Protein AF-A0A5N6PWN4-F1 (afdb_monomer)

Structure (mmCIF, N/CA/C/O backbone):
data_AF-A0A5N6PWN4-F1
#
_entry.id   AF-A0A5N6PWN4-F1
#
loop_
_atom_site.group_PDB
_atom_site.id
_atom_site.type_symbol
_atom_site.label_atom_id
_atom_site.label_alt_id
_atom_site.label_comp_id
_atom_site.label_asym_id
_atom_site.label_entity_id
_atom_site.label_seq_id
_atom_site.pdbx_PDB_ins_code
_atom_site.Cartn_x
_atom_site.Cartn_y
_atom_site.Cartn_z
_atom_site.occupancy
_atom_site.B_iso_or_equiv
_atom_site.auth_seq_id
_atom_site.auth_comp_id
_atom_site.auth_asym_id
_atom_site.auth_atom_id
_atom_site.pdbx_PDB_model_num
ATOM 1 N N . MET A 1 1 ? 25.161 -23.709 7.037 1.00 22.39 1 MET A N 1
ATOM 2 C CA . MET A 1 1 ? 25.451 -22.763 8.136 1.00 22.39 1 MET A CA 1
ATOM 3 C C . MET A 1 1 ? 24.500 -21.589 7.993 1.00 22.39 1 MET A C 1
ATOM 5 O O . MET A 1 1 ? 24.492 -20.993 6.926 1.00 22.39 1 MET A O 1
ATOM 9 N N . ASN A 1 2 ? 23.706 -21.287 9.025 1.00 25.98 2 ASN A N 1
ATOM 10 C CA . ASN A 1 2 ? 23.000 -20.001 9.133 1.00 25.98 2 ASN A CA 1
ATOM 11 C C . ASN A 1 2 ? 24.029 -18.891 9.442 1.00 25.98 2 ASN A C 1
ATOM 13 O O . ASN A 1 2 ? 25.096 -19.206 9.976 1.00 25.98 2 ASN A O 1
ATOM 17 N N . PRO A 1 3 ? 23.743 -17.624 9.095 1.00 28.95 3 PRO A N 1
ATOM 18 C CA . PRO A 1 3 ? 22.901 -16.797 9.971 1.00 28.95 3 PRO A CA 1
ATOM 19 C C . PRO A 1 3 ? 21.606 -16.316 9.299 1.00 28.95 3 PRO A C 1
ATOM 21 O O . PRO A 1 3 ? 21.613 -15.882 8.152 1.00 28.95 3 PRO A O 1
ATOM 24 N N . PHE A 1 4 ? 20.503 -16.361 10.049 1.00 24.80 4 PHE A N 1
ATOM 25 C CA . PHE A 1 4 ? 19.204 -15.788 9.674 1.00 24.80 4 PHE A CA 1
ATOM 26 C C . PHE A 1 4 ? 19.062 -14.370 10.255 1.00 24.80 4 PHE A C 1
ATOM 28 O O . PHE A 1 4 ? 19.566 -14.097 11.344 1.00 24.80 4 PHE A O 1
ATOM 35 N N . PHE A 1 5 ? 18.326 -13.505 9.556 1.00 23.03 5 PHE A N 1
ATOM 36 C CA . PHE A 1 5 ? 17.863 -12.193 10.020 1.00 23.03 5 PHE A CA 1
ATOM 37 C C . PHE A 1 5 ? 16.464 -11.975 9.428 1.00 23.03 5 PHE A C 1
ATOM 39 O O . PHE A 1 5 ? 16.348 -11.786 8.219 1.00 23.03 5 PHE A O 1
ATOM 46 N N . ASP A 1 6 ? 15.420 -12.021 10.260 1.00 34.47 6 ASP A N 1
ATOM 47 C CA . ASP A 1 6 ? 14.028 -12.139 9.802 1.00 34.47 6 ASP A CA 1
ATOM 48 C C . ASP A 1 6 ? 13.142 -11.013 10.361 1.00 34.47 6 ASP A C 1
ATOM 50 O O . ASP A 1 6 ? 12.823 -10.969 11.545 1.00 34.47 6 ASP A O 1
ATOM 54 N N . SER A 1 7 ? 12.715 -10.100 9.485 1.00 32.62 7 SER A N 1
ATOM 55 C CA . SER A 1 7 ? 11.729 -9.036 9.752 1.00 32.62 7 SER A CA 1
ATOM 56 C C . SER A 1 7 ? 10.427 -9.315 8.978 1.00 32.62 7 SER A C 1
ATOM 58 O O . SER A 1 7 ? 9.876 -8.481 8.251 1.00 32.62 7 SER A O 1
ATOM 60 N N . ASN A 1 8 ? 9.969 -10.565 9.079 1.00 46.38 8 ASN A N 1
ATOM 61 C CA . ASN A 1 8 ? 9.338 -11.289 7.970 1.00 46.38 8 ASN A CA 1
ATOM 62 C C . ASN A 1 8 ? 7.818 -11.148 7.790 1.00 46.38 8 ASN A C 1
ATOM 64 O O . ASN A 1 8 ? 7.140 -12.086 7.385 1.00 46.38 8 ASN A O 1
ATOM 68 N N . CYS A 1 9 ? 7.299 -9.932 7.961 1.00 51.47 9 CYS A N 1
ATOM 69 C CA . CYS A 1 9 ? 6.006 -9.543 7.369 1.00 51.47 9 CYS A CA 1
ATOM 70 C C . CYS A 1 9 ? 6.127 -8.360 6.388 1.00 51.47 9 CYS A C 1
ATOM 72 O O . CYS A 1 9 ? 5.141 -7.919 5.804 1.00 51.47 9 CYS A O 1
ATOM 74 N N . TYR A 1 10 ? 7.360 -7.890 6.155 1.00 41.16 10 TYR A N 1
ATOM 75 C CA . TYR A 1 10 ? 7.711 -6.897 5.132 1.00 41.16 10 TYR A CA 1
ATOM 76 C C . TYR A 1 10 ? 8.779 -7.385 4.131 1.00 41.16 10 TYR A C 1
ATOM 78 O O . TYR A 1 10 ? 9.265 -6.611 3.305 1.00 41.16 10 TYR A O 1
ATOM 86 N N . ARG A 1 11 ? 9.127 -8.680 4.155 1.00 33.53 11 ARG A N 1
ATOM 87 C CA . ARG A 1 11 ? 9.928 -9.337 3.112 1.00 33.53 11 ARG A CA 1
ATOM 88 C C . ARG A 1 11 ? 9.336 -10.703 2.757 1.00 33.53 11 ARG A C 1
ATOM 90 O O . ARG A 1 11 ? 9.316 -11.576 3.618 1.00 33.53 11 ARG A O 1
ATOM 97 N N . PRO A 1 12 ? 8.894 -10.927 1.505 1.00 33.69 12 PRO A N 1
ATOM 98 C CA . PRO A 1 12 ? 8.562 -12.267 1.053 1.00 33.69 12 PRO A CA 1
ATOM 99 C C . PRO A 1 12 ? 9.847 -13.078 0.836 1.00 33.69 12 PRO A C 1
ATOM 101 O O . PRO A 1 12 ? 10.748 -12.655 0.102 1.00 33.69 12 PRO A O 1
ATOM 104 N N . ASN A 1 13 ? 9.905 -14.267 1.438 1.00 27.23 13 ASN A N 1
ATOM 105 C CA . ASN A 1 13 ? 10.812 -15.319 0.994 1.00 27.23 13 ASN A CA 1
ATOM 106 C C . ASN A 1 13 ? 10.336 -15.807 -0.378 1.00 27.23 13 ASN A C 1
ATOM 108 O O . ASN A 1 13 ? 9.305 -16.468 -0.485 1.00 27.23 13 ASN A O 1
ATOM 112 N N . PHE A 1 14 ? 11.096 -15.478 -1.418 1.00 36.69 14 PHE A N 1
ATOM 113 C CA . PHE A 1 14 ? 11.010 -16.151 -2.706 1.00 36.69 14 PHE A CA 1
ATOM 114 C C . PHE A 1 14 ? 12.285 -16.955 -2.899 1.00 36.69 14 PHE A C 1
ATOM 116 O O . PHE A 1 14 ? 13.324 -16.408 -3.270 1.00 36.69 14 PHE A O 1
ATOM 123 N N . ASP A 1 15 ? 12.174 -18.257 -2.643 1.00 28.41 15 ASP A N 1
ATOM 124 C CA . ASP A 1 15 ? 13.013 -19.210 -3.352 1.00 28.41 15 ASP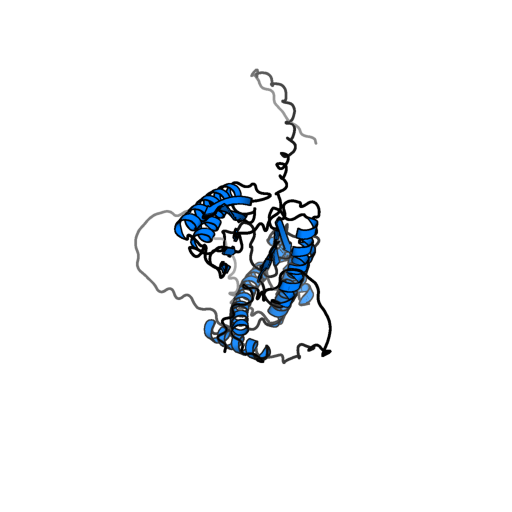 A CA 1
ATOM 125 C C . ASP A 1 15 ? 12.646 -19.151 -4.843 1.00 28.41 15 ASP A C 1
ATOM 127 O O . ASP A 1 15 ? 11.493 -18.913 -5.226 1.00 28.41 15 ASP A O 1
ATOM 131 N N . SER A 1 16 ? 13.653 -19.272 -5.692 1.00 33.31 16 SER A N 1
ATOM 132 C CA . SER A 1 16 ? 13.545 -19.018 -7.119 1.00 33.31 16 SER A CA 1
ATOM 133 C C . SER A 1 16 ? 12.943 -20.210 -7.858 1.00 33.31 16 SER A C 1
ATOM 135 O O . SER A 1 16 ? 13.612 -21.227 -8.019 1.00 33.31 16 SER A O 1
ATOM 137 N N . SER A 1 17 ? 11.750 -20.046 -8.436 1.00 26.47 17 SER A N 1
ATOM 138 C CA . SER A 1 17 ? 11.395 -20.789 -9.652 1.00 26.47 17 SER A CA 1
ATOM 139 C C . SER A 1 17 ? 10.391 -20.030 -10.535 1.00 26.47 17 SER A C 1
ATOM 141 O O . SER A 1 17 ? 9.308 -19.674 -10.058 1.00 26.47 17 SER A O 1
ATOM 143 N N . PRO A 1 18 ? 10.722 -19.759 -11.812 1.00 41.62 18 PRO A N 1
ATOM 144 C CA . PRO A 1 18 ? 9.803 -19.185 -12.784 1.00 41.62 18 PRO A CA 1
ATOM 145 C C . PRO A 1 18 ? 9.049 -20.282 -13.559 1.00 41.62 18 PRO A C 1
ATOM 147 O O . PRO A 1 18 ? 9.673 -21.133 -14.182 1.00 41.62 18 PRO A O 1
ATOM 150 N N . GLN A 1 19 ? 7.718 -20.159 -13.628 1.00 31.05 19 GLN A N 1
ATOM 151 C CA . GLN A 1 19 ? 6.793 -20.994 -14.423 1.00 31.05 19 GLN A CA 1
ATOM 152 C C . GLN A 1 19 ? 6.666 -22.483 -14.009 1.00 31.05 19 GLN A C 1
ATOM 154 O O . GLN A 1 19 ? 7.640 -23.174 -13.741 1.00 31.05 19 GLN A O 1
ATOM 159 N N . GLY A 1 20 ? 5.434 -23.010 -14.071 1.00 23.61 20 GLY A N 1
ATOM 160 C CA . GLY A 1 20 ? 5.159 -24.458 -14.078 1.00 23.61 20 GLY A CA 1
ATOM 161 C C . GLY A 1 20 ? 4.645 -25.072 -12.765 1.00 23.61 20 GLY A C 1
ATOM 162 O O . GLY A 1 20 ? 5.146 -24.800 -11.679 1.00 23.61 20 GLY A O 1
ATOM 163 N N . PHE A 1 21 ? 3.626 -25.928 -12.891 1.00 24.33 21 PHE A N 1
ATOM 164 C CA . PHE A 1 21 ? 3.061 -26.771 -11.826 1.00 24.33 21 PHE A CA 1
ATOM 165 C C . PHE A 1 21 ? 3.999 -27.922 -11.436 1.00 24.33 21 PHE A C 1
ATOM 167 O O . PHE A 1 21 ? 4.532 -28.549 -12.344 1.00 24.33 21 PHE A O 1
ATOM 174 N N . TYR A 1 22 ? 4.022 -28.318 -10.152 1.00 23.33 22 TYR A N 1
ATOM 175 C CA . TYR A 1 22 ? 4.234 -29.718 -9.729 1.00 23.33 22 TYR A CA 1
ATOM 176 C C . TYR A 1 22 ? 3.555 -30.058 -8.390 1.00 23.33 22 TYR A C 1
ATOM 178 O O . TYR A 1 22 ? 3.384 -29.209 -7.518 1.00 23.33 22 TYR A O 1
ATOM 186 N N . THR A 1 23 ? 3.213 -31.340 -8.249 1.00 26.34 23 THR A N 1
ATOM 187 C CA . THR A 1 23 ? 2.726 -32.057 -7.053 1.00 26.34 23 THR A CA 1
ATOM 188 C C . THR A 1 23 ? 3.389 -33.460 -7.060 1.00 26.34 23 THR A C 1
ATOM 190 O O . THR A 1 23 ? 4.131 -33.756 -7.995 1.00 26.34 23 THR A O 1
ATOM 193 N N . PHE A 1 24 ? 3.251 -34.375 -6.094 1.00 24.31 24 PHE A N 1
ATOM 194 C CA . PHE A 1 24 ? 2.328 -34.553 -4.962 1.00 24.31 24 PHE A CA 1
ATOM 195 C C . PHE A 1 24 ? 3.022 -35.403 -3.865 1.00 24.31 24 PHE A C 1
ATOM 197 O O . PHE A 1 24 ? 4.031 -36.032 -4.173 1.00 24.31 24 PHE A O 1
ATOM 204 N N . ALA A 1 25 ? 2.425 -35.501 -2.662 1.00 23.02 25 ALA A N 1
ATOM 205 C CA . ALA A 1 25 ? 2.815 -36.406 -1.555 1.00 23.02 25 ALA A CA 1
ATOM 206 C C . ALA A 1 25 ? 4.187 -36.113 -0.875 1.00 23.02 25 ALA A C 1
ATOM 208 O O . ALA A 1 25 ? 5.089 -35.562 -1.491 1.00 23.02 25 ALA A O 1
ATOM 209 N N . ASP A 1 26 ? 4.412 -36.392 0.419 1.00 21.62 26 ASP A N 1
ATOM 210 C CA . ASP A 1 26 ? 3.658 -37.216 1.386 1.00 21.62 26 ASP A CA 1
ATOM 211 C C . ASP A 1 26 ? 3.817 -36.722 2.854 1.00 21.62 26 ASP A C 1
ATOM 213 O O . ASP A 1 26 ? 4.787 -36.038 3.170 1.00 21.62 26 ASP A O 1
ATOM 217 N N . TYR A 1 27 ? 2.906 -37.156 3.747 1.00 22.72 27 TYR A N 1
ATOM 218 C CA . TYR A 1 27 ? 2.827 -36.914 5.215 1.00 22.72 27 TYR A CA 1
ATOM 219 C C . TYR A 1 27 ? 2.627 -35.453 5.702 1.00 22.72 27 TYR A C 1
ATOM 221 O O . TYR A 1 27 ? 3.387 -34.554 5.373 1.00 22.72 27 TYR A O 1
ATOM 229 N N . GLY A 1 28 ? 1.658 -35.136 6.574 1.00 22.92 28 GLY A N 1
ATOM 230 C CA . GLY A 1 28 ? 0.627 -35.962 7.222 1.00 22.92 28 GLY A CA 1
ATOM 231 C C . GLY A 1 28 ? -0.452 -35.099 7.911 1.00 22.92 28 GLY A C 1
ATOM 232 O O . GLY A 1 28 ? -0.294 -33.889 8.051 1.00 22.92 28 GLY A O 1
ATOM 233 N N . SER A 1 29 ? -1.585 -35.699 8.287 1.00 21.69 29 SER A N 1
ATOM 234 C CA . SER A 1 29 ? -2.833 -34.978 8.602 1.00 21.69 29 SER A CA 1
ATOM 235 C C . SER A 1 29 ? -3.032 -34.563 10.074 1.00 21.69 29 SER A C 1
ATOM 237 O O . SER A 1 29 ? -2.979 -35.422 10.945 1.00 21.69 29 SER A O 1
ATOM 239 N N . SER A 1 30 ? -3.509 -33.319 10.279 1.00 21.95 30 SER A N 1
ATOM 240 C CA . SER A 1 30 ? -4.372 -32.844 11.399 1.00 21.95 30 SER A CA 1
ATOM 241 C C . SER A 1 30 ? -3.831 -32.872 12.852 1.00 21.95 30 SER A C 1
ATOM 243 O O . SER A 1 30 ? -2.858 -33.568 13.126 1.00 21.95 30 SER A O 1
ATOM 245 N N . PRO A 1 31 ? -4.493 -32.201 13.833 1.00 29.47 31 PRO A N 1
ATOM 246 C CA . PRO A 1 31 ? -5.588 -31.216 13.753 1.00 29.47 31 PRO A CA 1
ATOM 247 C C . PRO A 1 31 ? -5.286 -29.876 14.488 1.00 29.47 31 PRO A C 1
ATOM 249 O O . PRO A 1 31 ? -4.169 -29.616 14.925 1.00 29.47 31 PRO A O 1
ATOM 252 N N . GLN A 1 32 ? -6.303 -29.009 14.608 1.00 33.16 32 GLN A N 1
ATOM 253 C CA . GLN A 1 32 ? -6.268 -27.699 15.289 1.00 33.16 32 GLN A CA 1
ATOM 254 C C . GLN A 1 32 ? -5.923 -27.749 16.795 1.00 33.16 32 GLN A C 1
ATOM 256 O O . GLN A 1 32 ? -6.221 -28.747 17.454 1.00 33.16 32 GLN A O 1
ATOM 261 N N . PRO A 1 33 ? -5.497 -26.617 17.394 1.00 26.67 33 PRO A N 1
ATOM 262 C CA . PRO A 1 33 ? -5.752 -26.306 18.795 1.00 26.67 33 PRO A CA 1
ATOM 263 C C . PRO A 1 33 ? -7.088 -25.558 18.972 1.00 26.67 33 PRO A C 1
ATOM 265 O O . PRO A 1 33 ? -7.302 -24.476 18.427 1.00 26.67 33 PRO A O 1
ATOM 268 N N . HIS A 1 34 ? -7.976 -26.129 19.784 1.00 2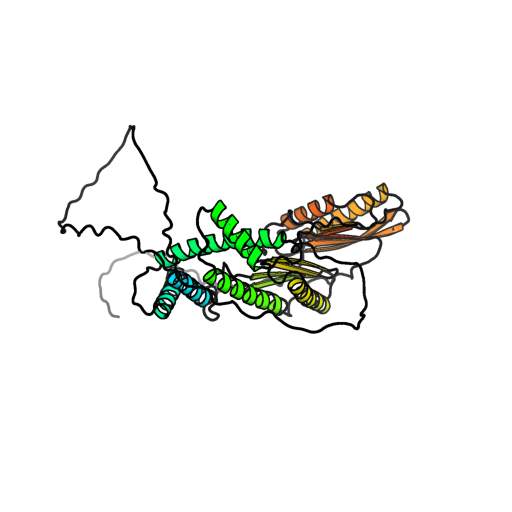6.27 34 HIS A N 1
ATOM 269 C CA . HIS A 1 34 ? -9.159 -25.449 20.314 1.00 26.27 34 HIS A CA 1
ATOM 270 C C . HIS A 1 34 ? -8.800 -24.485 21.457 1.00 26.27 34 HIS A C 1
ATOM 272 O O . HIS A 1 34 ? -7.910 -24.773 22.249 1.00 26.27 34 HIS A O 1
ATOM 278 N N . GLY A 1 35 ? -9.656 -23.476 21.651 1.00 25.38 35 GLY A N 1
ATOM 279 C CA . GLY A 1 35 ? -10.160 -23.131 22.986 1.00 25.38 35 GLY A CA 1
ATOM 280 C C . GLY A 1 35 ? -9.341 -22.147 23.822 1.00 25.38 35 GLY A C 1
ATOM 281 O O . GLY A 1 35 ? -8.312 -22.487 24.395 1.00 25.38 35 GLY A O 1
ATOM 282 N N . PHE A 1 36 ? -9.908 -20.956 24.033 1.00 33.53 36 PHE A N 1
ATOM 283 C CA . PHE A 1 36 ? -9.553 -20.120 25.179 1.00 33.53 36 PHE A CA 1
ATOM 284 C C . PHE A 1 36 ? -9.990 -20.816 26.472 1.00 33.53 36 PHE A C 1
ATOM 286 O O . PHE A 1 36 ? -11.187 -20.931 26.745 1.00 33.53 36 PHE A O 1
ATOM 293 N N . THR A 1 37 ? -9.029 -21.264 27.280 1.00 26.81 37 THR A N 1
ATOM 294 C CA . THR A 1 37 ? -9.314 -21.795 28.616 1.00 26.81 37 THR A CA 1
ATOM 295 C C . THR A 1 37 ? -9.767 -20.662 29.532 1.00 26.81 37 THR A C 1
ATOM 297 O O . THR A 1 37 ? -9.072 -19.665 29.714 1.00 26.81 37 THR A O 1
ATOM 300 N N . GLN A 1 38 ? -10.947 -20.829 30.120 1.00 36.62 38 GLN A N 1
ATOM 301 C CA . GLN A 1 38 ? -11.550 -19.893 31.061 1.00 36.62 38 GLN A CA 1
ATOM 302 C C . GLN A 1 38 ? -10.687 -19.778 32.330 1.00 36.62 38 GLN A C 1
ATOM 304 O O . GLN A 1 38 ? -10.565 -20.747 33.079 1.00 36.62 38 GLN A O 1
ATOM 309 N N . LEU A 1 39 ? -10.106 -18.601 32.581 1.00 29.72 39 LEU A N 1
ATOM 310 C CA . LEU A 1 39 ? -9.349 -18.307 33.801 1.00 29.72 39 LEU A CA 1
ATOM 311 C C . LEU A 1 39 ? -9.995 -17.177 34.613 1.00 29.72 39 LEU A C 1
ATOM 313 O O . LEU A 1 39 ? -10.547 -16.222 34.072 1.00 29.72 39 LEU A O 1
ATOM 317 N N . SER A 1 40 ? -9.952 -17.402 35.924 1.00 28.61 40 SER A N 1
ATOM 318 C CA . SER A 1 40 ? -10.501 -16.673 37.075 1.00 28.61 40 SER A CA 1
ATOM 319 C C . SER A 1 40 ? -10.846 -15.185 36.924 1.00 28.61 40 SER A C 1
ATOM 321 O O . SER A 1 40 ? -10.048 -14.371 36.466 1.00 28.61 40 SER A O 1
ATOM 323 N N . GLN A 1 41 ? -12.012 -14.830 37.475 1.00 35.88 41 GLN A N 1
ATOM 324 C CA . GLN A 1 41 ? -12.304 -13.478 37.958 1.00 35.88 41 GLN A CA 1
ATOM 325 C C . GLN A 1 41 ? -11.446 -13.139 39.197 1.00 35.88 41 GLN A C 1
ATOM 327 O O . GLN A 1 41 ? -10.870 -14.032 39.813 1.00 35.88 41 GLN A O 1
ATOM 332 N N . ASP A 1 42 ? -11.449 -11.853 39.555 1.00 33.22 42 ASP A N 1
ATOM 333 C CA . ASP A 1 42 ? -10.915 -11.243 40.785 1.00 33.22 42 ASP A CA 1
ATOM 334 C C . ASP A 1 42 ? -9.408 -10.928 40.857 1.00 33.22 42 ASP A C 1
ATOM 336 O O . ASP A 1 42 ? -8.636 -11.624 41.506 1.00 33.22 42 ASP A O 1
ATOM 340 N N . GLU A 1 43 ? -9.039 -9.735 40.367 1.00 28.97 43 GLU A N 1
ATOM 341 C CA . GLU A 1 43 ? -8.318 -8.766 41.213 1.00 28.97 43 GLU A CA 1
ATOM 342 C C . GLU A 1 43 ? -8.653 -7.314 40.800 1.00 28.97 43 GLU A C 1
ATOM 344 O O . GLU A 1 43 ? -8.566 -6.946 39.629 1.00 28.97 43 GLU A O 1
ATOM 349 N N . VAL A 1 44 ? -9.072 -6.466 41.752 1.00 39.69 44 VAL A N 1
ATOM 350 C CA . VAL A 1 44 ? -9.423 -5.050 41.500 1.00 39.69 44 VAL A CA 1
ATOM 351 C C . VAL A 1 44 ? -8.318 -4.137 42.028 1.00 39.69 44 VAL A C 1
ATOM 353 O O . VAL A 1 44 ? -8.341 -3.711 43.184 1.00 39.69 44 VAL A O 1
ATOM 356 N N . VAL A 1 45 ? -7.368 -3.787 41.161 1.00 34.12 45 VAL A N 1
ATOM 357 C CA . VAL A 1 45 ? -6.246 -2.895 41.498 1.00 34.12 45 VAL A CA 1
ATOM 358 C C . VAL A 1 45 ? -6.588 -1.428 41.164 1.00 34.12 45 VAL A C 1
ATOM 360 O O . VAL A 1 45 ? -7.082 -1.149 40.070 1.00 34.12 45 VAL A O 1
ATOM 363 N N . PRO A 1 46 ? -6.363 -0.448 42.066 1.00 29.44 46 PRO A N 1
ATOM 364 C CA . PRO A 1 46 ? -6.546 0.973 41.756 1.00 29.44 46 PRO A CA 1
ATOM 365 C C . PRO A 1 46 ? -5.378 1.550 40.938 1.00 29.44 46 PRO A C 1
ATOM 367 O O . PRO A 1 46 ? -4.252 1.589 41.423 1.00 29.44 46 PRO A O 1
ATOM 370 N N . GLU A 1 47 ? -5.656 2.096 39.754 1.00 34.59 47 GLU A N 1
ATOM 371 C CA . GLU A 1 47 ? -4.695 2.905 38.989 1.00 34.59 47 GLU A CA 1
ATOM 372 C C . GLU A 1 47 ? -4.802 4.387 39.410 1.00 34.59 47 GLU A C 1
ATOM 374 O O . GLU A 1 47 ? -5.896 4.961 39.448 1.00 34.59 47 GLU A O 1
ATOM 379 N N . THR A 1 48 ? -3.678 5.012 39.769 1.00 33.44 48 THR A N 1
ATOM 380 C CA . THR A 1 48 ? -3.588 6.419 40.197 1.00 33.44 48 THR A CA 1
ATOM 381 C C . THR A 1 48 ? -3.231 7.344 39.033 1.00 33.44 48 THR A C 1
ATOM 383 O O . THR A 1 48 ? -2.271 7.104 38.307 1.00 33.44 48 THR A O 1
ATOM 386 N N . GLN A 1 49 ? -3.957 8.458 38.885 1.00 32.22 49 GLN A N 1
ATOM 387 C CA . GLN A 1 49 ? -3.555 9.551 37.989 1.00 32.22 49 GLN A CA 1
ATOM 388 C C . GLN A 1 49 ? -2.596 10.536 38.691 1.00 32.22 49 GLN A C 1
ATOM 390 O O . GLN A 1 49 ? -2.705 10.728 39.905 1.00 32.22 49 GLN A O 1
ATOM 395 N N . PRO A 1 50 ? -1.673 11.183 37.951 1.00 30.47 50 PRO A N 1
ATOM 396 C CA . PRO A 1 50 ? -0.705 12.119 38.518 1.00 30.47 50 PRO A CA 1
ATOM 397 C C . PRO A 1 50 ? -1.333 13.473 38.879 1.00 30.47 50 PRO A C 1
ATOM 399 O O . PRO A 1 50 ? -2.130 14.036 38.129 1.00 30.47 50 PRO A O 1
ATOM 402 N N . THR A 1 51 ? -0.919 14.034 40.014 1.00 27.25 51 THR A N 1
ATOM 403 C CA . THR A 1 51 ? -1.336 15.357 40.494 1.00 27.25 51 THR A CA 1
ATOM 404 C C . THR A 1 51 ? -0.488 16.484 39.902 1.00 27.25 51 THR A C 1
ATOM 406 O O . THR A 1 51 ? 0.737 16.501 40.008 1.00 27.25 51 THR A O 1
ATOM 409 N N . THR A 1 52 ? -1.146 17.494 39.329 1.00 27.95 52 THR A N 1
ATOM 410 C CA . THR A 1 52 ? -0.504 18.752 38.928 1.00 27.95 52 THR A CA 1
ATOM 411 C C . THR A 1 52 ? -0.274 19.649 40.146 1.00 27.95 52 THR A C 1
ATOM 413 O O . THR A 1 52 ? -1.215 20.273 40.637 1.00 27.95 52 THR A O 1
ATOM 416 N N . ASN A 1 53 ? 0.971 19.761 40.610 1.00 29.77 53 ASN A N 1
ATOM 417 C CA . ASN A 1 53 ? 1.348 20.729 41.643 1.00 29.77 53 ASN A CA 1
ATOM 418 C C . ASN A 1 53 ? 1.816 22.048 41.012 1.00 29.77 53 ASN A C 1
ATOM 420 O O . ASN A 1 53 ? 2.858 22.094 40.362 1.00 29.77 53 ASN A O 1
ATOM 424 N N . ALA A 1 54 ? 1.075 23.130 41.262 1.00 29.02 54 ALA A N 1
ATOM 425 C CA . ALA A 1 54 ? 1.506 24.499 40.991 1.00 29.02 54 ALA A CA 1
ATOM 426 C C . ALA A 1 54 ? 1.693 25.253 42.320 1.00 29.02 54 ALA A C 1
ATOM 428 O O . ALA A 1 54 ? 0.759 25.361 43.112 1.00 29.02 54 ALA A O 1
ATOM 429 N N . GLY A 1 55 ? 2.903 25.772 42.552 1.00 25.77 55 GLY A N 1
ATOM 430 C CA . GLY A 1 55 ? 3.283 26.609 43.700 1.00 25.77 55 GLY A CA 1
ATOM 431 C C . GLY A 1 55 ? 3.883 27.953 43.241 1.00 25.77 55 GLY A C 1
ATOM 432 O O . GLY A 1 55 ? 4.247 28.066 42.071 1.00 25.77 55 GLY A O 1
ATOM 433 N N . PRO A 1 56 ? 3.910 29.008 44.083 1.00 33.19 56 PRO A N 1
ATOM 434 C CA . PRO A 1 56 ? 3.436 30.309 43.594 1.00 33.19 56 PRO A CA 1
ATOM 435 C C . PRO A 1 56 ? 4.419 31.502 43.615 1.00 33.19 56 PRO A C 1
ATOM 437 O O . PRO A 1 56 ? 5.360 31.553 44.398 1.00 33.19 56 PRO A O 1
ATOM 440 N N . SER A 1 57 ? 4.003 32.552 42.883 1.00 24.19 57 SER A N 1
ATOM 441 C CA . SER A 1 57 ? 4.329 33.991 43.050 1.00 24.19 57 SER A CA 1
ATOM 442 C C . SER A 1 57 ? 5.668 34.496 42.474 1.00 24.19 57 SER A C 1
ATOM 444 O O . SER A 1 57 ? 6.745 34.119 42.913 1.00 24.19 57 SER A O 1
ATOM 446 N N . THR A 1 58 ? 5.669 35.441 41.524 1.00 26.80 58 THR A N 1
ATOM 447 C CA . THR A 1 58 ? 5.447 36.874 41.833 1.00 26.80 58 THR A CA 1
ATOM 448 C C . THR A 1 58 ? 5.021 37.722 40.608 1.00 26.80 58 THR A C 1
ATOM 450 O O . THR A 1 58 ? 5.351 37.425 39.466 1.00 26.80 58 THR A O 1
ATOM 453 N N . GLN A 1 59 ? 4.255 38.791 40.864 1.00 28.11 59 GLN A N 1
ATOM 454 C CA . GLN A 1 59 ? 3.744 39.816 39.916 1.00 28.11 59 GLN A CA 1
ATOM 455 C C . GLN A 1 59 ? 4.689 41.061 39.855 1.00 28.11 59 GLN A C 1
ATOM 457 O O . GLN A 1 59 ? 5.676 41.009 40.591 1.00 28.11 59 GLN A O 1
ATOM 462 N N . PRO A 1 60 ? 4.456 42.196 39.110 1.00 34.78 60 PRO A N 1
ATOM 463 C CA . PRO A 1 60 ? 3.206 42.700 38.466 1.00 34.78 60 PRO A CA 1
ATOM 464 C C . PRO A 1 60 ? 3.299 43.493 37.118 1.00 34.78 60 PRO A C 1
ATOM 466 O O . PRO A 1 60 ? 4.334 44.071 36.799 1.00 34.78 60 PRO A O 1
ATOM 469 N N . LYS A 1 61 ? 2.149 43.708 36.427 1.00 24.66 61 LYS A N 1
ATOM 470 C CA . LYS A 1 61 ? 1.512 45.048 36.166 1.00 24.66 61 LYS A CA 1
ATOM 471 C C . LYS A 1 61 ? 0.477 45.098 35.009 1.00 24.66 61 LYS A C 1
ATOM 473 O O . LYS A 1 61 ? 0.847 44.928 33.860 1.00 24.66 61 LYS A O 1
ATOM 478 N N . GLN A 1 62 ? -0.724 45.617 35.336 1.00 25.25 62 GLN A N 1
ATOM 479 C CA . GLN A 1 62 ? -1.641 46.441 34.494 1.00 25.25 62 GLN A CA 1
ATOM 480 C C . GLN A 1 62 ? -2.308 45.769 33.251 1.00 25.25 62 GLN A C 1
ATOM 482 O O . GLN A 1 62 ? -1.711 44.930 32.606 1.00 25.25 62 GLN A O 1
ATOM 487 N N . LYS A 1 63 ? -3.548 46.092 32.818 1.00 24.25 63 LYS A N 1
ATOM 488 C CA . LYS A 1 63 ? -4.465 47.225 33.118 1.00 24.25 63 LYS A CA 1
ATOM 489 C C . LYS A 1 63 ? -5.924 46.907 32.683 1.00 24.25 63 LYS A C 1
ATOM 491 O O . LYS A 1 63 ? -6.098 46.496 31.547 1.00 24.25 63 LYS A O 1
ATOM 496 N N . ARG A 1 64 ? -6.935 47.320 33.484 1.00 25.14 64 ARG A N 1
ATOM 497 C CA . ARG A 1 64 ? -8.348 47.660 33.094 1.00 25.14 64 ARG A CA 1
ATOM 498 C C . ARG A 1 64 ? -9.240 46.514 32.517 1.00 25.14 64 ARG A C 1
ATOM 500 O O . ARG A 1 64 ? -8.750 45.645 31.828 1.00 25.14 64 ARG A O 1
ATOM 507 N N . ARG A 1 65 ? -10.574 46.454 32.717 1.00 26.52 65 ARG A N 1
ATOM 508 C CA . ARG A 1 65 ? -11.579 47.347 33.358 1.00 26.52 65 ARG A CA 1
ATOM 509 C C . ARG A 1 65 ? -12.807 46.523 33.822 1.00 26.52 65 ARG A C 1
ATOM 511 O O . ARG A 1 65 ? -13.199 45.595 33.129 1.00 26.52 65 ARG A O 1
ATOM 518 N N . HIS A 1 66 ? -13.465 46.895 34.926 1.00 28.02 66 HIS A N 1
ATOM 519 C CA . HIS A 1 66 ? -14.709 46.244 35.389 1.00 28.02 66 HIS A CA 1
ATOM 520 C C . HIS A 1 66 ? -15.966 46.663 34.598 1.00 28.02 66 HIS A C 1
ATOM 522 O O . HIS A 1 66 ? -16.107 47.833 34.235 1.00 28.02 66 HIS A O 1
ATOM 528 N N . ARG A 1 67 ? -16.956 45.759 34.514 1.00 28.33 67 ARG A N 1
ATOM 529 C CA . ARG A 1 67 ? -18.396 46.089 34.500 1.00 28.33 67 ARG A CA 1
ATOM 530 C C . ARG A 1 67 ? -19.118 45.163 35.492 1.00 28.33 67 ARG A C 1
ATOM 532 O O . ARG A 1 67 ? -18.831 43.975 35.537 1.00 28.33 67 ARG A O 1
ATOM 539 N N . ARG A 1 68 ? -20.002 45.724 36.323 1.00 28.11 68 ARG A N 1
ATOM 540 C CA . ARG A 1 68 ? -20.643 45.074 37.485 1.00 28.11 68 ARG A CA 1
ATOM 541 C C . ARG A 1 68 ? -22.152 44.943 37.252 1.00 28.11 68 ARG A C 1
ATOM 543 O O . ARG A 1 68 ? -22.771 45.947 36.910 1.00 28.11 68 ARG A O 1
ATOM 550 N N . LYS A 1 69 ? -22.737 43.769 37.509 1.00 26.86 69 LYS A N 1
ATOM 551 C CA . LYS A 1 69 ? -24.166 43.587 37.847 1.00 26.86 69 LYS A CA 1
ATOM 552 C C . LYS A 1 69 ? -24.311 42.245 38.589 1.00 26.86 69 LYS A C 1
ATOM 554 O O . LYS A 1 69 ? -24.006 41.219 38.007 1.00 26.86 69 LYS A O 1
ATOM 559 N N . GLN A 1 70 ? -24.291 42.303 39.923 1.00 30.02 70 GLN A N 1
ATOM 560 C CA . GLN A 1 70 ? -25.423 42.090 40.852 1.00 30.02 70 GLN A CA 1
ATOM 561 C C . GLN A 1 70 ? -25.670 40.610 41.167 1.00 30.02 70 GLN A C 1
ATOM 563 O O . GLN A 1 70 ? -25.744 39.783 40.269 1.00 30.02 70 GLN A O 1
ATOM 568 N N . ALA A 1 71 ? -25.765 40.319 42.464 1.00 31.53 71 ALA A N 1
ATOM 569 C CA . ALA A 1 71 ? -26.116 39.010 42.987 1.00 31.53 71 ALA A CA 1
ATOM 570 C C . ALA A 1 71 ? -27.635 38.796 42.923 1.00 31.53 71 ALA A C 1
ATOM 572 O O . ALA A 1 71 ? -28.401 39.756 43.025 1.00 31.53 71 ALA A O 1
ATOM 573 N N . ALA A 1 72 ? -28.028 37.535 42.801 1.00 28.95 72 ALA A N 1
ATOM 574 C CA . ALA A 1 72 ? -29.331 37.026 43.192 1.00 28.95 72 ALA A CA 1
ATOM 575 C C . ALA A 1 72 ? -29.068 35.772 44.033 1.00 28.95 72 ALA A C 1
ATOM 577 O O . ALA A 1 72 ? -28.169 34.995 43.703 1.00 28.95 72 ALA A O 1
ATOM 578 N N . ASP A 1 73 ? -29.787 35.629 45.139 1.00 32.38 73 ASP A N 1
ATOM 579 C CA . ASP A 1 73 ? -29.544 34.574 46.116 1.00 32.38 73 ASP A CA 1
ATOM 580 C C . ASP A 1 73 ? -29.949 33.197 45.578 1.00 32.38 73 ASP A C 1
ATOM 582 O O . ASP A 1 73 ? -30.977 33.032 44.920 1.00 32.38 73 ASP A O 1
ATOM 586 N N . THR A 1 74 ? -29.147 32.177 45.872 1.00 31.73 74 THR A N 1
ATOM 587 C CA . THR A 1 74 ? -29.534 30.766 45.754 1.00 31.73 74 THR A CA 1
ATOM 588 C C . THR A 1 74 ? -28.769 29.983 46.818 1.00 31.73 74 THR A C 1
ATOM 590 O O . THR A 1 74 ? -27.618 30.302 47.117 1.00 31.73 74 THR A O 1
ATOM 593 N N . GLU A 1 75 ? -29.441 29.011 47.432 1.00 31.03 75 GLU A N 1
ATOM 594 C CA . GLU A 1 75 ? -28.966 28.248 48.590 1.00 31.03 75 GLU A CA 1
ATOM 595 C C . GLU A 1 75 ? -27.594 27.577 48.380 1.00 31.03 75 GLU A C 1
ATOM 597 O O . GLU A 1 75 ? -27.219 27.262 47.245 1.00 31.03 75 GLU A O 1
ATOM 602 N N . PRO A 1 76 ? -26.839 27.304 49.465 1.00 30.06 76 PRO A N 1
ATOM 603 C CA . PRO A 1 76 ? -25.585 26.569 49.373 1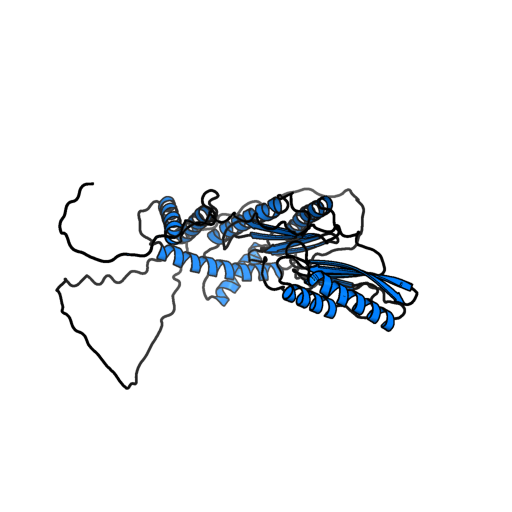.00 30.06 76 PRO A CA 1
ATOM 604 C C . PRO A 1 76 ? -25.843 25.134 48.900 1.00 30.06 76 PRO A C 1
ATOM 606 O O . PRO A 1 76 ? -26.205 24.255 49.683 1.00 30.06 76 PRO A O 1
ATOM 609 N N . ALA A 1 77 ? -25.611 24.893 47.609 1.00 31.97 77 ALA A N 1
ATOM 610 C CA . ALA A 1 77 ? -25.593 23.553 47.045 1.00 31.97 77 ALA A CA 1
ATOM 611 C C . ALA A 1 77 ? -24.617 22.676 47.843 1.00 31.97 77 ALA A C 1
ATOM 613 O O . ALA A 1 77 ? -23.436 23.006 47.986 1.00 31.97 77 ALA A O 1
ATOM 614 N N . VAL A 1 78 ? -25.127 21.558 48.367 1.00 36.81 78 VAL A N 1
ATOM 615 C CA . VAL A 1 78 ? -24.339 20.577 49.117 1.00 36.81 78 VAL A CA 1
ATOM 616 C C . VAL A 1 78 ? -23.137 20.169 48.271 1.00 36.81 78 VAL A C 1
ATOM 618 O O . VAL A 1 78 ? -23.297 19.651 47.165 1.00 36.81 78 VAL A O 1
ATOM 621 N N . GLY A 1 79 ? -21.936 20.409 48.802 1.00 36.41 79 GLY A N 1
ATOM 622 C CA . GLY A 1 79 ? -20.667 20.083 48.161 1.00 36.41 79 GLY A CA 1
ATOM 623 C C . GLY A 1 79 ? -20.470 18.576 48.038 1.00 36.41 79 GLY A C 1
ATOM 624 O O . GLY A 1 79 ? -19.728 17.972 48.812 1.00 36.41 79 GLY A O 1
ATOM 625 N N . GLY A 1 80 ? -21.136 17.967 47.059 1.00 33.69 80 GLY A N 1
ATOM 626 C CA . GLY A 1 80 ? -20.919 16.590 46.658 1.00 33.69 80 GLY A CA 1
ATOM 627 C C . GLY A 1 80 ? -19.513 16.445 46.099 1.00 33.69 80 GLY A C 1
ATOM 628 O O . GLY A 1 80 ? -19.286 16.706 44.920 1.00 33.69 80 GLY A O 1
ATOM 629 N N . SER A 1 81 ? -18.572 16.022 46.946 1.00 42.34 81 SER A N 1
ATOM 630 C CA . SER A 1 81 ? -17.271 15.526 46.501 1.00 42.34 81 SER A CA 1
ATOM 631 C C . SER A 1 81 ? -17.528 14.428 45.473 1.00 42.34 81 SER A C 1
ATOM 633 O O . SER A 1 81 ? -18.040 13.361 45.822 1.00 42.34 81 SER A O 1
ATOM 635 N N . SER A 1 82 ? -17.260 14.714 44.198 1.00 51.53 82 SER A N 1
ATOM 636 C CA . SER A 1 82 ? -17.538 13.788 43.107 1.00 51.53 82 SER A CA 1
ATOM 637 C C . SER A 1 82 ? -16.681 12.542 43.297 1.00 51.53 82 SER A C 1
ATOM 639 O O . SER A 1 82 ? -15.475 12.546 43.032 1.00 51.53 82 SER A O 1
ATOM 641 N N . ARG A 1 83 ? -17.310 11.478 43.799 1.00 58.50 83 ARG A N 1
ATOM 642 C CA . ARG A 1 83 ? -16.691 10.167 43.982 1.00 58.50 83 ARG A CA 1
ATOM 643 C C . ARG A 1 83 ? -16.212 9.718 42.605 1.00 58.50 83 ARG A C 1
ATOM 645 O O . ARG A 1 83 ? -17.026 9.615 41.695 1.00 58.50 83 ARG A O 1
ATOM 652 N N . ILE A 1 84 ? -14.909 9.488 42.445 1.00 71.25 84 ILE A N 1
ATOM 653 C CA . ILE A 1 84 ? -14.349 9.026 41.170 1.00 71.25 84 ILE A CA 1
ATOM 654 C C . ILE A 1 84 ? -14.954 7.652 40.869 1.00 71.25 84 ILE A C 1
ATOM 656 O O . ILE A 1 84 ? -14.574 6.645 41.471 1.00 71.25 84 ILE A O 1
ATOM 660 N N . GLU A 1 85 ? -15.932 7.622 39.967 1.00 78.50 85 GLU A N 1
ATOM 661 C CA . GLU A 1 85 ? -16.594 6.397 39.541 1.00 78.50 85 GLU A CA 1
ATOM 662 C C . GLU A 1 85 ? -15.642 5.565 38.684 1.00 78.50 85 GLU A C 1
ATOM 664 O O . GLU A 1 85 ? -15.538 5.755 37.467 1.00 78.50 85 GLU A O 1
ATOM 669 N N . LYS A 1 86 ? -14.951 4.623 39.329 1.00 88.25 86 LYS A N 1
ATOM 670 C CA . LYS A 1 86 ? -14.101 3.641 38.652 1.00 88.25 86 LYS A CA 1
ATOM 671 C C . LYS A 1 86 ? -14.884 2.907 37.558 1.00 88.25 86 LYS A C 1
ATOM 673 O O . LYS A 1 86 ? -16.088 2.692 37.682 1.00 88.25 86 LYS A O 1
ATOM 678 N N . TRP A 1 87 ? -14.183 2.534 36.495 1.00 92.50 87 TRP A N 1
ATOM 679 C CA . TRP A 1 87 ? -14.703 1.639 35.464 1.00 92.50 87 TRP A CA 1
ATOM 680 C C . TRP A 1 87 ? -14.438 0.196 35.879 1.00 92.50 87 TRP A C 1
ATOM 682 O O . TRP A 1 87 ? -13.367 -0.114 36.400 1.00 92.50 87 TRP A O 1
ATOM 692 N N . THR A 1 88 ? -15.417 -0.672 35.663 1.00 92.75 88 THR A N 1
ATOM 693 C CA . THR A 1 88 ? -15.274 -2.124 35.805 1.00 92.75 88 THR A CA 1
ATOM 694 C C . THR A 1 88 ? -14.831 -2.753 34.484 1.00 92.75 88 THR A C 1
ATOM 696 O O . THR A 1 88 ? -15.119 -2.227 33.410 1.00 92.75 88 THR A O 1
ATOM 699 N N . THR A 1 89 ? -14.181 -3.916 34.547 1.00 91.06 89 THR A N 1
ATOM 700 C CA . THR A 1 89 ? -13.745 -4.665 33.353 1.00 91.06 89 THR A CA 1
ATOM 701 C C . THR A 1 89 ? -14.912 -5.075 32.449 1.00 91.06 89 THR A C 1
ATOM 703 O O . THR A 1 89 ? -14.751 -5.171 31.233 1.00 91.06 89 THR A O 1
ATOM 706 N N . GLU A 1 90 ? -16.110 -5.272 33.011 1.00 93.50 90 GLU A N 1
ATOM 707 C CA . GLU A 1 90 ? -17.316 -5.541 32.224 1.00 93.50 90 GLU A CA 1
ATOM 708 C C . GLU A 1 90 ? -17.839 -4.278 31.523 1.00 93.50 90 GLU A C 1
ATOM 710 O O . GLU A 1 90 ? -18.204 -4.356 30.354 1.00 93.50 90 GLU A O 1
ATOM 715 N N . GLU A 1 91 ? -17.792 -3.097 32.154 1.00 94.56 91 GLU A N 1
ATOM 716 C CA . GLU A 1 91 ? -18.096 -1.842 31.446 1.00 94.56 91 GLU A CA 1
ATOM 717 C C . GLU A 1 91 ? -17.108 -1.577 30.303 1.00 94.56 91 GLU A C 1
ATOM 719 O O . GLU A 1 91 ? -17.521 -1.161 29.224 1.00 94.56 91 GLU A O 1
ATOM 724 N N . GLU A 1 92 ? -15.812 -1.831 30.505 1.00 95.12 92 GLU A N 1
ATOM 725 C CA . GLU A 1 92 ? -14.803 -1.715 29.443 1.00 95.12 92 GLU A CA 1
ATOM 726 C C . GLU A 1 92 ? -15.114 -2.679 28.283 1.00 95.12 92 GLU A C 1
ATOM 728 O O . GLU A 1 92 ? -15.132 -2.287 27.110 1.00 95.12 92 GLU A O 1
ATOM 733 N N . PHE A 1 93 ? -15.454 -3.932 28.590 1.00 93.88 93 PHE A N 1
ATOM 734 C CA . PHE A 1 93 ? -15.836 -4.915 27.581 1.00 93.88 93 PHE A CA 1
ATOM 735 C C . PHE A 1 93 ? -17.109 -4.521 26.812 1.00 93.88 93 PHE A C 1
ATOM 737 O O . PHE A 1 93 ? -17.110 -4.544 25.579 1.00 93.88 93 PHE A O 1
ATOM 744 N N . GLN A 1 94 ? -18.172 -4.101 27.503 1.00 95.38 94 GLN A N 1
ATOM 745 C CA . GLN A 1 94 ? -19.431 -3.713 26.857 1.00 95.38 94 GLN A CA 1
ATOM 746 C C . GLN A 1 94 ? -19.315 -2.393 26.085 1.00 95.38 94 GLN A C 1
ATOM 748 O O . GLN A 1 94 ? -19.898 -2.270 25.010 1.00 95.38 94 GLN A O 1
ATOM 753 N N . LEU A 1 95 ? -18.502 -1.435 26.550 1.00 95.06 95 LEU A N 1
ATOM 754 C CA . LEU A 1 95 ? -18.156 -0.237 25.775 1.00 95.06 95 LEU A CA 1
ATOM 755 C C . LEU A 1 95 ? -17.418 -0.607 24.481 1.00 95.06 95 LEU A C 1
ATOM 757 O O . LEU A 1 95 ? -17.668 -0.006 23.440 1.00 95.06 95 LEU A O 1
ATOM 761 N N . THR A 1 96 ? -16.549 -1.622 24.524 1.00 92.69 96 THR A N 1
ATOM 762 C CA . THR A 1 96 ? -15.854 -2.122 23.328 1.00 92.69 96 THR A CA 1
ATOM 763 C C . THR A 1 96 ? -16.835 -2.712 22.321 1.00 92.69 96 THR A C 1
ATOM 765 O O . THR A 1 96 ? -16.774 -2.362 21.146 1.00 92.69 96 THR A O 1
ATOM 768 N N . LYS A 1 97 ? -17.767 -3.560 22.777 1.00 92.44 97 LYS A N 1
ATOM 769 C CA . LYS A 1 97 ? -18.808 -4.144 21.920 1.00 92.44 97 LYS A CA 1
ATOM 770 C C . LYS A 1 97 ? -19.719 -3.085 21.303 1.00 92.44 97 LYS A C 1
ATOM 772 O O . LYS A 1 97 ? -19.786 -2.992 20.085 1.00 92.44 97 LYS A O 1
ATOM 777 N N . ALA A 1 98 ? -20.321 -2.231 22.131 1.00 92.94 98 ALA A N 1
ATOM 778 C CA . ALA A 1 98 ? -21.212 -1.168 21.669 1.00 92.94 98 ALA A CA 1
ATOM 779 C C . ALA A 1 98 ? -20.514 -0.187 20.708 1.00 92.94 98 ALA A C 1
ATOM 781 O O . ALA A 1 98 ? -21.138 0.337 19.788 1.00 92.94 98 ALA A O 1
ATOM 782 N N . TRP A 1 99 ? -19.211 0.066 20.888 1.00 90.81 99 TRP A N 1
ATOM 783 C CA . TRP A 1 99 ? -18.447 0.857 19.925 1.00 90.81 99 TRP A CA 1
ATOM 784 C C . TRP A 1 99 ? -18.313 0.142 18.574 1.00 90.81 99 TRP A C 1
ATOM 786 O O . TRP A 1 99 ? -18.560 0.767 17.543 1.00 90.81 99 TRP A O 1
ATOM 796 N N . ILE A 1 100 ? -17.962 -1.151 18.568 1.00 85.56 100 ILE A N 1
ATOM 797 C CA . ILE A 1 100 ? -17.839 -1.959 17.342 1.00 85.56 100 ILE A CA 1
ATOM 798 C C . ILE A 1 100 ? -19.173 -1.968 16.593 1.00 85.56 100 ILE A C 1
ATOM 800 O O . ILE A 1 100 ? -19.227 -1.473 15.467 1.00 85.56 100 ILE A O 1
ATOM 804 N N . ASP A 1 101 ? -20.245 -2.400 17.259 1.00 86.56 101 ASP A N 1
ATOM 805 C CA . ASP A 1 101 ? -21.579 -2.588 16.680 1.00 86.56 101 ASP A CA 1
ATOM 806 C C . ASP A 1 101 ? -22.140 -1.298 16.038 1.00 86.56 101 ASP A C 1
ATOM 808 O O . ASP A 1 101 ? -22.784 -1.353 14.992 1.00 86.56 101 ASP A O 1
ATOM 812 N N . VAL A 1 102 ? -21.873 -0.115 16.615 1.00 85.44 102 VAL A N 1
ATOM 813 C CA . VAL A 1 102 ? -22.299 1.187 16.050 1.00 85.44 102 VAL A CA 1
ATOM 814 C C . VAL A 1 102 ? -21.344 1.719 14.975 1.00 85.44 102 VAL A C 1
ATOM 816 O O . VAL A 1 102 ? -21.770 2.449 14.073 1.00 85.44 102 VAL A O 1
ATOM 819 N N . SER A 1 103 ? -20.047 1.414 15.071 1.00 78.88 103 SER A N 1
ATOM 820 C CA . SER A 1 103 ? -19.034 1.890 14.117 1.00 78.88 103 SER A CA 1
ATOM 821 C C . SER A 1 103 ? -19.025 1.104 12.804 1.00 78.88 103 SER A C 1
ATOM 823 O O . SER A 1 103 ? -18.703 1.668 11.757 1.00 78.88 103 SER A O 1
ATOM 825 N N . GLU A 1 104 ? -19.424 -0.165 12.852 1.00 73.12 104 GLU A N 1
ATOM 826 C CA . GLU A 1 104 ? -19.458 -1.090 11.715 1.00 73.12 104 GLU A CA 1
ATOM 827 C C . GLU A 1 104 ? -20.892 -1.344 11.206 1.00 73.12 104 GLU A C 1
ATOM 829 O O . GLU A 1 104 ? -21.103 -2.183 10.335 1.00 73.12 104 GLU A O 1
ATOM 834 N N . ASP A 1 105 ? -21.866 -0.559 11.691 1.00 72.25 105 ASP A N 1
ATOM 835 C CA . ASP A 1 105 ? -23.266 -0.549 11.245 1.00 72.25 105 ASP A CA 1
ATOM 836 C C . ASP A 1 105 ? -23.361 -0.396 9.704 1.00 72.25 105 ASP A C 1
ATOM 838 O O . ASP A 1 105 ? -23.034 0.674 9.161 1.00 72.25 105 ASP A O 1
ATOM 842 N N . PRO A 1 106 ? -23.836 -1.433 8.979 1.00 59.84 106 PRO A N 1
ATOM 843 C CA . PRO A 1 106 ? -23.844 -1.453 7.518 1.00 59.84 106 PRO A CA 1
ATOM 844 C C . PRO A 1 106 ? -24.909 -0.537 6.898 1.00 59.84 106 PRO A C 1
ATOM 846 O O . PRO A 1 106 ? -24.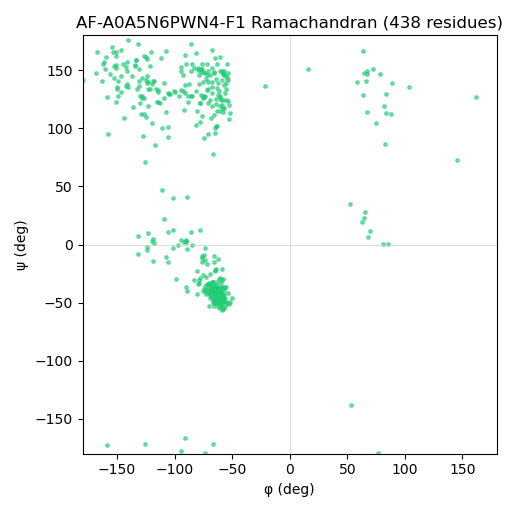858 -0.277 5.697 1.00 59.84 106 PRO A O 1
ATOM 849 N N . ILE A 1 107 ? -25.874 -0.049 7.685 1.00 58.34 107 ILE A N 1
ATOM 850 C CA . ILE A 1 107 ? -26.970 0.813 7.225 1.00 58.34 107 ILE A CA 1
ATOM 851 C C . ILE A 1 107 ? -26.558 2.285 7.316 1.00 58.34 107 ILE A C 1
ATOM 853 O O . ILE A 1 107 ? -26.881 3.076 6.430 1.00 58.34 107 ILE A O 1
ATOM 857 N N . VAL A 1 108 ? -25.849 2.670 8.382 1.00 59.12 108 VAL A N 1
ATOM 858 C CA . VAL A 1 108 ? -25.542 4.087 8.655 1.00 59.12 108 VAL A CA 1
ATOM 859 C C . VAL A 1 108 ? -24.134 4.490 8.195 1.00 59.12 108 VAL A 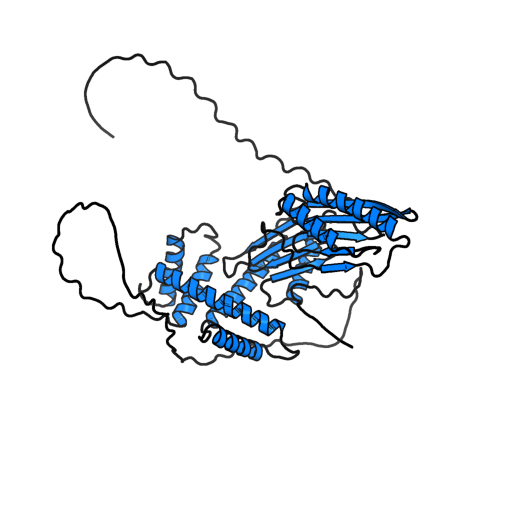C 1
ATOM 861 O O . VAL A 1 108 ? -23.916 5.641 7.796 1.00 59.12 108 VAL A O 1
ATOM 864 N N . GLY A 1 109 ? -23.179 3.556 8.189 1.00 57.53 109 GLY A N 1
ATOM 865 C CA . GLY A 1 109 ? -21.851 3.751 7.607 1.00 57.53 109 GLY A CA 1
ATOM 866 C C . GLY A 1 109 ? -21.106 5.000 8.111 1.00 57.53 109 GLY A C 1
ATOM 867 O O . GLY A 1 109 ? -21.093 5.318 9.301 1.00 57.53 109 GLY A O 1
ATOM 868 N N . ARG A 1 110 ? -20.449 5.719 7.187 1.00 49.00 110 ARG A N 1
ATOM 869 C CA . ARG A 1 110 ? -19.505 6.819 7.493 1.00 49.00 110 ARG A CA 1
ATOM 870 C C . ARG A 1 110 ? -20.159 8.151 7.911 1.00 49.00 110 ARG A C 1
ATOM 872 O O . ARG A 1 110 ? -19.443 9.045 8.350 1.00 49.00 110 ARG A O 1
ATOM 879 N N . ASN A 1 111 ? -21.479 8.313 7.783 1.00 54.62 111 ASN A N 1
ATOM 880 C CA . ASN A 1 111 ? -22.152 9.623 7.850 1.00 54.62 111 ASN A CA 1
ATOM 881 C C . ASN A 1 111 ? -22.832 9.917 9.205 1.00 54.62 111 ASN A C 1
ATOM 883 O O . ASN A 1 111 ? -23.928 10.474 9.255 1.00 54.62 111 ASN A O 1
ATOM 887 N N . GLN A 1 112 ? -22.192 9.556 10.321 1.00 60.78 112 GLN A N 1
ATOM 888 C CA . GLN A 1 112 ? -22.726 9.791 11.670 1.00 60.78 112 GLN A CA 1
ATOM 889 C C . GLN A 1 112 ? -22.156 11.077 12.284 1.00 60.78 112 GLN A C 1
ATOM 891 O O . GLN A 1 112 ? -20.940 11.251 12.363 1.00 60.78 112 GLN A O 1
ATOM 896 N N . LYS A 1 113 ? -23.019 11.985 12.765 1.00 67.56 113 LYS A N 1
ATOM 897 C CA . LYS A 1 113 ? -22.570 13.147 13.550 1.00 67.56 113 LYS A CA 1
ATOM 898 C C . LYS A 1 113 ? -22.127 12.677 14.938 1.00 67.56 113 LYS A C 1
ATOM 900 O O . LYS A 1 113 ? -22.760 11.810 15.534 1.00 67.56 113 LYS A O 1
ATOM 905 N N . GLY A 1 114 ? -21.064 13.279 15.475 1.00 63.75 114 GLY A N 1
ATOM 906 C CA . GLY A 1 114 ? -20.452 12.867 16.749 1.00 63.75 114 GLY A CA 1
ATOM 907 C C . GLY A 1 114 ? -21.421 12.703 17.938 1.00 63.75 114 GLY A C 1
ATOM 908 O O . GLY A 1 114 ? -21.331 11.681 18.620 1.00 63.75 114 GLY A O 1
ATOM 909 N N . PRO A 1 115 ? -22.359 13.641 18.188 1.00 69.81 115 PRO A N 1
ATOM 910 C CA . PRO A 1 115 ? -23.350 13.499 19.259 1.00 69.81 115 PRO A CA 1
ATOM 911 C C . PRO A 1 115 ? -24.296 12.307 19.061 1.00 69.81 115 PRO A C 1
ATOM 913 O O . PRO A 1 115 ? -24.573 11.582 20.018 1.00 69.81 115 PRO A O 1
ATOM 916 N N . ASP A 1 116 ? -24.741 12.065 17.826 1.00 80.19 116 ASP A N 1
ATOM 917 C CA . ASP A 1 116 ? -25.662 10.975 17.482 1.00 80.19 116 ASP A CA 1
ATOM 918 C C . ASP A 1 116 ? -24.962 9.611 17.614 1.00 80.19 116 ASP A C 1
ATOM 920 O O . ASP A 1 116 ? -25.514 8.673 18.189 1.00 80.19 116 ASP A O 1
ATOM 924 N N . PHE A 1 117 ? -23.707 9.527 17.157 1.00 83.31 117 PHE A N 1
ATOM 925 C CA . PHE A 1 117 ? -22.850 8.343 17.265 1.00 83.31 117 PHE A CA 1
ATOM 926 C C . PHE A 1 117 ? -22.666 7.893 18.723 1.00 83.31 117 PHE A C 1
ATOM 928 O O . PHE A 1 117 ? -22.989 6.757 19.072 1.00 83.31 117 PHE A O 1
ATOM 935 N N . TRP A 1 118 ? -22.215 8.791 19.607 1.00 87.69 118 TRP A N 1
ATOM 936 C CA . TRP A 1 118 ? -22.012 8.441 21.018 1.00 87.69 118 TRP A CA 1
ATOM 937 C C . TRP A 1 118 ? -23.319 8.183 21.771 1.00 87.69 118 TRP A C 1
ATOM 939 O O . TRP A 1 118 ? -23.314 7.402 22.719 1.00 87.69 118 TRP A O 1
ATOM 949 N N . SER A 1 119 ? -24.440 8.761 21.330 1.00 89.81 119 SER A N 1
ATOM 950 C CA . SER A 1 119 ? -25.758 8.457 21.902 1.00 89.81 119 SER A CA 1
ATOM 951 C C . SER A 1 119 ? -26.213 7.033 21.560 1.00 89.81 119 SER A C 1
ATOM 953 O O . SER A 1 119 ? -26.722 6.334 22.432 1.00 89.81 119 SER A O 1
ATOM 955 N N . LYS A 1 120 ? -25.960 6.544 20.337 1.00 90.31 120 LYS A N 1
ATOM 956 C CA . LYS A 1 120 ? -26.209 5.134 19.983 1.00 90.31 120 LYS A CA 1
ATOM 957 C C . LYS A 1 120 ? -25.347 4.169 20.797 1.00 90.31 120 LYS A C 1
ATOM 959 O O . LYS A 1 120 ? -25.881 3.203 21.336 1.00 90.31 120 LYS A O 1
ATOM 964 N N . ILE A 1 121 ? -24.047 4.460 20.931 1.00 91.31 121 ILE A N 1
ATOM 965 C CA . ILE A 1 121 ? -23.129 3.656 21.758 1.00 91.31 121 ILE A CA 1
ATOM 966 C C . ILE A 1 121 ? -23.620 3.623 23.203 1.00 91.31 121 ILE A C 1
ATOM 968 O O . ILE A 1 121 ? -23.687 2.551 23.796 1.00 91.31 121 ILE A O 1
ATOM 972 N N . ARG A 1 122 ? -24.015 4.775 23.764 1.00 93.88 122 ARG A N 1
ATOM 973 C CA . ARG A 1 122 ? -24.573 4.859 25.118 1.00 93.88 122 ARG A CA 1
ATOM 974 C C . ARG A 1 122 ? -25.812 3.975 25.280 1.00 93.88 122 ARG A C 1
ATOM 976 O O . ARG A 1 122 ? -25.896 3.236 26.257 1.00 93.88 122 ARG A O 1
ATOM 983 N N . ASN A 1 123 ? -26.737 4.016 24.322 1.00 92.94 123 ASN A N 1
ATOM 984 C CA . ASN A 1 123 ? -27.964 3.223 24.372 1.00 92.94 123 ASN A CA 1
ATOM 985 C C . ASN A 1 123 ? -27.670 1.713 24.359 1.00 92.94 123 ASN A C 1
ATOM 987 O O . ASN A 1 123 ? -28.191 0.990 25.207 1.00 92.94 123 ASN A O 1
ATOM 991 N N . GLN A 1 124 ? -26.799 1.242 23.460 1.00 92.94 124 GLN A N 1
ATOM 992 C CA . GLN A 1 124 ? -26.387 -0.168 23.424 1.00 92.94 124 GLN A CA 1
ATOM 993 C C . GLN A 1 124 ? -25.613 -0.579 24.686 1.00 92.94 124 GLN A C 1
ATOM 995 O O . GLN A 1 124 ? -25.870 -1.641 25.249 1.00 92.94 124 GLN A O 1
ATOM 1000 N N . PHE A 1 125 ? -24.716 0.280 25.178 1.00 95.56 125 PHE A N 1
ATOM 1001 C CA . PHE A 1 125 ? -23.977 0.063 26.422 1.00 95.56 125 PHE A CA 1
ATOM 1002 C C . PHE A 1 125 ? -24.921 -0.114 27.622 1.00 95.56 125 PHE A C 1
ATOM 1004 O O . PHE A 1 125 ? -24.774 -1.072 28.378 1.00 95.56 125 PHE A O 1
ATOM 1011 N N . PHE A 1 126 ? -25.930 0.747 27.791 1.00 95.00 126 PHE A N 1
ATOM 1012 C CA . PHE A 1 126 ? -26.911 0.593 28.872 1.00 95.00 126 PHE A CA 1
ATOM 1013 C C . PHE A 1 126 ? -27.821 -0.625 28.688 1.00 95.00 126 PHE A C 1
ATOM 1015 O O . PHE A 1 126 ? -28.106 -1.312 29.671 1.00 95.00 126 PHE A O 1
ATOM 1022 N N . GLN A 1 127 ? -28.215 -0.945 27.450 1.00 93.31 127 GLN A N 1
ATOM 1023 C CA . GLN A 1 127 ? -28.972 -2.160 27.142 1.00 93.31 127 GLN A CA 1
ATOM 1024 C C . GLN A 1 127 ? -28.196 -3.424 27.545 1.00 93.31 127 GLN A C 1
ATOM 1026 O O . GLN A 1 127 ? -28.771 -4.313 28.169 1.00 93.31 127 GLN A O 1
ATOM 1031 N N . ALA A 1 128 ? -26.894 -3.486 27.250 1.00 93.50 128 ALA A N 1
ATOM 1032 C CA . ALA A 1 128 ? -26.029 -4.601 27.630 1.00 93.50 128 ALA A CA 1
ATOM 1033 C C . ALA A 1 128 ? -25.748 -4.656 29.144 1.00 93.50 128 ALA A C 1
ATOM 1035 O O . ALA A 1 128 ? -25.712 -5.736 29.728 1.00 93.50 128 ALA A O 1
ATOM 1036 N N . MET A 1 129 ? -25.579 -3.500 29.796 1.00 94.56 129 MET A N 1
ATOM 1037 C CA . MET A 1 129 ? -25.319 -3.415 31.239 1.00 94.56 129 MET A CA 1
ATOM 1038 C C . MET A 1 129 ? -26.568 -3.652 32.112 1.00 94.56 129 MET A C 1
ATOM 1040 O O . MET A 1 129 ? -26.428 -3.841 33.323 1.00 94.56 129 MET A O 1
ATOM 1044 N N . GLY A 1 130 ? -27.781 -3.606 31.544 1.00 91.12 130 GLY A N 1
ATOM 1045 C CA . GLY A 1 130 ? -29.039 -3.867 32.259 1.00 91.12 130 GLY A CA 1
ATOM 1046 C C . GLY A 1 130 ? -29.374 -2.848 33.359 1.00 91.12 130 GLY A C 1
ATOM 1047 O O . GLY A 1 130 ? -30.013 -3.193 34.352 1.00 91.12 130 GLY A O 1
ATOM 1048 N N . ARG A 1 131 ? -28.909 -1.600 33.224 1.00 87.81 131 ARG A N 1
ATOM 1049 C CA . ARG A 1 131 ? -29.060 -0.519 34.218 1.00 87.81 131 ARG A CA 1
ATOM 1050 C C . ARG A 1 131 ? -29.331 0.825 33.531 1.00 87.81 131 ARG A C 1
ATOM 1052 O O . ARG A 1 131 ? -29.019 0.983 32.356 1.00 87.81 131 ARG A O 1
ATOM 1059 N N . GLY A 1 132 ? -29.941 1.761 34.266 1.00 83.06 132 GLY A N 1
ATOM 1060 C CA . GLY A 1 132 ? -30.349 3.084 33.762 1.00 83.06 132 GLY A CA 1
ATOM 1061 C C . GLY A 1 132 ? -29.180 4.004 33.389 1.00 83.06 132 GLY A C 1
ATOM 1062 O O . GLY A 1 132 ? -28.030 3.581 33.391 1.00 83.06 132 GLY A O 1
ATOM 1063 N N . GLU A 1 133 ? -29.449 5.274 33.080 1.00 87.38 133 GLU A N 1
ATOM 1064 C CA . GLU A 1 133 ? -28.400 6.184 32.600 1.00 87.38 133 GLU A CA 1
ATOM 1065 C C . GLU A 1 133 ? -27.468 6.676 33.725 1.00 87.38 133 GLU A C 1
ATOM 1067 O O . GLU A 1 133 ? -27.879 7.464 34.571 1.00 87.38 133 GLU A O 1
ATOM 1072 N N . TYR A 1 134 ? -26.202 6.234 33.720 1.00 90.56 134 TYR A N 1
ATOM 1073 C CA . TYR A 1 134 ? -25.187 6.623 34.725 1.00 90.56 134 TYR A CA 1
ATOM 1074 C C . TYR A 1 134 ? -23.829 7.067 34.144 1.00 90.56 134 TYR A C 1
ATOM 1076 O O . TYR A 1 134 ? -22.986 7.577 34.872 1.00 90.56 134 TYR A O 1
ATOM 1084 N N . ARG A 1 135 ? -23.602 6.920 32.831 1.00 92.69 135 ARG A N 1
ATOM 1085 C CA . ARG A 1 135 ? -22.403 7.413 32.124 1.00 92.69 135 ARG A CA 1
ATOM 1086 C C . ARG A 1 135 ? -22.807 8.387 31.016 1.00 92.69 135 ARG A C 1
ATOM 1088 O O . ARG A 1 135 ? -23.702 8.085 30.232 1.00 92.69 135 ARG A O 1
ATOM 1095 N N . THR A 1 136 ? -22.146 9.536 30.899 1.00 92.50 136 THR A N 1
ATOM 1096 C CA . THR A 1 136 ? -22.411 10.476 29.793 1.00 92.50 136 THR A CA 1
ATOM 1097 C C . THR A 1 136 ? -21.681 10.069 28.507 1.00 92.50 136 THR A C 1
ATOM 1099 O O . THR A 1 136 ? -20.724 9.289 28.533 1.00 92.50 136 THR A O 1
ATOM 1102 N N . ASN A 1 137 ? -22.086 10.643 27.368 1.00 91.38 137 ASN A N 1
ATOM 1103 C CA . ASN A 1 137 ? -21.385 10.475 26.086 1.00 91.38 137 ASN A CA 1
ATOM 1104 C C . ASN A 1 137 ? -19.899 10.882 26.194 1.00 91.38 137 ASN A C 1
ATOM 1106 O O . ASN A 1 137 ? -19.027 10.231 25.617 1.00 91.38 137 ASN A O 1
ATOM 1110 N N . ASP A 1 138 ? -19.596 11.927 26.970 1.00 89.44 138 ASP A N 1
ATOM 1111 C CA . ASP A 1 138 ? -18.226 12.391 27.204 1.00 89.44 138 ASP A CA 1
ATOM 1112 C C . ASP A 1 138 ? -17.414 11.391 28.035 1.00 89.44 138 ASP A C 1
ATOM 1114 O O . ASP A 1 138 ? -16.265 11.111 27.695 1.00 89.44 138 ASP A O 1
ATOM 1118 N N . MET A 1 139 ? -18.017 10.784 29.065 1.00 93.06 139 MET A N 1
ATOM 1119 C CA . MET A 1 139 ? -17.375 9.732 29.865 1.00 93.06 139 MET A CA 1
ATOM 1120 C C . MET A 1 139 ? -17.037 8.506 29.006 1.00 93.06 139 MET A C 1
ATOM 1122 O O . MET A 1 139 ? -15.899 8.039 29.040 1.00 93.06 139 MET A O 1
ATOM 1126 N N . LEU A 1 140 ? -17.990 8.029 28.195 1.00 93.12 140 LEU A N 1
ATOM 1127 C CA . LEU A 1 140 ? -17.798 6.893 27.282 1.00 93.12 140 LEU A CA 1
ATOM 1128 C C . LEU A 1 140 ? -16.729 7.201 26.221 1.00 93.12 140 LEU A C 1
ATOM 1130 O O . LEU A 1 140 ? -15.815 6.404 26.015 1.00 93.12 140 LEU A O 1
ATOM 1134 N N . SER A 1 141 ? -16.786 8.378 25.588 1.00 90.12 141 SER A N 1
ATOM 1135 C CA . SER A 1 141 ? -15.820 8.759 24.548 1.00 90.12 141 SER A CA 1
ATOM 1136 C C . SER A 1 141 ? -14.407 8.987 25.092 1.00 90.12 141 SER A C 1
ATOM 1138 O O . SER A 1 141 ? -13.429 8.626 24.436 1.00 90.12 141 SER A O 1
ATOM 1140 N N . SER A 1 142 ? -14.282 9.542 26.301 1.00 91.75 142 SER A N 1
ATOM 1141 C CA . SER A 1 142 ? -13.002 9.701 26.993 1.00 91.75 142 SER A CA 1
ATOM 1142 C C . SER A 1 142 ? -12.407 8.341 27.362 1.00 91.75 142 SER A C 1
ATOM 1144 O O . SER A 1 142 ? -11.259 8.056 27.013 1.00 91.75 142 SER A O 1
ATOM 1146 N N . LYS A 1 143 ? -13.212 7.453 27.965 1.00 94.06 143 LYS A N 1
ATOM 1147 C CA . LYS A 1 143 ? -12.767 6.107 28.339 1.00 94.06 143 LYS A CA 1
ATOM 1148 C C . LYS A 1 143 ? -12.364 5.269 27.124 1.00 94.06 143 LYS A C 1
ATOM 1150 O O . LYS A 1 143 ? -11.342 4.589 27.166 1.00 94.06 143 LYS A O 1
ATOM 1155 N N . TRP A 1 144 ? -13.095 5.378 26.016 1.00 92.00 144 TRP A N 1
ATOM 1156 C CA . TRP A 1 144 ? -12.736 4.701 24.771 1.00 92.00 144 TRP A CA 1
ATOM 1157 C C . TRP A 1 144 ? -11.364 5.129 24.228 1.00 92.00 144 TRP A C 1
ATOM 1159 O O . TRP A 1 144 ? -10.587 4.285 23.780 1.00 92.00 144 TRP A O 1
ATOM 1169 N N . ARG A 1 145 ? -11.029 6.428 24.289 1.00 87.19 145 ARG A N 1
ATOM 1170 C CA . ARG A 1 145 ? -9.709 6.932 23.862 1.00 87.19 145 ARG A CA 1
ATOM 1171 C C . ARG A 1 145 ? -8.576 6.358 24.718 1.00 87.19 145 ARG A C 1
ATOM 1173 O O . ARG A 1 145 ? -7.569 5.937 24.151 1.00 87.19 145 ARG A O 1
ATOM 1180 N N . ASP A 1 146 ? -8.756 6.312 26.040 1.00 90.69 146 ASP A N 1
ATOM 1181 C CA . ASP A 1 146 ? -7.823 5.678 26.987 1.00 90.69 146 ASP A CA 1
ATOM 1182 C C . ASP A 1 146 ? -7.602 4.195 26.646 1.00 90.69 146 ASP A C 1
ATOM 1184 O O . ASP A 1 146 ? -6.479 3.772 26.363 1.00 90.69 146 ASP A O 1
ATOM 1188 N N . MET A 1 147 ? -8.685 3.420 26.561 1.00 90.69 147 MET A N 1
ATOM 1189 C CA . MET A 1 147 ? -8.621 1.988 26.263 1.00 90.69 147 MET A CA 1
ATOM 1190 C C . MET A 1 147 ? -7.946 1.695 24.919 1.00 90.69 147 MET A C 1
ATOM 1192 O O . MET A 1 147 ? -7.062 0.844 24.841 1.00 90.69 147 MET A O 1
ATOM 1196 N N . ASN A 1 148 ? -8.314 2.421 23.861 1.00 82.19 148 ASN A N 1
ATOM 1197 C CA . ASN A 1 148 ? -7.730 2.262 22.528 1.00 82.19 148 ASN A CA 1
ATOM 1198 C C . ASN A 1 148 ? -6.222 2.581 22.536 1.00 82.19 148 ASN A C 1
ATOM 1200 O O . ASN A 1 148 ? -5.440 1.882 21.893 1.00 82.19 148 ASN A O 1
ATOM 1204 N N . LEU A 1 149 ? -5.778 3.578 23.312 1.00 82.44 149 LEU A N 1
ATOM 1205 C CA . LEU A 1 149 ? -4.354 3.878 23.485 1.00 82.44 149 LEU A CA 1
ATOM 1206 C C . LEU A 1 149 ? -3.608 2.750 24.219 1.00 82.44 149 LEU A C 1
ATOM 1208 O O . LEU A 1 149 ? -2.543 2.337 23.755 1.00 82.44 149 LEU A O 1
ATOM 1212 N N . LYS A 1 150 ? -4.168 2.223 25.317 1.00 86.56 150 LYS A N 1
ATOM 1213 C CA . LYS A 1 150 ? -3.601 1.082 26.061 1.00 86.56 150 LYS A CA 1
ATOM 1214 C C . LYS A 1 150 ? -3.487 -0.165 25.175 1.00 86.56 150 LYS A C 1
ATOM 1216 O O . LYS A 1 150 ? -2.408 -0.744 25.063 1.00 86.56 150 LYS A O 1
ATOM 1221 N N . VAL A 1 151 ? -4.558 -0.513 24.455 1.00 81.00 151 VAL A N 1
ATOM 1222 C CA . VAL A 1 151 ? -4.591 -1.635 23.498 1.00 81.00 151 VAL A CA 1
ATOM 1223 C C . VAL A 1 151 ? -3.550 -1.456 22.387 1.00 81.00 151 VAL A C 1
ATOM 1225 O O . VAL A 1 151 ? -2.841 -2.409 22.072 1.00 81.00 151 VAL A O 1
ATOM 1228 N N . ARG A 1 152 ? -3.389 -0.256 21.808 1.00 76.62 152 ARG A N 1
ATOM 1229 C CA . ARG A 1 152 ? -2.363 0.007 20.775 1.00 76.62 152 ARG A CA 1
ATOM 1230 C C . ARG A 1 152 ? -0.940 -0.209 21.284 1.00 76.62 152 ARG A C 1
ATOM 1232 O O . ARG A 1 152 ? -0.156 -0.854 20.594 1.00 76.62 152 ARG A O 1
ATOM 1239 N N . LYS A 1 153 ? -0.623 0.305 22.477 1.00 81.31 153 LYS A N 1
ATOM 1240 C CA . LYS A 1 153 ? 0.692 0.139 23.116 1.00 81.31 153 LYS A CA 1
ATOM 1241 C C . LYS A 1 153 ? 1.012 -1.337 23.353 1.00 81.31 153 LYS A C 1
ATOM 1243 O O . LYS A 1 153 ? 2.040 -1.815 22.883 1.00 81.31 153 LYS A O 1
ATOM 1248 N N . PHE A 1 154 ? 0.091 -2.068 23.983 1.00 82.25 154 PHE A N 1
ATOM 1249 C CA . PHE A 1 154 ? 0.253 -3.502 24.224 1.00 82.25 154 PHE A CA 1
ATOM 1250 C C . PHE A 1 154 ? 0.403 -4.298 22.919 1.00 82.25 154 PHE A C 1
ATOM 1252 O O . PHE A 1 154 ? 1.290 -5.136 22.813 1.00 82.25 154 PHE A O 1
ATOM 1259 N N . ASN A 1 155 ? -0.389 -3.991 21.882 1.00 75.38 155 ASN A N 1
ATOM 1260 C CA . ASN A 1 155 ? -0.235 -4.617 20.561 1.00 75.38 155 ASN A CA 1
ATOM 1261 C C . ASN A 1 155 ? 1.159 -4.389 19.955 1.00 75.38 155 ASN A C 1
ATOM 1263 O O . ASN A 1 155 ? 1.679 -5.294 19.306 1.00 75.38 155 ASN A O 1
ATOM 1267 N N . GLY A 1 156 ? 1.755 -3.207 20.144 1.00 70.12 156 GLY A N 1
ATOM 1268 C CA . GLY A 1 156 ? 3.119 -2.915 19.697 1.00 70.12 156 GLY A CA 1
ATOM 1269 C C . GLY A 1 156 ? 4.147 -3.815 20.384 1.00 70.12 156 GLY A C 1
ATOM 1270 O O . GLY A 1 156 ? 4.921 -4.486 19.703 1.00 70.12 156 GLY A O 1
ATOM 1271 N N . ILE A 1 157 ? 4.080 -3.900 21.716 1.00 78.31 157 ILE A N 1
ATOM 1272 C CA . ILE A 1 157 ? 4.943 -4.766 22.533 1.00 78.31 157 ILE A CA 1
ATOM 1273 C C . ILE A 1 157 ? 4.754 -6.242 22.156 1.00 78.31 157 ILE A C 1
ATOM 1275 O O . ILE A 1 157 ? 5.726 -6.926 21.849 1.00 78.31 157 ILE A O 1
ATOM 1279 N N . TYR A 1 158 ? 3.512 -6.733 22.109 1.00 75.50 158 TYR A N 1
ATOM 1280 C CA . TYR A 1 158 ? 3.207 -8.117 21.737 1.00 75.50 158 TYR A CA 1
ATOM 1281 C C . TYR A 1 158 ? 3.738 -8.461 20.339 1.00 75.50 158 TYR A C 1
ATOM 1283 O O . TYR A 1 158 ? 4.380 -9.494 20.160 1.00 75.50 158 TYR A O 1
ATOM 1291 N N . SER A 1 159 ? 3.546 -7.570 19.358 1.00 66.56 159 SER A N 1
ATOM 1292 C CA . SER A 1 159 ? 4.071 -7.762 17.998 1.00 66.56 159 SER A CA 1
ATOM 1293 C C . SER A 1 159 ? 5.600 -7.843 17.986 1.00 66.56 159 SER A C 1
ATOM 1295 O O . SER A 1 159 ? 6.156 -8.673 17.271 1.00 66.56 159 SER A O 1
ATOM 1297 N N . GLN A 1 160 ? 6.281 -7.026 18.797 1.00 70.75 160 GLN A N 1
ATOM 1298 C CA . GLN A 1 160 ? 7.734 -7.075 18.954 1.00 70.75 160 GLN A CA 1
ATOM 1299 C C . GLN A 1 160 ? 8.184 -8.406 19.576 1.00 70.75 160 GLN A C 1
ATOM 1301 O O . GLN A 1 160 ? 9.035 -9.080 18.998 1.00 70.75 160 GLN A O 1
ATOM 1306 N N . LYS A 1 161 ? 7.581 -8.828 20.701 1.00 76.06 161 LYS A N 1
ATOM 1307 C CA . LYS A 1 161 ? 7.885 -10.118 21.350 1.00 76.06 161 LYS A CA 1
ATOM 1308 C C . LYS A 1 161 ? 7.689 -11.286 20.383 1.00 76.06 161 LYS A C 1
ATOM 1310 O O . LYS A 1 161 ? 8.589 -12.111 20.238 1.00 76.06 161 LYS A O 1
ATOM 1315 N N . TRP A 1 162 ? 6.560 -11.305 19.669 1.00 65.75 162 TRP A N 1
ATOM 1316 C CA . TRP A 1 162 ? 6.221 -12.324 18.674 1.00 65.75 162 TRP A CA 1
ATOM 1317 C C . TRP A 1 162 ? 7.247 -12.382 17.537 1.00 65.75 162 TRP A C 1
ATOM 1319 O O . TRP A 1 162 ? 7.654 -13.471 17.145 1.00 65.75 162 TRP A O 1
ATOM 1329 N N . GLN A 1 163 ? 7.725 -11.235 17.042 1.00 59.88 163 GLN A N 1
ATOM 1330 C CA . GLN A 1 163 ? 8.786 -11.177 16.026 1.00 59.88 163 GLN A CA 1
ATOM 1331 C C . GLN A 1 163 ? 10.136 -11.692 16.547 1.00 59.88 163 GLN A C 1
ATOM 1333 O O . GLN A 1 163 ? 10.897 -12.284 15.787 1.00 59.88 163 GLN A O 1
ATOM 1338 N N . THR A 1 164 ? 10.435 -11.503 17.835 1.00 72.75 164 THR A N 1
ATOM 1339 C CA . THR A 1 164 ? 11.689 -11.958 18.467 1.00 72.75 164 THR A CA 1
ATOM 1340 C C . THR A 1 164 ? 11.633 -13.371 19.065 1.00 72.75 164 THR A C 1
ATOM 1342 O O . THR A 1 164 ? 12.602 -13.805 19.693 1.00 72.75 164 THR A O 1
ATOM 1345 N N . ARG A 1 165 ? 10.514 -14.094 18.906 1.00 73.88 165 ARG A N 1
ATOM 1346 C CA . ARG A 1 165 ? 10.295 -15.397 19.550 1.00 73.88 165 ARG A CA 1
ATOM 1347 C C . ARG A 1 165 ? 11.250 -16.475 19.043 1.00 73.88 165 ARG A C 1
ATOM 1349 O O . ARG A 1 165 ? 11.626 -16.507 17.872 1.00 73.88 165 ARG A O 1
ATOM 1356 N N . ARG A 1 166 ? 11.597 -17.420 19.915 1.00 80.12 166 ARG A N 1
ATOM 1357 C CA . ARG A 1 166 ? 12.387 -18.602 19.536 1.00 80.12 166 ARG A CA 1
ATOM 1358 C C . ARG A 1 166 ? 11.495 -19.652 18.871 1.00 80.12 166 ARG A C 1
ATOM 1360 O O . ARG A 1 166 ? 10.320 -19.778 19.209 1.00 80.12 166 ARG A O 1
ATOM 1367 N N . SER A 1 167 ? 12.053 -20.455 17.966 1.00 72.69 167 SER A N 1
ATOM 1368 C CA . SER A 1 167 ? 11.338 -21.594 17.374 1.00 72.69 167 SER A CA 1
ATOM 1369 C C . SER A 1 167 ? 10.807 -22.528 18.469 1.00 72.69 167 SER A C 1
ATOM 1371 O O . SER A 1 167 ? 11.576 -22.992 19.309 1.00 72.69 167 SER A O 1
ATOM 1373 N N . GLY A 1 168 ? 9.497 -22.793 18.465 1.00 75.81 168 GLY A N 1
ATOM 1374 C CA . GLY A 1 168 ? 8.820 -23.604 19.486 1.00 75.81 168 GLY A CA 1
ATOM 1375 C C . GLY A 1 168 ? 8.372 -22.850 20.749 1.00 75.81 168 GLY A C 1
ATOM 1376 O O . GLY A 1 168 ? 7.785 -23.469 21.633 1.00 75.81 168 GLY A O 1
ATOM 1377 N N . GLN A 1 169 ? 8.603 -21.537 20.853 1.00 74.94 169 GLN A N 1
ATOM 1378 C CA . GLN A 1 169 ? 8.046 -20.709 21.929 1.00 74.94 169 GLN A CA 1
ATOM 1379 C C . GLN A 1 169 ? 6.532 -20.538 21.729 1.00 74.94 169 GLN A C 1
ATOM 1381 O O . GLN A 1 169 ? 6.093 -20.057 20.685 1.00 74.94 169 GLN A O 1
ATOM 1386 N N . SER A 1 170 ? 5.736 -20.942 22.723 1.00 82.12 170 SER A N 1
ATOM 1387 C CA . SER A 1 170 ? 4.273 -20.863 22.670 1.00 82.12 170 SER A CA 1
ATOM 1388 C C . SER A 1 170 ? 3.757 -19.442 22.892 1.00 82.12 170 SER A C 1
ATOM 1390 O O . SER A 1 170 ? 4.356 -18.657 23.631 1.00 82.12 170 SER A O 1
ATOM 1392 N N . ASP A 1 171 ? 2.600 -19.124 22.310 1.00 74.00 171 ASP A N 1
ATOM 1393 C CA . ASP A 1 171 ? 2.025 -17.774 22.373 1.00 74.00 171 ASP A CA 1
ATOM 1394 C C . ASP A 1 171 ? 1.710 -17.321 23.810 1.00 74.00 171 ASP A C 1
ATOM 1396 O O . ASP A 1 171 ? 1.880 -16.149 24.131 1.00 74.00 171 ASP A O 1
ATOM 1400 N N . ALA A 1 172 ? 1.394 -18.253 24.717 1.00 81.81 172 ALA A N 1
ATOM 1401 C CA . ALA A 1 172 ? 1.205 -17.979 26.146 1.00 81.81 172 ALA A CA 1
ATOM 1402 C C . ALA A 1 172 ? 2.483 -17.501 26.875 1.00 81.81 172 ALA A C 1
ATOM 1404 O O . ALA A 1 172 ? 2.398 -16.886 27.939 1.00 81.81 172 ALA A O 1
ATOM 1405 N N . ILE A 1 173 ? 3.677 -17.787 26.339 1.00 87.25 173 ILE A N 1
ATOM 1406 C CA . ILE A 1 173 ? 4.939 -17.217 26.842 1.00 87.25 173 ILE A CA 1
ATOM 1407 C C . ILE A 1 173 ? 5.117 -15.801 26.284 1.00 87.25 173 ILE A C 1
ATOM 1409 O O . ILE A 1 173 ? 5.460 -14.894 27.035 1.00 87.25 173 ILE A O 1
ATOM 1413 N N . ILE A 1 174 ? 4.829 -15.601 24.995 1.00 81.81 174 ILE A N 1
ATOM 1414 C CA . ILE A 1 174 ? 4.914 -14.298 24.310 1.00 81.81 174 ILE A CA 1
ATOM 1415 C C . ILE A 1 174 ? 3.977 -13.276 24.968 1.00 81.81 174 ILE A C 1
ATOM 1417 O O . ILE A 1 174 ? 4.371 -12.137 25.202 1.00 81.81 174 ILE A O 1
ATOM 1421 N N . GLU A 1 175 ? 2.752 -13.689 25.297 1.00 81.62 175 GLU A N 1
ATOM 1422 C CA . GLU A 1 175 ? 1.763 -12.854 25.982 1.00 81.62 175 GLU A CA 1
ATOM 1423 C C . GLU A 1 175 ? 2.252 -12.434 27.373 1.00 81.62 175 GLU A C 1
ATOM 1425 O O . GLU A 1 175 ? 2.258 -11.244 27.678 1.00 81.62 175 GLU A O 1
ATOM 1430 N N . ARG A 1 176 ? 2.788 -13.371 28.169 1.00 91.06 176 ARG A N 1
ATOM 1431 C CA . ARG A 1 176 ? 3.375 -13.073 29.487 1.00 91.06 176 ARG A CA 1
ATOM 1432 C C . ARG A 1 176 ? 4.566 -12.116 29.396 1.00 91.06 176 ARG A C 1
ATOM 1434 O O . ARG A 1 176 ? 4.657 -11.176 30.179 1.00 91.06 176 ARG A O 1
ATOM 1441 N N . GLU A 1 177 ? 5.466 -12.333 28.438 1.00 92.88 177 GLU A N 1
ATOM 1442 C CA . GLU A 1 177 ? 6.605 -11.441 28.182 1.00 92.88 177 GLU A CA 1
ATOM 1443 C C . GLU A 1 177 ? 6.143 -10.037 27.740 1.00 92.88 177 GLU A C 1
ATOM 1445 O O . GLU A 1 177 ? 6.801 -9.040 28.050 1.00 92.88 177 GLU A O 1
ATOM 1450 N N . ALA A 1 178 ? 5.017 -9.937 27.026 1.00 88.25 178 ALA A N 1
ATOM 1451 C CA . ALA A 1 178 ? 4.426 -8.665 26.617 1.00 88.25 178 ALA A CA 1
ATOM 1452 C C . ALA A 1 178 ? 3.718 -7.940 27.774 1.00 88.25 178 ALA A C 1
ATOM 1454 O O . ALA A 1 178 ? 3.863 -6.725 27.905 1.00 88.25 178 ALA A O 1
ATOM 1455 N N . GLU A 1 179 ? 3.005 -8.662 28.642 1.00 92.69 179 GLU A N 1
ATOM 1456 C CA . GLU A 1 179 ? 2.427 -8.125 29.883 1.00 92.69 179 GLU A CA 1
ATOM 1457 C C . GLU A 1 179 ? 3.501 -7.622 30.848 1.00 92.69 179 GLU A C 1
ATOM 1459 O O . GLU A 1 179 ? 3.333 -6.567 31.458 1.00 92.69 179 GLU A O 1
ATOM 1464 N N . GLU A 1 180 ? 4.622 -8.335 30.950 1.00 95.62 180 GLU A N 1
ATOM 1465 C CA . GLU A 1 180 ? 5.786 -7.930 31.735 1.00 95.62 180 GLU A CA 1
ATOM 1466 C C . GLU A 1 180 ? 6.396 -6.621 31.225 1.00 95.62 180 GLU A C 1
ATOM 1468 O O . GLU A 1 180 ? 6.483 -5.656 31.984 1.00 95.62 180 GLU A O 1
ATOM 1473 N N . GLN A 1 181 ? 6.715 -6.536 29.930 1.00 94.19 181 GLN A N 1
ATOM 1474 C CA . GLN A 1 181 ? 7.260 -5.306 29.347 1.00 94.19 181 GLN A CA 1
ATOM 1475 C C . GLN A 1 181 ? 6.251 -4.140 29.407 1.00 94.19 181 GLN A C 1
ATOM 1477 O O . GLN A 1 181 ? 6.637 -3.011 29.695 1.00 94.19 181 GLN A O 1
ATOM 1482 N N . TYR A 1 182 ? 4.949 -4.389 29.212 1.00 93.12 182 TYR A N 1
ATOM 1483 C CA . TYR A 1 182 ? 3.917 -3.355 29.372 1.00 93.12 182 TYR A CA 1
ATOM 1484 C C . TYR A 1 182 ? 3.858 -2.828 30.817 1.00 93.12 182 TYR A C 1
ATOM 1486 O O . TYR A 1 182 ? 3.742 -1.619 31.037 1.00 93.12 182 TYR A O 1
ATOM 1494 N N . ARG A 1 183 ? 3.966 -3.726 31.806 1.00 95.88 183 ARG A N 1
ATOM 1495 C CA . ARG A 1 183 ? 3.994 -3.382 33.233 1.00 95.88 183 ARG A CA 1
ATOM 1496 C C . ARG A 1 183 ? 5.216 -2.539 33.589 1.00 95.88 183 ARG A C 1
ATOM 1498 O O . ARG A 1 183 ? 5.075 -1.596 34.361 1.00 95.88 183 ARG A O 1
ATOM 1505 N N . GLU A 1 184 ? 6.376 -2.836 33.011 1.00 96.06 184 GLU A N 1
ATOM 1506 C CA . GLU A 1 184 ? 7.606 -2.053 33.187 1.00 96.06 184 GLU A CA 1
ATOM 1507 C C . GLU A 1 184 ? 7.530 -0.672 32.512 1.00 96.06 184 GLU A C 1
ATOM 1509 O O . GLU A 1 184 ? 7.847 0.334 33.144 1.00 96.06 184 GLU A O 1
ATOM 1514 N N . GLU A 1 185 ? 7.059 -0.594 31.262 1.00 96.12 185 GLU A N 1
ATOM 1515 C CA . GLU A 1 185 ? 6.980 0.666 30.504 1.00 96.12 185 GLU A CA 1
ATOM 1516 C C . GLU A 1 185 ? 5.911 1.640 31.028 1.00 96.12 185 GLU A C 1
ATOM 1518 O O . GLU A 1 185 ? 6.087 2.859 30.940 1.00 96.12 185 GLU A O 1
ATOM 1523 N N . PHE A 1 186 ? 4.787 1.130 31.547 1.00 93.25 186 PHE A N 1
ATOM 1524 C CA . PHE A 1 186 ? 3.630 1.954 31.930 1.00 93.25 186 PHE A CA 1
ATOM 1525 C C . PHE A 1 186 ? 3.268 1.901 33.418 1.00 93.25 186 PHE A C 1
ATOM 1527 O O . PHE A 1 186 ? 2.320 2.574 33.819 1.00 93.25 186 PHE A O 1
ATOM 1534 N N . ASN A 1 187 ? 4.017 1.152 34.237 1.00 93.44 187 ASN A N 1
ATOM 1535 C CA . ASN A 1 187 ? 3.787 0.989 35.680 1.00 93.44 187 ASN A CA 1
ATOM 1536 C C . ASN A 1 187 ? 2.342 0.552 36.023 1.00 93.44 187 ASN A C 1
ATOM 1538 O O . ASN A 1 187 ? 1.763 0.972 37.027 1.00 93.44 187 ASN A O 1
ATOM 1542 N N . ALA A 1 188 ? 1.740 -0.271 35.160 1.00 91.44 188 ALA A N 1
ATOM 1543 C CA . ALA A 1 188 ? 0.368 -0.754 35.281 1.00 91.44 188 ALA A CA 1
ATOM 1544 C C . ALA A 1 188 ? 0.212 -2.117 34.593 1.00 91.44 188 ALA A C 1
ATOM 1546 O O . ALA A 1 188 ? 0.783 -2.347 33.529 1.00 91.44 188 ALA A O 1
ATOM 1547 N N . HIS A 1 189 ? -0.600 -3.011 35.159 1.00 90.81 189 HIS A N 1
ATOM 1548 C CA . HIS A 1 189 ? -0.972 -4.252 34.476 1.00 90.81 189 HIS A CA 1
ATOM 1549 C C . HIS A 1 189 ? -1.887 -3.958 33.279 1.00 90.81 189 HIS A C 1
ATOM 1551 O O . HIS A 1 189 ? -2.718 -3.046 33.319 1.00 90.81 189 HIS A O 1
ATOM 1557 N N . PHE A 1 190 ? -1.759 -4.744 32.211 1.00 89.75 190 PHE A N 1
ATOM 1558 C CA . PHE A 1 190 ? -2.732 -4.720 31.125 1.00 89.75 190 PHE A CA 1
ATOM 1559 C C . PHE A 1 190 ? -4.017 -5.429 31.586 1.00 89.75 190 PHE A C 1
ATOM 1561 O O . PHE A 1 190 ? -3.954 -6.549 32.082 1.00 89.75 190 PHE A O 1
ATOM 1568 N N . SER A 1 191 ? -5.170 -4.764 31.461 1.00 89.56 191 SER A N 1
ATOM 1569 C CA . SER A 1 191 ? -6.480 -5.256 31.936 1.00 89.56 191 SER A CA 1
ATOM 1570 C C . SER A 1 191 ? -7.519 -5.427 30.820 1.00 89.56 191 SER A C 1
ATOM 1572 O O . SER A 1 191 ? -8.691 -5.694 31.084 1.00 89.56 191 SER A O 1
ATOM 1574 N N . LEU A 1 192 ? -7.114 -5.213 29.564 1.00 89.12 192 LEU A N 1
ATOM 1575 C CA . LEU A 1 192 ? -8.006 -5.095 28.407 1.00 89.12 192 LEU A CA 1
ATOM 1576 C C . LEU A 1 192 ? -7.926 -6.301 27.459 1.00 89.12 192 LEU A C 1
ATOM 1578 O O . LEU A 1 192 ? -8.311 -6.180 26.297 1.00 89.12 192 LEU A O 1
ATOM 1582 N N . GLN A 1 193 ? -7.472 -7.466 27.933 1.00 86.06 193 GLN A N 1
ATOM 1583 C CA . GLN A 1 193 ? -7.325 -8.705 27.153 1.00 86.06 193 GLN A CA 1
ATOM 1584 C C . GLN A 1 193 ? -8.629 -9.058 26.411 1.00 86.06 193 GLN A C 1
ATOM 1586 O O . GLN A 1 193 ? -8.625 -9.232 25.192 1.00 86.06 193 GLN A O 1
ATOM 1591 N N . ARG A 1 194 ? -9.777 -9.057 27.113 1.00 87.44 194 ARG A N 1
ATOM 1592 C CA . ARG A 1 194 ? -11.105 -9.324 26.514 1.00 87.44 194 ARG A CA 1
ATOM 1593 C C . ARG A 1 194 ? -11.462 -8.328 25.405 1.00 87.44 194 ARG A C 1
ATOM 1595 O O . ARG A 1 194 ? -11.920 -8.740 24.343 1.00 87.44 194 ARG A O 1
ATOM 1602 N N . SER A 1 195 ? -11.249 -7.031 25.630 1.00 86.56 195 SER A N 1
ATOM 1603 C CA . SER A 1 195 ? -11.503 -5.990 24.625 1.00 86.56 195 SER A CA 1
ATOM 1604 C C . SER A 1 195 ? -10.563 -6.107 23.426 1.00 86.56 195 SER A C 1
ATOM 1606 O O . SER A 1 195 ? -11.001 -5.999 22.284 1.00 86.56 195 SER A O 1
ATOM 1608 N N . MET A 1 196 ? -9.278 -6.365 23.671 1.00 82.44 196 MET A N 1
ATOM 1609 C CA . MET A 1 196 ? -8.269 -6.536 22.631 1.00 82.44 196 MET A CA 1
ATOM 1610 C C . MET A 1 196 ? -8.562 -7.741 21.733 1.00 82.44 196 MET A C 1
ATOM 1612 O O . MET A 1 196 ? -8.425 -7.612 20.518 1.00 82.44 196 MET A O 1
ATOM 1616 N N . LEU A 1 197 ? -8.998 -8.870 22.301 1.00 82.50 197 LEU A N 1
ATOM 1617 C CA . LEU A 1 197 ? -9.358 -10.064 21.537 1.00 82.50 197 LEU A CA 1
ATOM 1618 C C . LEU A 1 197 ? -10.509 -9.789 20.560 1.00 82.50 197 LEU A C 1
ATOM 1620 O O . LEU A 1 197 ? -10.411 -10.134 19.383 1.00 82.50 197 LEU A O 1
ATOM 1624 N N . VAL A 1 198 ? -11.572 -9.120 21.023 1.00 81.94 198 VAL A N 1
ATOM 1625 C CA . VAL A 1 198 ? -12.704 -8.760 20.155 1.00 81.94 198 VAL A CA 1
ATOM 1626 C C . VAL A 1 198 ? -12.248 -7.794 19.058 1.00 81.94 198 VAL A C 1
ATOM 1628 O O . VAL A 1 198 ? -12.514 -8.053 17.890 1.00 81.94 198 VAL A O 1
ATOM 1631 N N . LEU A 1 199 ? -11.477 -6.751 19.391 1.00 79.50 199 LEU A N 1
ATOM 1632 C CA . LEU A 1 199 ? -10.949 -5.801 18.398 1.00 79.50 199 LEU A CA 1
ATOM 1633 C C . LEU A 1 199 ? -10.026 -6.464 17.363 1.00 79.50 199 LEU A C 1
ATOM 1635 O O . LEU A 1 199 ? -10.061 -6.110 16.186 1.00 79.50 199 LEU A O 1
ATOM 1639 N N . PHE A 1 200 ? -9.210 -7.439 17.773 1.00 78.12 200 PHE A N 1
ATOM 1640 C CA . PHE A 1 200 ? -8.383 -8.216 16.850 1.00 78.12 200 PHE A CA 1
ATOM 1641 C C . PHE A 1 200 ? -9.238 -9.055 15.898 1.00 78.12 200 PHE A C 1
ATOM 1643 O O . PHE A 1 200 ? -9.055 -8.953 14.688 1.00 78.12 200 PHE A O 1
ATOM 1650 N N . ASN A 1 201 ? -10.199 -9.823 16.418 1.00 83.75 201 ASN A N 1
ATOM 1651 C CA . ASN A 1 201 ? -11.094 -10.642 15.598 1.00 83.75 201 ASN A CA 1
ATOM 1652 C C . ASN A 1 201 ? -11.902 -9.790 14.600 1.00 83.75 201 ASN A C 1
ATOM 1654 O O . ASN A 1 201 ? -12.049 -10.150 13.430 1.00 83.75 201 ASN A O 1
ATOM 1658 N N . THR A 1 202 ? -12.369 -8.620 15.037 1.00 86.94 202 THR A N 1
ATOM 1659 C CA . THR A 1 202 ? -13.061 -7.660 14.176 1.00 86.94 202 THR A CA 1
ATOM 1660 C C . THR A 1 202 ? -12.140 -7.093 13.090 1.00 86.94 202 THR A C 1
ATOM 1662 O O . THR A 1 202 ? -12.519 -7.069 11.922 1.00 86.94 202 THR A O 1
ATOM 1665 N N . TYR A 1 203 ? -10.899 -6.716 13.425 1.00 84.38 203 TYR A N 1
ATOM 1666 C CA . TYR A 1 203 ? -9.910 -6.305 12.422 1.00 84.38 203 TYR A CA 1
ATOM 1667 C C . TYR A 1 203 ? -9.627 -7.408 11.387 1.00 84.38 203 TYR A C 1
ATOM 1669 O O . TYR A 1 203 ? -9.581 -7.112 10.197 1.00 84.38 203 TYR A O 1
ATOM 1677 N N . GLN A 1 204 ? -9.466 -8.667 11.815 1.00 85.94 204 GLN A N 1
ATOM 1678 C CA . GLN A 1 204 ? -9.257 -9.800 10.902 1.00 85.94 204 GLN A CA 1
ATOM 1679 C C . GLN A 1 204 ? -10.451 -9.972 9.947 1.00 85.94 204 GLN A C 1
ATOM 1681 O O . GLN A 1 204 ? -10.259 -10.075 8.738 1.00 85.94 204 GLN A O 1
ATOM 1686 N N . THR A 1 205 ? -11.680 -9.877 10.466 1.00 92.19 205 THR A N 1
ATOM 1687 C CA . THR A 1 205 ? -12.915 -9.906 9.658 1.00 92.19 205 THR A CA 1
ATOM 1688 C C . THR A 1 205 ? -12.941 -8.780 8.615 1.00 92.19 205 THR A C 1
ATOM 1690 O O . THR A 1 205 ? -13.159 -9.033 7.429 1.00 92.19 205 THR A O 1
ATOM 1693 N N . ASN A 1 206 ? -12.646 -7.541 9.029 1.00 93.38 206 ASN A N 1
ATOM 1694 C CA . ASN A 1 206 ? -12.574 -6.384 8.129 1.00 93.38 206 ASN A CA 1
ATOM 1695 C C . ASN A 1 206 ? -11.456 -6.526 7.083 1.00 93.38 206 ASN A C 1
ATOM 1697 O O . ASN A 1 206 ? -11.614 -6.074 5.949 1.00 93.38 206 ASN A O 1
ATOM 1701 N N . LEU A 1 207 ? -10.326 -7.141 7.443 1.00 92.81 207 LEU A N 1
ATOM 1702 C CA . LEU A 1 207 ? -9.214 -7.402 6.532 1.00 92.81 207 LEU A CA 1
ATOM 1703 C C . LEU A 1 207 ? -9.591 -8.436 5.468 1.00 92.81 207 LEU A C 1
ATOM 1705 O O . LEU A 1 207 ? -9.311 -8.219 4.290 1.00 92.81 207 LEU A O 1
ATOM 1709 N N . ASP A 1 208 ? -10.255 -9.523 5.853 1.00 94.38 208 ASP A N 1
ATOM 1710 C CA . ASP A 1 208 ? -10.671 -10.561 4.912 1.00 94.38 208 ASP A CA 1
ATOM 1711 C C . ASP A 1 208 ? -11.785 -10.060 3.964 1.00 94.38 208 ASP A C 1
ATOM 1713 O O . ASP A 1 208 ? -11.745 -10.374 2.770 1.00 94.38 208 ASP A O 1
ATOM 1717 N N . ASP A 1 209 ? -12.705 -9.189 4.410 1.00 95.88 209 ASP A N 1
ATOM 1718 C CA . ASP A 1 209 ? -13.615 -8.459 3.501 1.00 95.88 209 ASP A CA 1
ATOM 1719 C C . ASP A 1 209 ? -12.843 -7.488 2.590 1.00 95.88 209 ASP A C 1
ATOM 1721 O O . ASP A 1 209 ? -12.983 -7.538 1.366 1.00 95.88 209 ASP A O 1
ATOM 1725 N N . ALA A 1 210 ? -11.948 -6.653 3.134 1.00 96.75 210 ALA A N 1
ATOM 1726 C CA . ALA A 1 210 ? -11.168 -5.704 2.335 1.00 96.75 210 ALA A CA 1
ATOM 1727 C C . ALA A 1 210 ? -10.341 -6.396 1.236 1.00 96.75 210 ALA A C 1
ATOM 1729 O O . ALA A 1 210 ? -10.268 -5.904 0.110 1.00 96.75 210 ALA A O 1
ATOM 1730 N N . LEU A 1 211 ? -9.745 -7.551 1.542 1.00 96.44 211 LEU A N 1
ATOM 1731 C CA . LEU A 1 211 ? -8.956 -8.344 0.603 1.00 96.44 211 LEU A CA 1
ATOM 1732 C C . LEU A 1 211 ? -9.812 -9.183 -0.357 1.00 96.44 211 LEU A C 1
ATOM 1734 O O . LEU A 1 211 ? -9.385 -9.438 -1.485 1.00 96.44 211 LEU A O 1
ATOM 1738 N N . SER A 1 212 ? -10.999 -9.640 0.049 1.00 96.25 212 SER A N 1
ATOM 1739 C CA . SER A 1 212 ? -11.896 -10.401 -0.834 1.00 96.25 212 SER A CA 1
ATOM 1740 C C . SER A 1 212 ? -12.680 -9.519 -1.801 1.00 96.25 212 SER A C 1
ATOM 1742 O O . SER A 1 212 ? -12.864 -9.907 -2.955 1.00 96.25 212 SER A O 1
ATOM 1744 N N . SER A 1 213 ? -13.042 -8.306 -1.384 1.00 96.69 213 SER A N 1
ATOM 1745 C CA . SER A 1 213 ? -13.724 -7.314 -2.218 1.00 96.69 213 SER A CA 1
ATOM 1746 C C . SER A 1 213 ? -12.778 -6.388 -3.004 1.00 96.69 213 SER A C 1
ATOM 1748 O O . SER A 1 213 ? -13.257 -5.615 -3.836 1.00 96.69 213 SER A O 1
ATOM 1750 N N . LEU A 1 214 ? -11.450 -6.483 -2.828 1.00 97.69 214 LEU A N 1
ATOM 1751 C CA . LEU A 1 214 ? -10.451 -5.613 -3.480 1.00 97.69 214 LEU A CA 1
ATOM 1752 C C . LEU A 1 214 ? -10.572 -5.559 -5.013 1.00 97.69 214 LEU A C 1
ATOM 1754 O O . LEU A 1 214 ? -10.457 -4.489 -5.603 1.00 97.69 214 LEU A O 1
ATOM 1758 N N . THR A 1 215 ? -10.810 -6.703 -5.657 1.00 96.50 215 THR A N 1
ATOM 1759 C CA . THR A 1 215 ? -10.897 -6.849 -7.124 1.00 96.50 215 THR A CA 1
ATOM 1760 C C . THR A 1 215 ? -12.342 -6.929 -7.640 1.00 96.50 215 THR A C 1
ATOM 1762 O O . THR A 1 215 ? -12.562 -7.275 -8.801 1.00 96.50 215 THR A O 1
ATOM 1765 N N 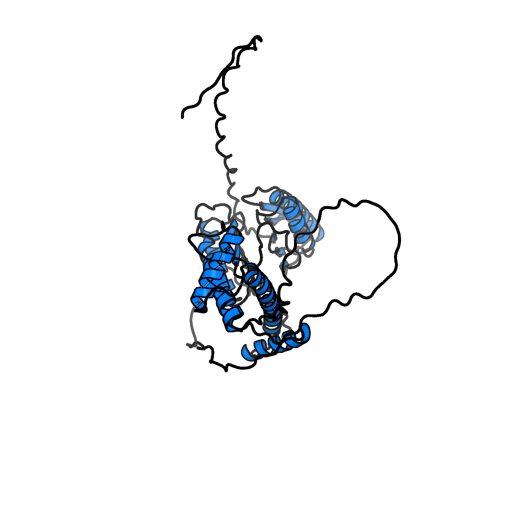. SER A 1 216 ? -13.331 -6.602 -6.794 1.00 94.94 216 SER A N 1
ATOM 1766 C CA . SER A 1 216 ? -14.765 -6.702 -7.121 1.00 94.94 216 SER A CA 1
ATOM 1767 C C . SER A 1 216 ? -15.221 -5.729 -8.214 1.00 94.94 216 SER A C 1
ATOM 1769 O O . SER A 1 216 ? -16.092 -6.076 -9.015 1.00 94.94 216 SER A O 1
ATOM 1771 N N . ASP A 1 217 ? -14.612 -4.542 -8.302 1.00 92.69 217 ASP A N 1
ATOM 1772 C CA . ASP A 1 217 ? -14.867 -3.612 -9.399 1.00 92.69 217 ASP A CA 1
ATOM 1773 C C . ASP A 1 217 ? -14.186 -4.097 -10.686 1.00 92.69 217 ASP A C 1
ATOM 1775 O O . ASP A 1 217 ? -13.033 -3.791 -11.006 1.00 92.69 217 ASP A O 1
ATOM 1779 N N . THR A 1 218 ? -14.945 -4.871 -11.458 1.00 92.38 218 THR A N 1
ATOM 1780 C CA . THR A 1 218 ? -14.498 -5.391 -12.749 1.00 92.38 218 THR A CA 1
ATOM 1781 C C . THR A 1 218 ? -14.454 -4.337 -13.859 1.00 92.38 218 THR A C 1
ATOM 1783 O O . THR A 1 218 ? -14.001 -4.680 -14.957 1.00 92.38 218 THR A O 1
ATOM 1786 N N . SER A 1 219 ? -14.855 -3.080 -13.619 1.00 92.06 219 SER A N 1
ATOM 1787 C CA . SER A 1 219 ? -14.686 -1.975 -14.575 1.00 92.06 219 SER A CA 1
ATOM 1788 C C . SER A 1 219 ? -13.237 -1.480 -14.634 1.00 92.06 219 SER A C 1
ATOM 1790 O O . SER A 1 219 ? -12.780 -1.055 -15.696 1.00 92.06 219 SER A O 1
ATOM 1792 N N . ILE A 1 220 ? -12.469 -1.647 -13.550 1.00 92.06 220 ILE A N 1
ATOM 1793 C CA . ILE A 1 220 ? -11.056 -1.259 -13.483 1.00 92.06 220 ILE A CA 1
ATOM 1794 C C . ILE A 1 220 ? -10.247 -2.021 -14.548 1.00 92.06 220 ILE A C 1
ATOM 1796 O O . ILE A 1 220 ? -10.266 -3.257 -14.636 1.00 92.06 220 ILE A O 1
ATOM 1800 N N . ARG A 1 221 ? -9.547 -1.247 -15.389 1.00 90.88 221 ARG A N 1
ATOM 1801 C CA . ARG A 1 221 ? -8.650 -1.703 -16.473 1.00 90.88 221 ARG A CA 1
ATOM 1802 C C . ARG A 1 221 ? -7.195 -1.257 -16.290 1.00 90.88 221 ARG A C 1
ATOM 1804 O O . ARG A 1 221 ? -6.319 -1.787 -16.952 1.00 90.88 221 ARG A O 1
ATOM 1811 N N . TYR A 1 222 ? -6.940 -0.301 -15.399 1.00 92.38 222 TYR A N 1
ATOM 1812 C CA . TYR A 1 222 ? -5.643 0.368 -15.229 1.00 92.38 222 TYR A CA 1
ATOM 1813 C C . TYR A 1 222 ? -4.744 -0.252 -14.141 1.00 92.38 222 TYR A C 1
ATOM 1815 O O . TYR A 1 222 ? -3.665 0.262 -13.863 1.00 92.38 222 TYR A O 1
ATOM 1823 N N . GLY A 1 223 ? -5.174 -1.361 -13.529 1.00 95.00 223 GLY A N 1
ATOM 1824 C CA . GLY A 1 223 ? -4.336 -2.186 -12.653 1.00 95.00 223 GLY A CA 1
ATOM 1825 C C . GLY A 1 223 ? -4.164 -1.703 -11.209 1.00 95.00 223 GLY A C 1
ATOM 1826 O O . GLY A 1 223 ? -3.483 -2.382 -10.448 1.00 95.00 223 GLY A O 1
ATOM 1827 N N . PHE A 1 224 ? -4.777 -0.588 -10.801 1.00 97.56 224 PHE A N 1
ATOM 1828 C CA . PHE A 1 224 ? -4.712 -0.088 -9.423 1.00 97.56 224 PHE A CA 1
ATOM 1829 C C . PHE A 1 224 ? -6.052 -0.248 -8.698 1.00 97.56 224 PHE A C 1
ATOM 1831 O O . PHE A 1 224 ? -7.085 0.228 -9.168 1.00 97.56 224 PHE A O 1
ATOM 1838 N N . TYR A 1 225 ? -6.016 -0.900 -7.540 1.00 97.88 225 TYR A N 1
ATOM 1839 C CA . TYR A 1 225 ? -7.168 -1.224 -6.704 1.00 97.88 225 TYR A CA 1
ATOM 1840 C C . TYR A 1 225 ? -6.902 -0.755 -5.276 1.00 97.88 225 TYR A C 1
ATOM 1842 O O . TYR A 1 225 ? -5.785 -0.878 -4.772 1.00 97.88 225 TYR A O 1
ATOM 1850 N N . ASN A 1 226 ? -7.931 -0.259 -4.595 1.00 97.31 226 ASN A N 1
ATOM 1851 C CA . ASN A 1 226 ? -7.867 0.056 -3.173 1.00 97.31 226 ASN A CA 1
ATOM 1852 C C . ASN A 1 226 ? -9.186 -0.314 -2.489 1.00 97.31 226 ASN A C 1
ATOM 1854 O O . ASN A 1 226 ? -10.250 -0.271 -3.110 1.00 97.31 226 ASN A O 1
ATOM 1858 N N . ARG A 1 227 ? -9.113 -0.685 -1.212 1.00 96.94 227 ARG A N 1
ATOM 1859 C CA . ARG A 1 227 ? -10.284 -1.031 -0.405 1.00 96.94 227 ARG A CA 1
ATOM 1860 C C . ARG A 1 227 ? -10.026 -0.700 1.061 1.00 96.94 227 ARG A C 1
ATOM 1862 O O . ARG A 1 227 ? -8.983 -1.062 1.596 1.00 96.94 227 ARG A O 1
ATOM 1869 N N . SER A 1 228 ? -10.992 -0.052 1.707 1.00 94.94 228 SER A N 1
ATOM 1870 C CA . SER A 1 228 ? -10.969 0.225 3.147 1.00 94.94 228 SER A CA 1
ATOM 1871 C C . SER A 1 228 ? -12.286 -0.213 3.778 1.00 94.94 228 SER A C 1
ATOM 1873 O O . SER A 1 228 ? -13.345 0.283 3.378 1.00 94.94 228 SER A O 1
ATOM 1875 N N . VAL A 1 229 ? -12.210 -1.110 4.759 1.00 94.25 229 VAL A N 1
ATOM 1876 C CA . VAL A 1 229 ? -13.352 -1.698 5.481 1.00 94.25 229 VAL A CA 1
ATOM 1877 C C . VAL A 1 229 ? -13.183 -1.450 6.981 1.00 94.25 229 VAL A C 1
ATOM 1879 O O . VAL A 1 229 ? -12.059 -1.434 7.481 1.00 94.25 229 VAL A O 1
ATOM 1882 N N . GLY A 1 230 ? -14.289 -1.228 7.693 1.00 88.19 230 GLY A N 1
ATOM 1883 C CA . GLY A 1 230 ? -14.295 -0.943 9.130 1.00 88.19 230 GLY A CA 1
ATOM 1884 C C . GLY A 1 230 ? -13.876 0.484 9.511 1.00 88.19 230 GLY A C 1
ATOM 1885 O O . GLY A 1 230 ? -13.565 1.333 8.665 1.00 88.19 230 GLY A O 1
ATOM 1886 N N . GLN A 1 231 ? -13.870 0.748 10.820 1.00 77.69 231 GLN A N 1
ATOM 1887 C CA . GLN A 1 231 ? -13.524 2.042 11.424 1.00 77.69 231 GLN A CA 1
ATOM 1888 C C . GLN A 1 231 ? -12.351 1.920 12.396 1.00 77.69 231 GLN A C 1
ATOM 1890 O O . GLN A 1 231 ? -12.118 0.869 12.980 1.00 77.69 231 GLN A O 1
ATOM 1895 N N . ILE A 1 232 ? -11.600 3.005 12.603 1.00 68.81 232 ILE A N 1
ATOM 1896 C CA . ILE A 1 232 ? -10.442 3.034 13.514 1.00 68.81 232 ILE A CA 1
ATOM 1897 C C . ILE A 1 232 ? -10.894 2.692 14.951 1.00 68.81 232 ILE A C 1
ATOM 1899 O O . ILE A 1 232 ? -11.648 3.481 15.521 1.00 68.81 232 ILE A O 1
ATOM 1903 N N . PRO A 1 233 ? -10.390 1.612 15.591 1.00 64.56 233 PRO A N 1
ATOM 1904 C CA . PRO A 1 233 ? -9.091 0.972 15.336 1.00 64.56 233 PRO A CA 1
ATOM 1905 C C . PRO A 1 233 ? -9.101 -0.320 14.497 1.00 64.56 233 PRO A C 1
ATOM 1907 O O . PRO A 1 233 ? -8.022 -0.832 14.213 1.00 64.56 233 PRO A O 1
ATOM 1910 N N . ASN A 1 234 ? -10.265 -0.830 14.096 1.00 81.12 234 ASN A N 1
ATOM 1911 C CA . ASN A 1 234 ? -10.425 -2.079 13.338 1.00 81.12 234 ASN A CA 1
ATOM 1912 C C . ASN A 1 234 ? -10.394 -1.884 11.815 1.00 81.12 234 ASN A C 1
ATOM 1914 O O . ASN A 1 234 ? -10.615 -2.841 11.074 1.00 81.12 234 ASN A O 1
ATOM 1918 N N . GLN A 1 235 ? -10.166 -0.659 11.337 1.00 83.81 235 GLN A N 1
ATOM 1919 C CA . GLN A 1 235 ? -10.134 -0.363 9.912 1.00 83.81 235 GLN A CA 1
ATOM 1920 C C . GLN A 1 235 ? -8.979 -1.099 9.229 1.00 83.81 235 GLN A C 1
ATOM 1922 O O . GLN A 1 235 ? -7.814 -0.876 9.558 1.00 83.81 235 GLN A O 1
ATOM 1927 N N . ALA A 1 236 ? -9.311 -1.927 8.246 1.00 91.12 236 ALA A N 1
ATOM 1928 C CA . ALA A 1 236 ? -8.355 -2.556 7.354 1.00 91.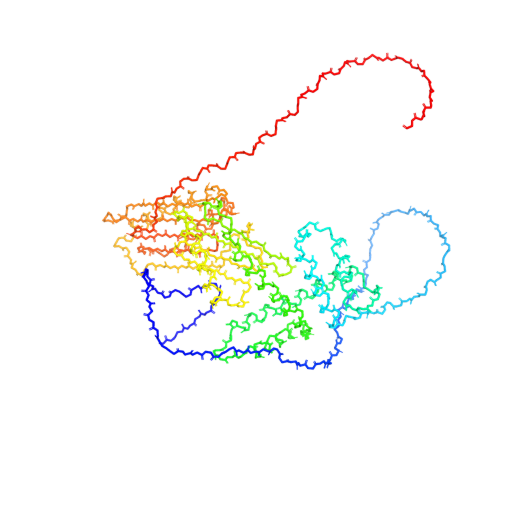12 236 ALA A CA 1
ATOM 1929 C C . ALA A 1 236 ? -8.301 -1.785 6.033 1.00 91.12 236 ALA A C 1
ATOM 1931 O O . ALA A 1 236 ? -9.333 -1.485 5.433 1.00 91.12 236 ALA A O 1
ATOM 1932 N N . ASN A 1 237 ? -7.090 -1.470 5.583 1.00 92.56 237 ASN A N 1
ATOM 1933 C CA . ASN A 1 237 ? -6.807 -0.817 4.311 1.00 92.56 237 ASN A CA 1
ATOM 1934 C C . ASN A 1 237 ? -5.999 -1.772 3.434 1.00 92.56 237 ASN A C 1
ATOM 1936 O O . ASN A 1 237 ? -5.015 -2.335 3.908 1.00 92.56 237 ASN A O 1
ATOM 1940 N N . ALA A 1 238 ? -6.374 -1.918 2.167 1.00 97.31 238 ALA A N 1
ATOM 1941 C CA . ALA A 1 238 ? -5.682 -2.733 1.177 1.00 97.31 238 ALA A CA 1
ATOM 1942 C C . ALA A 1 238 ? -5.447 -1.939 -0.117 1.00 97.31 238 ALA A C 1
ATOM 1944 O O . ALA A 1 238 ? -6.316 -1.185 -0.559 1.00 97.31 238 ALA A O 1
ATOM 1945 N N . ILE A 1 239 ? -4.278 -2.132 -0.727 1.00 97.44 239 ILE A N 1
ATOM 1946 C CA . ILE A 1 239 ? -3.881 -1.589 -2.030 1.00 97.44 239 ILE A CA 1
ATOM 1947 C C . ILE A 1 239 ? -3.329 -2.731 -2.884 1.00 97.44 239 ILE A C 1
ATOM 1949 O O . ILE A 1 239 ? -2.420 -3.441 -2.458 1.00 97.44 239 ILE A O 1
ATOM 1953 N N . GLY A 1 240 ? -3.852 -2.873 -4.100 1.00 97.88 240 GLY A N 1
ATOM 1954 C CA . GLY A 1 240 ? -3.311 -3.740 -5.143 1.00 97.88 240 GLY A CA 1
ATOM 1955 C C . GLY A 1 240 ? -2.804 -2.910 -6.320 1.00 97.88 240 GLY A C 1
ATOM 1956 O O . GLY A 1 240 ? -3.526 -2.048 -6.817 1.00 97.88 240 GLY A O 1
ATOM 1957 N N . LEU A 1 241 ? -1.584 -3.171 -6.788 1.00 97.94 241 LEU A N 1
ATOM 1958 C CA . LEU A 1 241 ? -0.999 -2.525 -7.966 1.00 97.94 241 LEU A CA 1
ATOM 1959 C C . LEU A 1 241 ? -0.447 -3.586 -8.917 1.00 97.94 241 LEU A C 1
ATOM 1961 O O . LEU A 1 241 ? 0.547 -4.235 -8.610 1.00 97.94 241 LEU A O 1
ATOM 1965 N N . CYS A 1 242 ? -1.056 -3.745 -10.082 1.00 98.00 242 CYS A N 1
ATOM 1966 C CA . CYS A 1 242 ? -0.525 -4.569 -11.162 1.00 98.00 242 CYS A CA 1
ATOM 1967 C C . CYS A 1 242 ? 0.498 -3.794 -11.996 1.00 98.00 242 CYS A C 1
ATOM 1969 O O . CYS A 1 242 ? 0.419 -2.568 -12.113 1.00 98.00 242 CYS A O 1
ATOM 1971 N N . ARG A 1 243 ? 1.445 -4.512 -12.602 1.00 96.38 243 ARG A N 1
ATOM 1972 C CA . ARG A 1 243 ? 2.401 -3.935 -13.552 1.00 96.38 243 ARG A CA 1
ATOM 1973 C C . ARG A 1 243 ? 1.642 -3.381 -14.769 1.00 96.38 243 ARG A C 1
ATOM 1975 O O . ARG A 1 243 ? 0.655 -3.977 -15.193 1.00 96.38 243 ARG A O 1
ATOM 1982 N N . GLY A 1 244 ? 2.034 -2.214 -15.283 1.00 95.75 244 GLY A N 1
ATOM 1983 C CA . GLY A 1 244 ? 1.177 -1.397 -16.164 1.00 95.75 244 GLY A CA 1
ATOM 1984 C C . GLY A 1 244 ? 0.817 -1.992 -17.534 1.00 95.75 244 GLY A C 1
ATOM 1985 O O . GLY A 1 244 ? -0.115 -1.492 -18.169 1.00 95.75 244 GLY A O 1
ATOM 1986 N N . ASP A 1 245 ? 1.535 -3.037 -17.951 1.00 94.69 245 ASP A N 1
ATOM 1987 C CA . ASP A 1 245 ? 1.368 -3.855 -19.162 1.00 94.69 245 ASP A CA 1
ATOM 1988 C C . ASP A 1 245 ? 0.588 -5.171 -18.938 1.00 94.69 245 ASP A C 1
ATOM 1990 O O . ASP A 1 245 ? 0.410 -5.950 -19.872 1.00 94.69 245 ASP A O 1
ATOM 1994 N N . VAL A 1 246 ? 0.153 -5.462 -17.706 1.00 95.44 246 VAL A N 1
ATOM 1995 C CA . VAL A 1 246 ? -0.541 -6.715 -17.363 1.00 95.44 246 VAL A CA 1
ATOM 1996 C C . VAL A 1 246 ? -2.040 -6.594 -17.631 1.00 95.44 246 VAL A C 1
ATOM 1998 O O . VAL A 1 246 ? -2.710 -5.699 -17.110 1.00 95.44 246 VAL A O 1
ATOM 2001 N N . GLU A 1 247 ? -2.581 -7.547 -18.391 1.00 94.12 247 GLU A N 1
ATOM 2002 C CA . GLU A 1 247 ? -4.003 -7.604 -18.734 1.00 94.12 247 GLU A CA 1
ATOM 2003 C C . GLU A 1 247 ? -4.911 -7.732 -17.488 1.00 94.12 247 GLU A C 1
ATOM 2005 O O . GLU A 1 247 ? -4.531 -8.354 -16.488 1.00 94.12 247 GLU A O 1
ATOM 2010 N N . PRO A 1 248 ? -6.152 -7.198 -17.512 1.00 94.19 248 PRO A N 1
ATOM 2011 C CA . PRO A 1 248 ? -7.023 -7.148 -16.336 1.00 94.19 248 PRO A CA 1
ATOM 2012 C C . PRO A 1 248 ? -7.337 -8.514 -15.712 1.00 94.19 248 PRO A C 1
ATOM 2014 O O . PRO A 1 248 ? -7.561 -8.586 -14.504 1.00 94.19 248 PRO A O 1
ATOM 2017 N N . ALA A 1 249 ? -7.366 -9.588 -16.508 1.00 94.38 249 ALA A N 1
ATOM 2018 C CA . ALA A 1 249 ? -7.595 -10.946 -16.015 1.00 94.38 249 ALA A CA 1
ATOM 2019 C C . ALA A 1 249 ? -6.397 -11.459 -15.197 1.00 94.38 249 ALA A C 1
ATOM 2021 O O . ALA A 1 249 ? -6.563 -11.822 -14.030 1.00 94.38 249 ALA A O 1
ATOM 2022 N N . ASP A 1 250 ? -5.190 -11.394 -15.765 1.00 95.12 250 ASP A N 1
ATOM 2023 C CA . ASP A 1 250 ? -3.943 -11.820 -15.116 1.00 95.12 250 ASP A CA 1
ATOM 2024 C C . ASP A 1 250 ? -3.625 -10.972 -13.882 1.00 95.12 250 ASP A C 1
ATOM 2026 O O . ASP A 1 250 ? -3.187 -11.485 -12.853 1.00 95.12 250 ASP A O 1
ATOM 2030 N N . CYS A 1 251 ? -3.921 -9.674 -13.954 1.00 96.44 251 CYS A N 1
ATOM 2031 C CA . CYS A 1 251 ? -3.823 -8.746 -12.838 1.00 96.44 251 CYS A CA 1
ATOM 2032 C C . CYS A 1 251 ? -4.687 -9.191 -11.641 1.00 96.44 251 CYS A C 1
ATOM 2034 O O . CYS A 1 251 ? -4.195 -9.295 -10.514 1.00 96.44 251 CYS A O 1
ATOM 2036 N N . ARG A 1 252 ? -5.966 -9.523 -11.874 1.00 96.69 252 ARG A N 1
ATOM 2037 C CA . ARG A 1 252 ? -6.874 -10.011 -10.818 1.00 96.69 252 ARG A CA 1
ATOM 2038 C C . ARG A 1 252 ? -6.459 -11.389 -10.305 1.00 96.69 252 ARG A C 1
ATOM 2040 O O . ARG A 1 252 ? -6.517 -11.618 -9.100 1.00 96.69 252 ARG A O 1
ATOM 2047 N N . GLY A 1 253 ? -5.999 -12.277 -11.190 1.00 96.44 253 GLY A N 1
ATOM 2048 C CA . GLY A 1 253 ? -5.429 -13.574 -10.815 1.00 96.44 253 GLY A CA 1
ATOM 2049 C C . GLY A 1 253 ? -4.232 -13.424 -9.871 1.00 96.44 253 GLY A C 1
ATOM 2050 O O . GLY A 1 253 ? -4.213 -14.029 -8.800 1.00 96.44 253 GLY A O 1
ATOM 2051 N N . CYS A 1 254 ? -3.291 -12.540 -10.218 1.00 96.06 254 CYS A N 1
ATOM 2052 C CA . CYS A 1 254 ? -2.125 -12.221 -9.397 1.00 96.06 254 CYS A CA 1
ATOM 2053 C C . CYS A 1 254 ? -2.525 -11.682 -8.015 1.00 96.06 254 CYS A C 1
ATOM 2055 O O . CYS A 1 254 ? -2.046 -12.191 -7.006 1.00 96.06 254 CYS A O 1
ATOM 2057 N N . LEU A 1 255 ? -3.447 -10.713 -7.943 1.00 97.25 255 LEU A N 1
ATOM 2058 C CA . LEU A 1 255 ? -3.903 -10.144 -6.666 1.00 97.25 255 LEU A CA 1
ATOM 2059 C C . LEU A 1 255 ? -4.643 -11.169 -5.783 1.00 97.25 255 LEU A C 1
ATOM 2061 O O . LEU A 1 255 ? -4.471 -11.167 -4.563 1.00 97.25 255 LEU A O 1
ATOM 2065 N N . ASN A 1 256 ? -5.420 -12.079 -6.378 1.00 95.69 256 ASN A N 1
ATOM 2066 C CA . ASN A 1 256 ? -6.125 -13.138 -5.647 1.00 95.69 256 ASN A CA 1
ATOM 2067 C C . ASN A 1 256 ? -5.166 -14.183 -5.043 1.00 95.69 256 ASN A C 1
ATOM 2069 O O . ASN A 1 256 ? -5.381 -14.630 -3.913 1.00 95.69 256 ASN A O 1
ATOM 2073 N N . GLU A 1 257 ? -4.103 -14.553 -5.763 1.00 91.56 257 GLU A N 1
ATOM 2074 C CA . GLU A 1 257 ? -3.048 -15.447 -5.260 1.00 91.56 257 GLU A CA 1
ATOM 2075 C C . GLU A 1 257 ? -2.142 -14.737 -4.240 1.00 91.56 257 GLU A C 1
ATOM 2077 O O . GLU A 1 257 ? -1.802 -15.311 -3.203 1.00 91.56 257 GLU A O 1
ATOM 2082 N N . ALA A 1 258 ? -1.813 -13.462 -4.477 1.00 89.81 258 ALA A N 1
ATOM 2083 C CA . ALA A 1 258 ? -1.077 -12.621 -3.537 1.00 89.81 258 ALA A CA 1
ATOM 2084 C C . ALA A 1 258 ? -1.791 -12.532 -2.181 1.00 89.81 258 ALA A C 1
ATOM 2086 O O . ALA A 1 258 ? -1.156 -12.683 -1.139 1.00 89.81 258 ALA A O 1
ATOM 2087 N N . ARG A 1 259 ? -3.123 -12.365 -2.186 1.00 92.38 259 ARG A N 1
ATOM 2088 C CA . ARG A 1 259 ? -3.955 -12.399 -0.974 1.00 92.38 259 ARG A CA 1
ATOM 2089 C C . ARG A 1 259 ? -3.763 -13.702 -0.206 1.00 92.38 259 ARG A C 1
ATOM 2091 O O . ARG A 1 259 ? -3.490 -13.658 0.988 1.00 92.38 259 ARG A O 1
ATOM 2098 N N . ARG A 1 260 ? -3.910 -14.847 -0.882 1.00 89.50 260 ARG A N 1
ATOM 2099 C CA . ARG A 1 260 ? -3.798 -16.173 -0.257 1.00 89.50 260 ARG A CA 1
ATOM 2100 C C . ARG A 1 260 ? -2.420 -16.353 0.388 1.00 89.50 260 ARG A C 1
ATOM 2102 O O . ARG A 1 260 ? -2.335 -16.607 1.585 1.00 89.50 260 ARG A O 1
ATOM 2109 N N . ARG A 1 261 ? -1.348 -16.121 -0.378 1.00 85.50 261 ARG A N 1
ATOM 2110 C CA . ARG A 1 261 ? 0.035 -16.267 0.104 1.00 85.50 261 ARG A CA 1
ATOM 2111 C C . ARG A 1 261 ? 0.381 -15.314 1.242 1.00 85.50 261 ARG A C 1
ATOM 2113 O O . ARG A 1 261 ? 1.052 -15.728 2.180 1.00 85.50 261 ARG A O 1
ATOM 2120 N N . LEU A 1 262 ? -0.059 -14.055 1.187 1.00 83.25 262 LEU A N 1
ATOM 2121 C CA . LEU A 1 262 ? 0.210 -13.115 2.275 1.00 83.25 262 LEU A CA 1
ATOM 2122 C C . LEU A 1 262 ? -0.491 -13.521 3.570 1.00 83.25 262 LEU A C 1
ATOM 2124 O O . LEU A 1 262 ? 0.124 -13.390 4.617 1.00 83.25 262 LEU A O 1
ATOM 2128 N N . ARG A 1 263 ? -1.715 -14.063 3.525 1.00 82.88 263 ARG A N 1
ATOM 2129 C CA . ARG A 1 263 ? -2.405 -14.550 4.735 1.00 82.88 263 ARG A CA 1
ATOM 2130 C C . ARG A 1 263 ? -1.804 -15.854 5.278 1.00 82.88 263 ARG A C 1
ATOM 2132 O O . ARG A 1 263 ? -1.837 -16.068 6.481 1.00 82.88 263 ARG A O 1
ATOM 2139 N N . GLU A 1 264 ? -1.202 -16.685 4.426 1.00 80.50 264 GLU A N 1
ATOM 2140 C CA . GLU A 1 264 ? -0.453 -17.884 4.846 1.00 80.50 264 GLU A CA 1
ATOM 2141 C C . GLU A 1 264 ? 0.897 -17.547 5.499 1.00 80.50 264 GLU A C 1
ATOM 2143 O O . GLU A 1 264 ? 1.269 -18.156 6.498 1.00 80.50 264 GLU A O 1
ATOM 2148 N N . ILE A 1 265 ? 1.630 -16.568 4.956 1.00 75.25 265 ILE A N 1
ATOM 2149 C CA . ILE A 1 265 ? 2.931 -16.126 5.492 1.00 75.25 265 ILE A CA 1
ATOM 2150 C C . ILE A 1 265 ? 2.744 -15.189 6.700 1.00 75.25 265 ILE A C 1
ATOM 2152 O O . ILE A 1 265 ? 3.553 -15.201 7.625 1.00 75.25 265 ILE A O 1
ATOM 2156 N N . CYS A 1 266 ? 1.684 -14.376 6.691 1.00 75.50 266 CYS A N 1
ATOM 2157 C CA . CYS A 1 266 ? 1.372 -13.357 7.695 1.00 75.50 266 CYS A CA 1
ATOM 2158 C C . CYS A 1 266 ? -0.057 -13.556 8.266 1.00 75.50 266 CYS A C 1
ATOM 2160 O O . CYS A 1 266 ? -0.963 -12.771 7.952 1.00 75.50 266 CYS A O 1
ATOM 2162 N N . PRO A 1 267 ? -0.294 -14.606 9.080 1.00 71.00 267 PRO A N 1
ATOM 2163 C CA . PRO A 1 267 ? -1.630 -14.937 9.585 1.00 71.00 267 PRO A CA 1
ATOM 2164 C C . PRO A 1 267 ? -2.205 -13.872 10.534 1.00 71.00 267 PRO A C 1
ATOM 2166 O O . PRO A 1 267 ? -3.373 -13.499 10.417 1.00 71.00 267 PRO A O 1
ATOM 2169 N N . ASP A 1 268 ? -1.383 -13.324 11.431 1.00 67.50 268 ASP A N 1
ATOM 2170 C CA . ASP A 1 268 ? -1.852 -12.493 12.550 1.00 67.50 268 ASP A CA 1
ATOM 2171 C C . ASP A 1 268 ? -1.543 -10.999 12.383 1.00 67.50 268 ASP A C 1
ATOM 2173 O O . ASP A 1 268 ? -2.016 -10.155 13.149 1.00 67.50 268 ASP A O 1
ATOM 2177 N N . GLN A 1 269 ? -0.725 -10.635 11.398 1.00 70.81 269 GLN A N 1
ATOM 2178 C CA . GLN A 1 269 ? -0.167 -9.292 11.320 1.00 70.81 269 GLN A CA 1
ATOM 2179 C C . GLN A 1 269 ? -1.163 -8.284 10.766 1.00 70.81 269 GLN A C 1
ATOM 2181 O O . GLN A 1 269 ? -1.829 -8.500 9.759 1.00 70.81 269 GLN A O 1
ATOM 2186 N N . LYS A 1 270 ? -1.175 -7.109 11.397 1.00 75.75 270 LYS A N 1
ATOM 2187 C CA . LYS A 1 270 ? -2.017 -5.956 11.046 1.00 75.75 270 LYS A CA 1
ATOM 2188 C C . LYS A 1 270 ? -1.507 -5.159 9.841 1.00 75.75 270 LYS A C 1
ATOM 2190 O O . LYS A 1 270 ? -1.952 -4.043 9.591 1.00 75.75 270 LYS A O 1
ATOM 2195 N N . GLY A 1 271 ? -0.552 -5.711 9.104 1.00 83.00 271 GLY A N 1
ATOM 2196 C CA . GLY A 1 271 ? -0.057 -5.166 7.853 1.00 83.00 271 GLY A CA 1
ATOM 2197 C C . GLY A 1 271 ? 1.025 -6.050 7.251 1.00 83.00 271 GLY A C 1
ATOM 2198 O O . GLY A 1 271 ? 1.858 -6.585 7.981 1.00 83.00 271 GLY A O 1
ATOM 2199 N N . ALA A 1 272 ? 1.001 -6.183 5.930 1.00 84.25 272 ALA A N 1
ATOM 2200 C CA . ALA A 1 272 ? 2.012 -6.888 5.154 1.00 84.25 272 ALA A CA 1
ATOM 2201 C C . ALA A 1 272 ? 2.080 -6.325 3.728 1.00 84.25 272 ALA A C 1
ATOM 2203 O O . ALA A 1 272 ? 1.174 -5.616 3.277 1.00 84.25 272 ALA A O 1
ATOM 2204 N N . ILE A 1 273 ? 3.149 -6.663 3.008 1.00 89.38 273 ILE A N 1
ATOM 2205 C CA . ILE A 1 273 ? 3.299 -6.376 1.579 1.00 89.38 273 ILE A CA 1
ATOM 2206 C C . ILE A 1 273 ? 3.969 -7.545 0.856 1.00 89.38 273 ILE A C 1
ATOM 2208 O O . ILE A 1 273 ? 4.934 -8.131 1.348 1.00 89.38 273 ILE A O 1
ATOM 2212 N N . GLY A 1 274 ? 3.463 -7.868 -0.331 1.00 87.50 274 GLY A N 1
ATOM 2213 C CA . GLY A 1 274 ? 4.043 -8.854 -1.235 1.00 87.50 274 GLY A CA 1
ATOM 2214 C C . GLY A 1 274 ? 4.217 -8.257 -2.621 1.00 87.50 274 GLY A C 1
ATOM 2215 O O . GLY A 1 274 ? 3.262 -7.724 -3.183 1.00 87.50 274 GLY A O 1
ATOM 2216 N N . TRP A 1 275 ? 5.427 -8.365 -3.170 1.00 88.31 275 TRP A N 1
ATOM 2217 C CA . TRP A 1 275 ? 5.734 -8.027 -4.559 1.00 88.31 275 TRP A CA 1
ATOM 2218 C C . TRP A 1 275 ? 5.907 -9.317 -5.367 1.00 88.31 275 TRP A C 1
ATOM 2220 O O . TRP A 1 275 ? 6.668 -10.203 -4.979 1.00 88.31 275 TRP A O 1
ATOM 2230 N N . TYR A 1 276 ? 5.210 -9.394 -6.494 1.00 89.25 276 TYR A N 1
ATOM 2231 C CA . TYR A 1 276 ? 5.198 -10.487 -7.464 1.00 89.25 276 TYR A CA 1
ATOM 2232 C C . TYR A 1 276 ? 5.516 -9.901 -8.851 1.00 89.25 276 TYR A C 1
ATOM 2234 O O . TYR A 1 276 ? 5.383 -8.695 -9.057 1.00 89.25 276 TYR A O 1
ATOM 2242 N N . ASP A 1 277 ? 5.915 -10.718 -9.833 1.00 84.75 277 ASP A N 1
ATOM 2243 C CA . ASP A 1 277 ? 6.336 -10.198 -11.151 1.00 84.75 277 ASP A CA 1
ATOM 2244 C C . ASP A 1 277 ? 5.249 -9.372 -11.872 1.00 84.75 277 ASP A C 1
ATOM 2246 O O . ASP A 1 277 ? 5.581 -8.429 -12.597 1.00 84.75 277 ASP A O 1
ATOM 2250 N N . ASN A 1 278 ? 3.968 -9.692 -11.646 1.00 92.50 278 ASN A N 1
ATOM 2251 C CA . ASN A 1 278 ? 2.821 -9.037 -12.287 1.00 92.50 278 ASN A CA 1
ATOM 2252 C C . ASN A 1 278 ? 2.034 -8.087 -11.364 1.00 92.50 278 ASN A C 1
ATOM 2254 O O . ASN A 1 278 ? 1.228 -7.305 -11.869 1.00 92.50 278 ASN A O 1
ATOM 2258 N N . CYS A 1 279 ? 2.221 -8.140 -10.040 1.00 96.12 279 CYS A N 1
ATOM 2259 C CA . CYS A 1 279 ? 1.476 -7.301 -9.098 1.00 96.12 279 CYS A CA 1
ATOM 2260 C C . CYS A 1 279 ? 2.150 -7.141 -7.728 1.00 96.12 279 CYS A C 1
ATOM 2262 O O . CYS A 1 279 ? 2.971 -7.950 -7.308 1.00 96.12 279 CYS A O 1
ATOM 2264 N N . MET A 1 280 ? 1.740 -6.112 -6.998 1.00 95.00 280 MET A N 1
ATOM 2265 C CA . MET A 1 280 ? 1.997 -5.896 -5.581 1.00 95.00 280 MET A CA 1
ATOM 2266 C C . MET A 1 280 ? 0.662 -5.864 -4.833 1.00 95.00 280 MET A C 1
ATOM 2268 O O . MET A 1 280 ? -0.313 -5.298 -5.332 1.00 95.00 280 MET A O 1
ATOM 2272 N N . LEU A 1 281 ? 0.625 -6.454 -3.640 1.00 96.19 281 LEU A N 1
ATOM 2273 C CA . LEU A 1 281 ? -0.488 -6.346 -2.698 1.00 96.19 281 LEU A CA 1
ATOM 2274 C C . LEU A 1 281 ? 0.051 -5.891 -1.340 1.00 96.19 281 LEU A C 1
ATOM 2276 O O . LEU A 1 281 ? 0.944 -6.530 -0.786 1.00 96.19 281 LEU A O 1
ATOM 2280 N N . ARG A 1 282 ? -0.508 -4.806 -0.799 1.00 94.06 282 ARG A N 1
ATOM 2281 C CA . ARG A 1 282 ? -0.209 -4.255 0.529 1.00 94.06 282 ARG A CA 1
ATOM 2282 C C . ARG A 1 282 ? -1.493 -4.160 1.336 1.00 94.06 282 ARG A C 1
ATOM 2284 O O . ARG A 1 282 ? -2.502 -3.696 0.811 1.00 94.06 282 ARG A O 1
ATOM 2291 N N . TYR A 1 283 ? -1.445 -4.497 2.619 1.00 92.75 283 TYR A N 1
ATOM 2292 C CA . TYR A 1 283 ? -2.507 -4.145 3.561 1.00 92.75 283 TYR A CA 1
ATOM 2293 C C . TYR A 1 283 ? -1.955 -3.575 4.869 1.00 92.75 283 TYR A C 1
ATOM 2295 O O . TYR A 1 283 ? -0.780 -3.756 5.192 1.00 92.75 283 TYR A O 1
ATOM 2303 N N . SER A 1 284 ? -2.789 -2.840 5.607 1.00 85.69 284 SER A N 1
ATOM 2304 C CA . SER A 1 284 ? -2.433 -2.225 6.888 1.00 85.69 284 SER A CA 1
ATOM 2305 C C . SER A 1 284 ? -3.657 -1.837 7.729 1.00 85.69 284 SER A C 1
ATOM 2307 O O . SER A 1 284 ? -4.743 -1.608 7.201 1.00 85.69 284 SER A O 1
ATOM 2309 N N . ASN A 1 285 ? -3.477 -1.719 9.045 1.00 78.75 285 ASN A N 1
ATOM 2310 C CA . ASN A 1 285 ? -4.415 -1.101 9.987 1.00 78.75 285 ASN A CA 1
ATOM 2311 C C . ASN A 1 285 ? -4.274 0.429 10.105 1.00 78.75 285 ASN A C 1
ATOM 2313 O O . ASN A 1 285 ? -5.003 1.057 10.874 1.00 78.75 285 ASN A O 1
ATOM 2317 N N . VAL A 1 286 ? -3.336 1.037 9.373 1.00 80.56 286 VAL A N 1
ATOM 2318 C CA . VAL A 1 286 ? -3.261 2.492 9.181 1.00 80.56 286 VAL A CA 1
ATOM 2319 C C . VAL A 1 286 ? -3.580 2.853 7.732 1.00 80.56 286 VAL A C 1
ATOM 2321 O O . VAL A 1 286 ? -3.530 2.004 6.840 1.00 80.56 286 VAL A O 1
ATOM 2324 N N . THR A 1 287 ? -3.942 4.112 7.491 1.00 84.06 287 THR A N 1
ATOM 2325 C CA . THR A 1 287 ? -4.174 4.628 6.139 1.00 84.06 287 THR A CA 1
ATOM 2326 C C . THR A 1 287 ? -2.885 4.545 5.321 1.00 84.06 287 THR A C 1
ATOM 2328 O O . THR A 1 287 ? -1.844 5.016 5.767 1.00 84.06 287 THR A O 1
ATOM 2331 N N . ILE A 1 288 ? -2.972 3.957 4.126 1.00 89.81 288 ILE A N 1
ATOM 2332 C CA . ILE A 1 288 ? -1.850 3.768 3.183 1.00 89.81 288 ILE A CA 1
ATOM 2333 C C . ILE A 1 288 ? -2.114 4.368 1.793 1.00 89.81 288 ILE A C 1
ATOM 2335 O O . ILE A 1 288 ? -1.254 4.278 0.924 1.00 89.81 288 ILE A O 1
ATOM 2339 N N . LEU A 1 289 ? -3.304 4.941 1.577 1.00 93.75 289 LEU A N 1
ATOM 2340 C CA . LEU A 1 289 ? -3.724 5.579 0.328 1.00 93.75 289 LEU A CA 1
ATOM 2341 C C . LEU A 1 289 ? -3.599 7.101 0.464 1.00 93.75 289 LEU A C 1
ATOM 2343 O O . LEU A 1 289 ? -4.068 7.667 1.453 1.00 93.75 289 LEU A O 1
ATOM 2347 N N . GLY A 1 290 ? -2.986 7.760 -0.518 1.00 91.06 290 GLY A N 1
ATOM 2348 C CA . GLY A 1 290 ? -2.739 9.205 -0.522 1.00 91.06 290 GLY A CA 1
ATOM 2349 C C . GLY A 1 290 ? -1.696 9.660 0.506 1.00 91.06 290 GLY A C 1
ATOM 2350 O O . GLY A 1 290 ? -1.567 10.854 0.777 1.00 91.06 290 GLY A O 1
ATOM 2351 N N . THR A 1 291 ? -0.961 8.723 1.109 1.00 88.94 291 THR A N 1
ATOM 2352 C CA . THR A 1 291 ? 0.141 9.011 2.035 1.00 88.94 291 THR A CA 1
ATOM 2353 C C . THR A 1 291 ? 1.445 9.246 1.278 1.00 88.94 291 THR A C 1
ATOM 2355 O O . THR A 1 291 ? 1.632 8.734 0.177 1.00 88.94 291 THR A O 1
ATOM 2358 N N . ALA A 1 292 ? 2.383 9.985 1.877 1.00 86.56 292 ALA A N 1
ATOM 2359 C CA . ALA A 1 292 ? 3.726 10.112 1.314 1.00 86.56 292 ALA A CA 1
ATOM 2360 C C . ALA A 1 292 ? 4.398 8.725 1.151 1.00 86.56 292 ALA A C 1
ATOM 2362 O O . ALA A 1 292 ? 4.136 7.838 1.970 1.00 86.56 292 ALA A O 1
ATOM 2363 N N . PRO A 1 293 ? 5.263 8.529 0.133 1.00 84.69 293 PRO A N 1
ATOM 2364 C CA . PRO A 1 293 ? 5.980 7.273 -0.057 1.00 84.69 293 PRO A CA 1
ATOM 2365 C C . PRO A 1 293 ? 6.790 6.884 1.181 1.00 84.69 293 PRO A C 1
ATOM 2367 O O . PRO A 1 293 ? 7.564 7.683 1.706 1.00 84.69 293 PRO A O 1
ATOM 2370 N N . ASP A 1 294 ? 6.632 5.640 1.623 1.00 79.62 294 ASP A N 1
ATOM 2371 C CA . ASP A 1 294 ? 7.423 5.081 2.715 1.00 79.62 294 ASP A CA 1
ATOM 2372 C C . ASP A 1 294 ? 8.778 4.608 2.181 1.00 79.62 294 ASP A C 1
ATOM 2374 O O . ASP A 1 294 ? 8.880 3.559 1.544 1.00 79.62 294 ASP A O 1
ATOM 2378 N N . THR A 1 295 ? 9.819 5.401 2.429 1.00 76.44 295 THR A N 1
ATOM 2379 C CA . THR A 1 295 ? 11.195 5.118 2.001 1.00 76.44 295 THR A CA 1
ATOM 2380 C C . THR A 1 295 ? 11.997 4.311 3.028 1.00 76.44 295 THR A C 1
ATOM 2382 O O . THR A 1 295 ? 13.165 4.006 2.784 1.00 76.44 295 THR A O 1
ATOM 2385 N N . THR A 1 296 ? 11.396 3.917 4.159 1.00 74.31 296 THR A N 1
ATOM 2386 C CA . THR A 1 296 ? 12.066 3.087 5.180 1.00 74.31 296 THR A CA 1
ATOM 2387 C C . THR A 1 296 ? 12.071 1.601 4.815 1.00 74.31 296 THR A C 1
ATOM 2389 O O . THR A 1 296 ? 12.937 0.843 5.252 1.00 74.31 296 THR A O 1
ATOM 2392 N N . LEU A 1 297 ? 11.130 1.185 3.964 1.00 78.81 297 LEU A N 1
ATOM 2393 C CA . LEU A 1 297 ? 10.940 -0.193 3.530 1.00 78.81 297 LEU A CA 1
ATOM 2394 C C . LEU A 1 297 ? 11.432 -0.382 2.093 1.00 78.81 297 LEU A C 1
ATOM 2396 O O . LEU A 1 297 ? 10.724 -0.056 1.146 1.00 78.81 297 LEU A O 1
ATOM 2400 N N . THR A 1 298 ? 12.630 -0.948 1.927 1.00 84.19 298 THR A N 1
ATOM 2401 C CA . THR A 1 298 ? 13.214 -1.226 0.604 1.00 84.19 298 THR A CA 1
ATOM 2402 C C . THR A 1 298 ? 13.606 -2.693 0.413 1.00 84.19 298 THR A C 1
ATOM 2404 O O . THR A 1 298 ? 14.137 -3.366 1.315 1.00 84.19 298 THR A O 1
ATOM 2407 N N . ARG A 1 299 ? 13.370 -3.201 -0.801 1.00 85.44 299 ARG A N 1
ATOM 2408 C CA . ARG A 1 299 ? 13.869 -4.498 -1.266 1.00 85.44 299 ARG A CA 1
ATOM 2409 C C . ARG A 1 299 ? 14.607 -4.322 -2.589 1.00 85.44 299 ARG A C 1
ATOM 2411 O O . ARG A 1 299 ? 13.999 -4.045 -3.616 1.00 85.44 299 ARG A O 1
ATOM 2418 N N . ILE A 1 300 ? 15.918 -4.539 -2.542 1.00 88.31 300 ILE A N 1
ATOM 2419 C CA . ILE A 1 300 ? 16.823 -4.507 -3.694 1.00 88.31 300 ILE A CA 1
ATOM 2420 C C . ILE A 1 300 ? 17.163 -5.955 -4.068 1.00 88.31 300 ILE A C 1
ATOM 2422 O O . ILE A 1 300 ? 17.546 -6.743 -3.198 1.00 88.31 300 ILE A O 1
ATOM 2426 N N . LEU A 1 301 ? 17.009 -6.304 -5.345 1.00 89.38 301 LEU A N 1
ATOM 2427 C CA . LEU A 1 301 ? 17.363 -7.596 -5.938 1.00 89.38 301 LEU A CA 1
ATOM 2428 C C . LEU A 1 301 ? 18.258 -7.349 -7.168 1.00 89.38 301 LEU A C 1
ATOM 2430 O O . LEU A 1 301 ? 17.732 -7.099 -8.255 1.00 89.38 301 LEU A O 1
ATOM 2434 N N . PRO A 1 302 ? 19.594 -7.365 -7.022 1.00 91.62 302 PRO A N 1
ATOM 2435 C CA . PRO A 1 302 ? 20.505 -7.265 -8.155 1.00 91.62 302 PRO A CA 1
ATOM 2436 C C . PRO A 1 302 ? 20.604 -8.600 -8.902 1.00 91.62 302 PRO A C 1
ATOM 2438 O O . PRO A 1 302 ? 20.563 -9.671 -8.294 1.00 91.62 302 PRO A O 1
ATOM 2441 N N . ASN A 1 303 ? 20.814 -8.540 -10.214 1.00 90.88 303 ASN A N 1
ATOM 2442 C CA . ASN A 1 303 ? 21.248 -9.692 -10.998 1.00 90.88 303 ASN A CA 1
ATOM 2443 C C . ASN A 1 303 ? 22.642 -10.133 -10.494 1.00 90.88 303 ASN A C 1
ATOM 2445 O O . ASN A 1 303 ? 23.507 -9.275 -10.285 1.00 90.88 303 ASN A O 1
ATOM 2449 N N . PRO A 1 304 ? 22.897 -11.438 -10.280 1.00 90.69 304 PRO A N 1
ATOM 2450 C CA . PRO A 1 304 ? 24.193 -11.907 -9.787 1.00 90.69 304 PRO A CA 1
ATOM 2451 C C . PRO A 1 304 ? 25.338 -11.650 -10.779 1.00 90.69 304 PRO A C 1
ATOM 2453 O O . PRO A 1 304 ? 26.494 -11.564 -10.361 1.00 90.69 304 PRO A O 1
ATOM 2456 N N . ASN A 1 305 ? 25.028 -11.505 -12.073 1.00 92.25 305 ASN A N 1
ATOM 2457 C CA . ASN A 1 305 ? 26.003 -11.313 -13.139 1.00 92.25 305 ASN A CA 1
ATOM 2458 C C . ASN A 1 305 ? 26.262 -9.829 -13.429 1.00 92.25 305 ASN A C 1
ATOM 2460 O O . ASN A 1 305 ? 25.355 -8.991 -13.403 1.00 92.25 305 ASN A O 1
ATOM 2464 N N . ASN A 1 306 ? 27.507 -9.528 -13.798 1.00 92.06 306 ASN A N 1
ATOM 2465 C CA . ASN A 1 306 ? 27.930 -8.192 -14.211 1.00 92.06 306 ASN A CA 1
ATOM 2466 C C . ASN A 1 306 ? 27.874 -8.036 -15.739 1.00 92.06 306 ASN A C 1
ATOM 2468 O O . ASN A 1 306 ? 28.005 -9.012 -16.489 1.00 92.06 306 ASN A O 1
ATOM 2472 N N . ALA A 1 307 ? 27.677 -6.804 -16.199 1.00 90.94 307 ALA A N 1
ATOM 2473 C CA . ALA A 1 307 ? 27.805 -6.419 -17.597 1.00 90.94 307 ALA A CA 1
ATOM 2474 C C . ALA A 1 307 ? 29.269 -6.509 -18.067 1.00 90.94 307 ALA A C 1
ATOM 2476 O O . ALA A 1 307 ? 30.198 -6.349 -17.277 1.00 90.94 307 ALA A O 1
ATOM 2477 N N . SER A 1 308 ? 29.481 -6.763 -19.363 1.00 86.75 308 SER A N 1
ATOM 2478 C CA . SER A 1 308 ? 30.826 -6.990 -19.918 1.00 86.75 308 SER A CA 1
ATOM 2479 C C . SER A 1 308 ? 31.670 -5.714 -20.037 1.00 86.75 308 SER A C 1
ATOM 2481 O O . SER A 1 308 ? 32.878 -5.762 -19.835 1.00 86.75 308 SER A O 1
ATOM 2483 N N . ASN A 1 309 ? 31.047 -4.576 -20.360 1.00 91.50 309 ASN A N 1
ATOM 2484 C CA . ASN A 1 309 ? 31.662 -3.248 -20.301 1.00 91.50 309 ASN A CA 1
ATOM 2485 C C . ASN A 1 309 ? 30.836 -2.420 -19.315 1.00 91.50 309 ASN A C 1
ATOM 2487 O O . ASN A 1 309 ? 29.708 -2.044 -19.626 1.00 91.50 309 ASN A O 1
ATOM 2491 N N . ILE A 1 310 ? 31.374 -2.223 -18.113 1.00 92.12 310 ILE A N 1
ATOM 2492 C CA . ILE A 1 310 ? 30.637 -1.662 -16.977 1.00 92.12 310 ILE A CA 1
ATOM 2493 C C . ILE A 1 310 ? 30.259 -0.198 -17.240 1.00 92.12 310 ILE A C 1
ATOM 2495 O O . ILE A 1 310 ? 29.080 0.132 -17.163 1.00 92.12 310 ILE A O 1
ATOM 2499 N N . ASP A 1 311 ? 31.210 0.647 -17.641 1.00 93.50 311 ASP A N 1
ATOM 2500 C CA . ASP A 1 311 ? 30.988 2.094 -17.781 1.00 93.50 311 ASP A CA 1
ATOM 2501 C C . ASP A 1 311 ? 29.947 2.428 -18.860 1.00 93.50 311 ASP A C 1
ATOM 2503 O O . ASP A 1 311 ? 29.025 3.211 -18.625 1.00 93.50 311 ASP A O 1
ATOM 2507 N N . GLN A 1 312 ? 30.042 1.794 -20.036 1.00 93.69 312 GLN A N 1
ATOM 2508 C CA . GLN A 1 312 ? 29.066 1.992 -21.117 1.00 93.69 312 GLN A CA 1
ATOM 2509 C C . GLN A 1 312 ? 27.684 1.434 -20.756 1.00 93.69 312 GLN A C 1
ATOM 2511 O O . GLN A 1 312 ? 26.666 1.970 -21.192 1.00 93.69 312 GLN A O 1
ATOM 2516 N N . PHE A 1 313 ? 27.632 0.358 -19.966 1.00 94.12 313 PHE A N 1
ATOM 2517 C CA . PHE A 1 313 ? 26.371 -0.220 -19.516 1.00 94.12 313 PHE A CA 1
ATOM 2518 C C . PHE A 1 313 ? 25.691 0.667 -18.464 1.00 94.12 313 PHE A C 1
ATOM 2520 O O . PHE A 1 313 ? 24.496 0.917 -18.584 1.00 94.12 313 PHE A O 1
ATOM 2527 N N . ILE A 1 314 ? 26.441 1.209 -17.496 1.00 95.06 314 ILE A N 1
ATOM 2528 C CA . ILE A 1 314 ? 25.929 2.166 -16.499 1.00 95.06 314 ILE A CA 1
ATOM 2529 C C . ILE A 1 314 ? 25.360 3.411 -17.190 1.00 95.06 314 ILE A C 1
ATOM 2531 O O . ILE A 1 314 ? 24.245 3.819 -16.880 1.00 95.06 314 ILE A O 1
ATOM 2535 N N . GLN A 1 315 ? 26.068 3.978 -18.175 1.00 95.56 315 GLN A N 1
ATOM 2536 C CA . GLN A 1 315 ? 25.571 5.131 -18.940 1.00 95.56 315 GLN A CA 1
ATOM 2537 C C . GLN A 1 315 ? 24.234 4.831 -19.638 1.00 95.56 315 GLN A C 1
ATOM 2539 O O . GLN A 1 315 ? 23.298 5.625 -19.538 1.00 95.56 315 GLN A O 1
ATOM 2544 N N . ALA A 1 316 ? 24.117 3.669 -20.291 1.00 96.19 316 ALA A N 1
ATOM 2545 C CA . ALA A 1 316 ? 22.886 3.255 -20.961 1.00 96.19 316 ALA A CA 1
ATOM 2546 C C . ALA A 1 316 ? 21.728 3.000 -19.973 1.00 96.19 316 ALA A C 1
ATOM 2548 O O . ALA A 1 316 ? 20.601 3.421 -20.234 1.00 96.19 316 ALA A O 1
ATOM 2549 N N . VAL A 1 317 ? 21.996 2.355 -18.830 1.00 97.19 317 VAL A N 1
ATOM 2550 C CA . VAL A 1 317 ? 21.000 2.135 -17.767 1.00 97.19 317 VAL A CA 1
ATOM 2551 C C . VAL A 1 317 ? 20.516 3.463 -17.192 1.00 97.19 317 VAL A C 1
ATOM 2553 O O . VAL A 1 317 ? 19.309 3.673 -17.128 1.00 97.19 317 VAL A O 1
ATOM 2556 N N . ASN A 1 318 ? 21.421 4.375 -16.831 1.00 96.88 318 ASN A N 1
ATOM 2557 C CA . ASN A 1 318 ? 21.051 5.660 -16.238 1.00 96.88 318 ASN A CA 1
ATOM 2558 C C . ASN A 1 318 ? 20.186 6.485 -17.198 1.00 96.88 318 ASN A C 1
ATOM 2560 O O . ASN A 1 318 ? 19.111 6.929 -16.806 1.00 96.88 318 ASN A O 1
ATOM 2564 N N . GLN A 1 319 ? 20.573 6.583 -18.477 1.00 97.50 319 GLN A N 1
ATOM 2565 C CA . GLN A 1 319 ? 19.771 7.272 -19.494 1.00 97.50 319 GLN A CA 1
ATOM 2566 C C . GLN A 1 319 ? 18.359 6.673 -19.634 1.00 97.50 319 GLN A C 1
ATOM 2568 O O . GLN A 1 319 ? 17.381 7.417 -19.721 1.00 97.50 319 GLN A O 1
ATOM 2573 N N . LEU A 1 320 ? 18.238 5.340 -19.649 1.00 98.38 320 LEU A N 1
ATOM 2574 C CA . LEU A 1 320 ? 16.939 4.665 -19.719 1.00 98.38 320 LEU A CA 1
ATOM 2575 C C . LEU A 1 320 ? 16.098 4.949 -18.464 1.00 98.38 320 LEU A C 1
ATOM 2577 O O . LEU A 1 320 ? 14.923 5.292 -18.572 1.00 98.38 320 LEU A O 1
ATOM 2581 N N . LEU A 1 321 ? 16.682 4.829 -17.272 1.00 98.50 321 LEU A N 1
ATOM 2582 C CA . LEU A 1 321 ? 15.959 5.003 -16.013 1.00 98.50 321 LEU A CA 1
ATOM 2583 C C . LEU A 1 321 ? 15.577 6.465 -15.734 1.00 98.50 321 LEU A C 1
ATOM 2585 O O . LEU A 1 321 ? 14.493 6.703 -15.203 1.00 98.50 321 LEU A O 1
ATOM 2589 N N . ASP A 1 322 ? 16.395 7.439 -16.142 1.00 98.38 322 ASP A N 1
ATOM 2590 C CA . ASP A 1 322 ? 16.076 8.871 -16.064 1.00 98.38 322 ASP A CA 1
ATOM 2591 C C . ASP A 1 322 ? 14.846 9.236 -16.916 1.00 98.38 322 ASP A C 1
ATOM 2593 O O . ASP A 1 322 ? 13.976 9.995 -16.467 1.00 98.38 322 ASP A O 1
ATOM 2597 N N . GLN A 1 323 ? 14.748 8.666 -18.123 1.00 98.50 323 GLN A N 1
ATOM 2598 C CA . GLN A 1 323 ? 13.587 8.819 -19.003 1.00 98.50 323 GLN A CA 1
ATOM 2599 C C . GLN A 1 323 ? 12.348 8.162 -18.378 1.00 98.50 323 GLN A C 1
ATOM 2601 O O . GLN A 1 323 ? 11.336 8.827 -18.150 1.00 98.50 323 GLN A O 1
ATOM 2606 N N . LEU A 1 324 ? 12.456 6.885 -17.992 1.00 98.69 324 LEU A N 1
ATOM 2607 C CA . LEU A 1 324 ? 11.352 6.127 -17.396 1.00 98.69 324 LEU A CA 1
ATOM 2608 C C . LEU A 1 324 ? 10.836 6.751 -16.092 1.00 98.69 324 LEU A C 1
ATOM 2610 O O . LEU A 1 324 ? 9.628 6.739 -15.858 1.00 98.69 324 LEU A O 1
ATOM 2614 N N . ARG A 1 325 ? 11.712 7.331 -15.257 1.00 98.69 325 ARG A N 1
ATOM 2615 C CA . ARG A 1 325 ? 11.321 8.097 -14.058 1.00 98.69 325 ARG A CA 1
ATOM 2616 C C . ARG A 1 325 ? 10.358 9.224 -14.421 1.00 98.69 325 ARG A C 1
ATOM 2618 O O . ARG A 1 325 ? 9.317 9.357 -13.783 1.00 98.69 325 ARG A O 1
ATOM 2625 N N . THR A 1 326 ? 10.717 10.005 -15.436 1.00 98.44 326 THR A N 1
ATOM 2626 C CA . THR A 1 326 ? 10.002 11.211 -15.879 1.00 98.44 326 THR A CA 1
ATOM 2627 C C . THR A 1 326 ? 8.654 10.865 -16.523 1.00 98.44 326 THR A C 1
ATOM 2629 O O . THR A 1 326 ? 7.622 11.467 -16.207 1.00 98.44 326 THR A O 1
ATOM 2632 N N . ASP A 1 327 ? 8.629 9.831 -17.363 1.00 98.00 327 ASP A N 1
ATOM 2633 C CA . ASP A 1 327 ? 7.409 9.365 -18.029 1.00 98.00 327 ASP A CA 1
ATOM 2634 C C . ASP A 1 327 ? 6.442 8.684 -17.045 1.00 98.00 327 ASP A C 1
ATOM 2636 O O . ASP A 1 327 ? 5.229 8.894 -17.092 1.00 98.00 327 ASP A O 1
ATOM 2640 N N . ALA A 1 328 ? 6.958 7.904 -16.087 1.00 98.00 328 ALA A N 1
ATOM 2641 C CA . ALA A 1 328 ? 6.125 7.296 -15.054 1.00 98.00 328 ALA A CA 1
ATOM 2642 C C . ALA A 1 328 ? 5.563 8.345 -14.078 1.00 98.00 328 ALA A C 1
ATOM 2644 O O . ALA A 1 328 ? 4.398 8.238 -13.681 1.00 98.00 328 ALA A O 1
ATOM 2645 N N . SER A 1 329 ? 6.346 9.366 -13.699 1.00 98.19 329 SER A N 1
ATOM 2646 C CA . SER A 1 329 ? 5.900 10.401 -12.758 1.00 98.19 329 SER A CA 1
ATOM 2647 C C . SER A 1 329 ? 4.813 11.306 -13.323 1.00 98.19 329 SER A C 1
ATOM 2649 O O . SER A 1 329 ? 3.865 11.616 -12.593 1.00 98.19 329 SER A O 1
ATOM 2651 N N . SER A 1 330 ? 4.903 11.660 -14.606 1.00 97.00 330 SER A N 1
ATOM 2652 C CA . SER A 1 330 ? 3.927 12.502 -15.317 1.00 97.00 330 SER A CA 1
ATOM 2653 C C . SER A 1 330 ? 2.607 11.786 -15.658 1.00 97.00 330 SER A C 1
ATOM 2655 O O . SER A 1 330 ? 1.627 12.429 -16.037 1.00 97.00 330 SER A O 1
ATOM 2657 N N . GLY A 1 331 ? 2.523 10.463 -15.457 1.00 94.44 331 GLY A N 1
ATOM 2658 C CA . GLY A 1 331 ? 1.294 9.684 -15.647 1.00 94.44 331 GLY A CA 1
ATOM 2659 C C . GLY A 1 331 ? 0.103 10.176 -14.805 1.00 94.44 331 GLY A C 1
ATOM 2660 O O . GLY A 1 331 ? 0.261 10.697 -13.699 1.00 94.44 331 GLY A O 1
ATOM 2661 N N . GLY A 1 332 ? -1.119 10.006 -15.313 1.00 91.94 332 GLY A N 1
ATOM 2662 C CA . GLY A 1 332 ? -2.342 10.491 -14.659 1.00 91.94 332 GLY A CA 1
ATOM 2663 C C . GLY A 1 332 ? -2.780 9.692 -13.420 1.00 91.94 332 GLY A C 1
ATOM 2664 O O . GLY A 1 332 ? -2.186 8.680 -13.053 1.00 91.94 332 GLY A O 1
ATOM 2665 N N . SER A 1 333 ? -3.900 10.103 -12.817 1.00 91.69 333 SER A N 1
ATOM 2666 C CA . SER A 1 333 ? -4.500 9.478 -11.619 1.00 91.69 333 SER A CA 1
ATOM 2667 C C . SER A 1 333 ? -4.952 8.020 -11.792 1.00 91.69 333 SER A C 1
ATOM 2669 O O . SER A 1 333 ? -5.254 7.353 -10.807 1.00 91.69 333 SER A O 1
ATOM 2671 N N . LEU A 1 334 ? -5.008 7.513 -13.029 1.00 93.12 334 LEU A N 1
ATOM 2672 C CA . LEU A 1 334 ? -5.332 6.114 -13.324 1.00 93.12 334 LEU A CA 1
ATOM 2673 C C . LEU A 1 334 ? -4.084 5.219 -13.368 1.00 93.12 334 LEU A C 1
ATOM 2675 O O . LEU A 1 334 ? -4.150 4.063 -12.962 1.00 93.12 334 LEU A O 1
ATOM 2679 N N . ARG A 1 335 ? -2.950 5.719 -13.880 1.00 95.00 335 ARG A N 1
ATOM 2680 C CA . ARG A 1 335 ? -1.731 4.921 -14.081 1.00 95.00 335 ARG A CA 1
ATOM 2681 C C . ARG A 1 335 ? -0.487 5.808 -14.161 1.00 95.00 335 ARG A C 1
ATOM 2683 O O . ARG A 1 335 ? -0.407 6.688 -15.013 1.00 95.00 335 ARG A O 1
ATOM 2690 N N . LYS A 1 336 ? 0.507 5.482 -13.331 1.00 97.56 336 LYS A N 1
ATOM 2691 C CA . LYS A 1 336 ? 1.866 6.040 -13.331 1.00 97.56 336 LYS A CA 1
ATOM 2692 C C . LYS A 1 336 ? 2.867 4.927 -13.645 1.00 97.56 336 LYS A C 1
ATOM 2694 O O . LYS A 1 336 ? 3.338 4.248 -12.738 1.00 97.56 336 LYS A O 1
ATOM 2699 N N . TYR A 1 337 ? 3.092 4.664 -14.930 1.00 97.88 337 TYR A N 1
ATOM 2700 C CA . TYR A 1 337 ? 3.924 3.564 -15.431 1.00 97.88 337 TYR A CA 1
ATOM 2701 C C . TYR A 1 337 ? 4.549 3.955 -16.767 1.00 97.88 337 TYR A C 1
ATOM 2703 O O . TYR A 1 337 ? 3.831 4.434 -17.645 1.00 97.88 337 TYR A O 1
ATOM 2711 N N . ALA A 1 338 ? 5.836 3.669 -16.928 1.00 97.88 338 ALA A N 1
ATOM 2712 C CA . ALA A 1 338 ? 6.549 3.746 -18.195 1.00 97.88 338 ALA A CA 1
ATOM 2713 C C . ALA A 1 338 ? 7.452 2.519 -18.352 1.00 97.88 338 ALA A C 1
ATOM 2715 O O . ALA A 1 338 ? 8.015 2.037 -17.367 1.00 97.88 338 ALA A O 1
ATOM 2716 N N . SER A 1 339 ? 7.608 2.034 -19.582 1.00 97.62 339 SER A N 1
ATOM 2717 C CA . SER A 1 339 ? 8.447 0.884 -19.930 1.00 97.62 339 SER A CA 1
ATOM 2718 C C . SER A 1 339 ? 9.051 1.069 -21.315 1.00 97.62 339 SER A C 1
ATOM 2720 O O . SER A 1 339 ? 8.312 1.357 -22.255 1.00 97.62 339 SER A O 1
ATOM 2722 N N . ASP A 1 340 ? 10.359 0.870 -21.450 1.00 97.56 340 ASP A N 1
ATOM 2723 C CA . ASP A 1 340 ? 11.070 0.995 -22.725 1.00 97.56 340 ASP A CA 1
ATOM 2724 C C . ASP A 1 340 ? 12.399 0.213 -22.691 1.00 97.56 340 ASP A C 1
ATOM 2726 O O . ASP A 1 340 ? 12.685 -0.551 -21.763 1.00 97.56 340 ASP A O 1
ATOM 2730 N N . ASN A 1 341 ? 13.212 0.366 -23.730 1.00 97.69 341 ASN A N 1
ATOM 2731 C CA . ASN A 1 341 ? 14.464 -0.326 -23.938 1.00 97.69 341 ASN A CA 1
ATOM 2732 C C . ASN A 1 341 ? 15.520 0.591 -24.563 1.00 97.69 341 ASN A C 1
ATOM 2734 O O . ASN A 1 341 ? 15.212 1.503 -25.322 1.00 97.69 341 ASN A O 1
ATOM 2738 N N . THR A 1 342 ? 16.788 0.297 -24.297 1.00 97.19 342 THR A N 1
ATOM 2739 C CA . THR A 1 342 ? 17.925 0.949 -24.953 1.00 97.19 342 THR A CA 1
ATOM 2740 C C . THR A 1 342 ? 18.939 -0.084 -25.446 1.00 97.19 342 THR A C 1
ATOM 2742 O O . THR A 1 342 ? 18.821 -1.285 -25.181 1.00 97.19 342 THR A O 1
ATOM 2745 N N . THR A 1 343 ? 19.940 0.371 -26.196 1.00 96.06 343 THR A N 1
ATOM 2746 C CA . THR A 1 343 ? 21.055 -0.463 -26.661 1.00 96.06 343 THR A CA 1
ATOM 2747 C C . THR A 1 343 ? 22.322 -0.096 -25.901 1.00 96.06 343 THR A C 1
ATOM 2749 O O . THR A 1 343 ? 22.838 1.008 -26.038 1.00 96.06 343 THR A O 1
ATOM 2752 N N . GLY A 1 344 ? 22.812 -1.040 -25.103 1.00 90.88 344 GLY A N 1
ATOM 2753 C CA . GLY A 1 344 ? 24.075 -0.952 -24.383 1.00 90.88 344 GLY A CA 1
ATOM 2754 C C . GLY A 1 344 ? 25.267 -1.519 -25.172 1.00 90.88 344 GLY A C 1
ATOM 2755 O O . GLY A 1 344 ? 25.168 -1.789 -26.376 1.00 90.88 344 GLY A O 1
ATOM 2756 N N . PRO A 1 345 ? 26.413 -1.738 -24.500 1.00 88.50 345 PRO A N 1
ATOM 2757 C CA . PRO A 1 345 ? 27.630 -2.248 -25.129 1.00 88.50 345 PRO A CA 1
ATOM 2758 C C . PRO A 1 345 ? 27.421 -3.605 -25.817 1.00 88.50 345 PRO A C 1
ATOM 2760 O O . PRO A 1 345 ? 26.640 -4.446 -25.367 1.00 88.50 345 PRO A O 1
ATOM 2763 N N . GLY A 1 346 ? 28.138 -3.825 -26.923 1.00 86.50 346 GLY A N 1
ATOM 2764 C CA . GLY A 1 346 ? 28.041 -5.061 -27.712 1.00 86.50 346 GLY A CA 1
ATOM 2765 C C . GLY A 1 346 ? 26.670 -5.287 -28.363 1.00 86.50 346 GLY A C 1
ATOM 2766 O O . GLY A 1 346 ? 26.315 -6.429 -28.634 1.00 86.50 346 GLY A O 1
ATOM 2767 N N . SER A 1 347 ? 25.890 -4.220 -28.574 1.00 87.94 347 SER A N 1
ATOM 2768 C CA . SER A 1 347 ? 24.497 -4.268 -29.048 1.00 87.94 347 SER A CA 1
ATOM 2769 C C . SER A 1 347 ? 23.522 -4.994 -28.106 1.00 87.94 347 SER A C 1
ATOM 2771 O O . SER A 1 347 ? 22.428 -5.377 -28.524 1.00 87.94 347 SER A O 1
ATOM 2773 N N . THR A 1 348 ? 23.887 -5.154 -26.828 1.00 91.12 348 THR A N 1
ATOM 2774 C CA . THR A 1 348 ? 23.011 -5.729 -25.795 1.00 91.12 348 THR A CA 1
ATOM 2775 C C . THR A 1 348 ? 21.762 -4.862 -25.642 1.00 91.12 348 THR A C 1
ATOM 2777 O O . THR A 1 348 ? 21.875 -3.654 -25.436 1.00 91.12 348 THR A O 1
ATOM 2780 N N . ARG A 1 349 ? 20.564 -5.450 -25.720 1.00 96.12 349 ARG A N 1
ATOM 2781 C CA . ARG A 1 349 ? 19.321 -4.737 -25.397 1.00 96.12 349 ARG A CA 1
ATOM 2782 C C . ARG A 1 349 ? 19.106 -4.730 -23.888 1.00 96.12 349 ARG A C 1
ATOM 2784 O O . ARG A 1 349 ? 19.209 -5.769 -23.249 1.00 96.12 349 ARG A O 1
ATOM 2791 N N . ILE A 1 350 ? 18.800 -3.561 -23.343 1.00 97.38 350 ILE A N 1
ATOM 2792 C CA . ILE A 1 350 ? 18.490 -3.355 -21.927 1.00 97.38 350 ILE A CA 1
ATOM 2793 C C . ILE A 1 350 ? 17.032 -2.924 -21.865 1.00 97.38 350 ILE A C 1
ATOM 2795 O O . ILE A 1 350 ? 16.673 -1.938 -22.502 1.00 97.38 350 ILE A O 1
ATOM 2799 N N . PHE A 1 351 ? 16.201 -3.653 -21.128 1.00 98.12 351 PHE A N 1
ATOM 2800 C CA . PHE A 1 351 ? 14.773 -3.382 -20.969 1.00 98.12 351 PHE A CA 1
ATOM 2801 C C . PHE A 1 351 ? 14.512 -2.882 -19.553 1.00 98.12 351 PHE A C 1
ATOM 2803 O O . PHE A 1 351 ? 15.061 -3.442 -18.606 1.00 98.12 351 PHE A O 1
ATOM 2810 N N . GLY A 1 352 ? 13.656 -1.875 -19.386 1.00 98.00 352 GLY A N 1
ATOM 2811 C CA . GLY A 1 352 ? 13.317 -1.332 -18.073 1.00 98.00 352 GLY A CA 1
ATOM 2812 C C . GLY A 1 352 ? 11.869 -0.872 -17.951 1.00 98.00 352 GLY A C 1
ATOM 2813 O O . GLY A 1 352 ? 11.239 -0.517 -18.944 1.00 98.00 352 GLY A O 1
ATOM 2814 N N . TYR A 1 353 ? 11.353 -0.850 -16.721 1.00 98.44 353 TYR A N 1
ATOM 2815 C CA . TYR A 1 353 ? 10.164 -0.075 -16.366 1.00 98.44 353 TYR A CA 1
ATOM 2816 C C . TYR A 1 353 ? 10.371 0.698 -15.061 1.00 98.44 353 TYR A C 1
ATOM 2818 O O . TYR A 1 353 ? 11.114 0.277 -14.166 1.00 98.44 353 TYR A O 1
ATOM 2826 N N . ALA A 1 354 ? 9.635 1.799 -14.944 1.00 98.62 354 ALA A N 1
ATOM 2827 C CA . ALA A 1 354 ? 9.420 2.540 -13.711 1.00 98.62 354 ALA A CA 1
ATOM 2828 C C . ALA A 1 354 ? 7.911 2.637 -13.440 1.00 98.62 354 ALA A C 1
ATOM 2830 O O . ALA A 1 354 ? 7.110 2.807 -14.363 1.00 98.62 354 ALA A O 1
ATOM 2831 N N . GLN A 1 355 ? 7.503 2.499 -12.179 1.00 98.50 355 GLN A N 1
ATOM 2832 C CA . GLN A 1 355 ? 6.092 2.525 -11.798 1.00 98.50 355 GLN A CA 1
ATOM 2833 C C . GLN A 1 355 ? 5.875 3.143 -10.419 1.00 98.50 355 GLN A C 1
ATOM 2835 O O . GLN A 1 355 ? 6.658 2.903 -9.504 1.00 98.50 355 GLN A O 1
ATOM 2840 N N . CYS A 1 356 ? 4.762 3.854 -10.248 1.00 98.44 356 CYS A N 1
ATOM 2841 C CA . CYS A 1 356 ? 4.260 4.317 -8.957 1.00 98.44 356 CYS A CA 1
ATOM 2842 C C . CYS A 1 356 ? 2.819 3.867 -8.710 1.00 98.44 356 CYS A C 1
ATOM 2844 O O . CYS A 1 356 ? 2.074 3.565 -9.648 1.00 98.44 356 CYS A O 1
ATOM 2846 N N . THR A 1 357 ? 2.394 3.895 -7.447 1.00 97.62 357 THR A N 1
ATOM 2847 C CA . THR A 1 357 ? 0.966 3.884 -7.126 1.00 97.62 357 THR A CA 1
ATOM 2848 C C . THR A 1 357 ? 0.332 5.217 -7.600 1.00 97.62 357 THR A C 1
ATOM 2850 O O . THR A 1 357 ? 0.896 6.287 -7.348 1.00 97.62 357 THR A O 1
ATOM 2853 N N . PRO A 1 358 ? -0.794 5.205 -8.348 1.00 96.62 358 PRO A N 1
ATOM 2854 C CA . PRO A 1 358 ? -1.394 6.419 -8.929 1.00 96.62 358 PRO A CA 1
ATOM 2855 C C . PRO A 1 358 ? -1.952 7.450 -7.936 1.00 96.62 358 PRO A C 1
ATOM 2857 O O . PRO A 1 358 ? -2.311 8.550 -8.349 1.00 96.62 358 PRO A O 1
ATOM 2860 N N . ASP A 1 359 ? -2.038 7.112 -6.648 1.00 96.12 359 ASP A N 1
ATOM 2861 C CA . ASP A 1 359 ? -2.445 8.009 -5.561 1.00 96.12 359 ASP A CA 1
ATOM 2862 C C . ASP A 1 359 ? -1.352 9.011 -5.146 1.00 96.12 359 ASP A C 1
ATOM 2864 O O . ASP A 1 359 ? -1.641 9.973 -4.433 1.00 96.12 359 ASP A O 1
ATOM 2868 N N . LEU A 1 360 ? -0.110 8.822 -5.608 1.00 97.38 360 LEU A N 1
ATOM 2869 C CA . LEU A 1 360 ? 0.960 9.802 -5.443 1.00 97.38 360 LEU A CA 1
ATOM 2870 C C . LEU A 1 360 ? 0.775 11.015 -6.365 1.00 97.38 360 LEU A C 1
ATOM 2872 O O . LEU A 1 360 ? 0.375 10.896 -7.524 1.00 97.38 360 LEU A O 1
ATOM 2876 N N . THR A 1 361 ? 1.206 12.188 -5.900 1.00 97.12 361 THR A N 1
ATOM 2877 C CA . THR A 1 361 ? 1.489 13.320 -6.799 1.00 97.12 361 THR A CA 1
ATOM 2878 C C . THR A 1 361 ? 2.670 13.005 -7.726 1.00 97.12 361 THR A C 1
ATOM 2880 O O . THR A 1 361 ? 3.491 12.131 -7.440 1.00 97.12 361 THR A O 1
ATOM 2883 N N . GLU A 1 362 ? 2.792 13.741 -8.832 1.00 97.62 362 GLU A N 1
ATOM 2884 C CA . GLU A 1 362 ? 3.934 13.640 -9.753 1.00 97.62 362 GLU A CA 1
ATOM 2885 C C . GLU A 1 362 ? 5.281 13.787 -9.029 1.00 97.62 362 GLU A C 1
ATOM 2887 O O . GLU A 1 362 ? 6.107 12.882 -9.108 1.00 97.62 362 GLU A O 1
ATOM 2892 N N . ASN A 1 363 ? 5.455 14.836 -8.218 1.00 97.88 363 ASN A N 1
ATOM 2893 C CA . ASN A 1 363 ? 6.683 15.060 -7.445 1.00 97.88 363 ASN A CA 1
ATOM 2894 C C . ASN A 1 363 ? 6.982 13.930 -6.441 1.00 97.88 363 ASN A C 1
ATOM 2896 O O . ASN A 1 363 ? 8.136 13.541 -6.276 1.00 97.88 363 ASN A O 1
ATOM 2900 N N . GLN A 1 364 ? 5.964 13.375 -5.769 1.00 97.81 364 GLN A N 1
ATOM 2901 C CA . GLN A 1 364 ? 6.159 12.233 -4.861 1.00 97.81 364 GLN A CA 1
ATOM 2902 C C . GLN A 1 364 ? 6.597 10.976 -5.618 1.00 97.81 364 GLN A C 1
ATOM 2904 O O . GLN A 1 364 ? 7.484 10.265 -5.148 1.00 97.81 364 GLN A O 1
ATOM 2909 N N . CYS A 1 365 ? 6.004 10.714 -6.785 1.00 98.44 365 CYS A N 1
ATOM 2910 C CA . CYS A 1 365 ? 6.401 9.600 -7.637 1.00 98.44 365 CYS A CA 1
ATOM 2911 C C . CYS A 1 365 ? 7.829 9.783 -8.175 1.00 98.44 365 CYS A C 1
ATOM 2913 O O . CYS A 1 365 ? 8.651 8.883 -8.016 1.00 98.44 365 CYS A O 1
ATOM 2915 N N . TYR A 1 366 ? 8.146 10.962 -8.723 1.00 98.31 366 TYR A N 1
ATOM 2916 C CA . TYR A 1 366 ? 9.476 11.309 -9.229 1.00 98.31 366 TYR A CA 1
ATOM 2917 C C . TYR A 1 366 ? 10.554 11.096 -8.160 1.00 98.31 366 TYR A C 1
ATOM 2919 O O . TYR A 1 366 ? 11.534 10.399 -8.404 1.00 98.31 366 TYR A O 1
ATOM 2927 N N . ASN A 1 367 ? 10.343 11.629 -6.950 1.00 97.88 367 ASN A N 1
ATOM 2928 C CA . ASN A 1 367 ? 11.300 11.502 -5.851 1.00 97.88 367 ASN A CA 1
ATOM 2929 C C . ASN A 1 367 ? 11.452 10.048 -5.375 1.00 97.88 367 ASN A C 1
ATOM 2931 O O . ASN A 1 367 ? 12.574 9.603 -5.155 1.00 97.88 367 ASN A O 1
ATOM 2935 N N . CYS A 1 368 ? 10.352 9.292 -5.262 1.00 98.00 368 CYS A N 1
ATOM 2936 C CA . CYS A 1 368 ? 10.402 7.872 -4.896 1.00 98.00 368 CYS A CA 1
ATOM 2937 C C . CYS A 1 368 ? 11.210 7.062 -5.923 1.00 98.00 368 CYS A C 1
ATOM 2939 O O . CYS A 1 368 ? 12.093 6.289 -5.554 1.00 98.00 368 CYS A O 1
ATOM 2941 N N . LEU A 1 369 ? 10.944 7.280 -7.215 1.00 98.44 369 LEU A N 1
ATOM 2942 C CA . LEU A 1 369 ? 11.663 6.630 -8.307 1.00 98.44 369 LEU A CA 1
ATOM 2943 C C . LEU A 1 369 ? 13.132 7.062 -8.369 1.00 98.44 369 LEU A C 1
ATOM 2945 O O . LEU A 1 369 ? 13.978 6.210 -8.612 1.00 98.44 369 LEU A O 1
ATOM 2949 N N . ASN A 1 370 ? 13.458 8.329 -8.089 1.00 97.75 370 ASN A N 1
ATOM 2950 C CA . ASN A 1 370 ? 14.851 8.772 -7.992 1.00 97.75 370 ASN A CA 1
ATOM 2951 C C . ASN A 1 370 ? 15.593 8.006 -6.896 1.00 97.75 370 ASN A C 1
ATOM 2953 O O . ASN A 1 370 ? 16.597 7.368 -7.181 1.00 97.75 370 ASN A O 1
ATOM 2957 N N . THR A 1 371 ? 15.045 7.979 -5.676 1.00 96.12 371 THR A N 1
ATOM 2958 C CA . THR A 1 371 ? 15.624 7.206 -4.569 1.00 96.12 371 THR A CA 1
ATOM 2959 C C . THR A 1 371 ? 15.750 5.721 -4.921 1.00 96.12 371 THR A C 1
ATOM 2961 O O . THR A 1 371 ? 16.746 5.096 -4.578 1.00 96.12 371 THR A O 1
ATOM 2964 N N . ALA A 1 372 ? 14.786 5.141 -5.643 1.00 96.25 372 ALA A N 1
ATOM 2965 C CA . ALA A 1 372 ? 14.883 3.760 -6.113 1.00 96.25 372 ALA A CA 1
ATOM 2966 C C . ALA A 1 372 ? 16.022 3.538 -7.126 1.00 96.25 372 ALA A C 1
ATOM 2968 O O . ALA A 1 372 ? 16.657 2.486 -7.083 1.00 96.25 372 ALA A O 1
ATOM 2969 N N . ILE A 1 373 ? 16.301 4.511 -8.000 1.00 97.19 373 ILE A N 1
ATOM 2970 C CA . ILE A 1 373 ? 17.436 4.482 -8.936 1.00 97.19 373 ILE A CA 1
ATOM 2971 C C . ILE A 1 373 ? 18.763 4.615 -8.175 1.00 97.19 373 ILE A C 1
ATOM 2973 O O . ILE A 1 373 ? 19.669 3.823 -8.416 1.00 97.19 373 ILE A O 1
ATOM 2977 N N . ASP A 1 374 ? 18.847 5.519 -7.192 1.00 95.00 374 ASP A N 1
ATOM 2978 C CA . ASP A 1 374 ? 20.047 5.747 -6.366 1.00 95.00 374 ASP A CA 1
ATOM 2979 C C . ASP A 1 374 ? 20.504 4.484 -5.588 1.00 95.00 374 ASP A C 1
ATOM 2981 O O . ASP A 1 374 ? 21.661 4.376 -5.185 1.00 95.00 374 ASP A O 1
ATOM 2985 N N . PHE A 1 375 ? 19.608 3.509 -5.377 1.00 92.19 375 PHE A N 1
ATOM 2986 C CA . PHE A 1 375 ? 19.892 2.229 -4.711 1.00 92.19 375 PHE A CA 1
ATOM 2987 C C . PHE A 1 375 ? 20.300 1.079 -5.654 1.00 92.19 375 PHE A C 1
ATOM 2989 O O . PHE A 1 375 ? 20.510 -0.049 -5.191 1.00 92.19 375 PHE A O 1
ATOM 2996 N N . ILE A 1 376 ? 20.408 1.318 -6.962 1.00 93.12 376 ILE A N 1
ATOM 2997 C CA . ILE A 1 376 ? 20.825 0.303 -7.938 1.00 93.12 376 ILE A CA 1
ATOM 2998 C C . ILE A 1 376 ? 22.340 0.062 -7.837 1.00 93.12 376 ILE A C 1
ATOM 3000 O O . ILE A 1 376 ? 23.114 1.003 -7.977 1.00 93.12 376 ILE A O 1
ATOM 3004 N N . PRO A 1 377 ? 22.807 -1.189 -7.649 1.00 90.00 377 PRO A N 1
ATOM 3005 C CA . PRO A 1 377 ? 24.238 -1.477 -7.662 1.00 90.00 377 PRO A CA 1
ATOM 3006 C C . PRO A 1 377 ? 24.837 -1.368 -9.070 1.00 90.00 377 PRO A C 1
ATOM 3008 O O . PRO A 1 377 ? 24.311 -1.957 -10.020 1.00 90.00 377 PRO A O 1
ATOM 3011 N N . ASP A 1 378 ? 25.981 -0.693 -9.168 1.00 89.69 378 ASP A N 1
ATOM 3012 C CA . ASP A 1 378 ? 26.720 -0.479 -10.413 1.00 89.69 378 ASP A CA 1
ATOM 3013 C C . ASP A 1 378 ? 27.072 -1.776 -11.161 1.00 89.69 378 ASP A C 1
ATOM 3015 O O . ASP A 1 378 ? 27.393 -2.816 -10.576 1.00 89.69 378 ASP A O 1
ATOM 3019 N N . GLY A 1 379 ? 27.050 -1.696 -12.495 1.00 89.31 379 GLY A N 1
ATOM 3020 C CA . GLY A 1 379 ? 27.587 -2.722 -13.393 1.00 89.31 379 GLY A CA 1
ATOM 3021 C C . GLY A 1 379 ? 26.850 -4.066 -13.417 1.00 89.31 379 GLY A C 1
ATOM 3022 O O . GLY A 1 379 ? 27.336 -5.001 -14.057 1.00 89.31 379 GLY A O 1
ATOM 3023 N N . ARG A 1 380 ? 25.699 -4.208 -12.748 1.00 93.56 380 ARG A N 1
ATOM 3024 C CA . ARG A 1 380 ? 24.857 -5.417 -12.814 1.00 93.56 380 ARG A CA 1
ATOM 3025 C C . ARG A 1 380 ? 24.097 -5.486 -14.137 1.00 93.56 380 ARG A C 1
ATOM 3027 O O . ARG A 1 380 ? 23.729 -4.459 -14.685 1.00 93.56 380 ARG A O 1
ATOM 3034 N N . ARG A 1 381 ? 23.819 -6.692 -14.651 1.00 94.19 381 ARG A N 1
ATOM 3035 C CA . ARG A 1 381 ? 23.014 -6.858 -15.889 1.00 94.19 381 ARG A CA 1
ATOM 3036 C C . ARG A 1 381 ? 21.526 -6.549 -15.717 1.00 94.19 381 ARG A C 1
ATOM 3038 O O . ARG A 1 381 ? 20.812 -6.358 -16.695 1.00 94.19 381 ARG A O 1
ATOM 3045 N N . GLY A 1 382 ? 21.072 -6.521 -14.473 1.00 95.12 382 GLY A N 1
ATOM 3046 C CA . GLY A 1 382 ? 19.700 -6.251 -14.086 1.00 95.12 382 GLY A CA 1
ATOM 3047 C C . GLY A 1 382 ? 19.641 -5.868 -12.616 1.00 95.12 382 GLY A C 1
ATOM 3048 O O . GLY A 1 382 ? 20.512 -6.250 -11.827 1.00 95.12 382 GLY A O 1
ATOM 3049 N N . ALA A 1 383 ? 18.606 -5.136 -12.233 1.00 95.75 383 ALA A N 1
ATOM 3050 C CA . ALA A 1 383 ? 18.271 -4.897 -10.838 1.00 95.75 383 ALA A CA 1
ATOM 3051 C C . ALA A 1 383 ? 16.771 -4.646 -10.693 1.00 95.75 383 ALA A C 1
ATOM 3053 O O . ALA A 1 383 ? 16.110 -4.166 -11.615 1.00 95.75 383 ALA A O 1
ATOM 3054 N N . ARG A 1 384 ? 16.242 -4.950 -9.509 1.00 95.19 384 ARG A N 1
ATOM 3055 C CA . ARG A 1 384 ? 14.870 -4.634 -9.103 1.00 95.19 384 ARG A CA 1
ATOM 3056 C C . ARG A 1 384 ? 14.924 -3.911 -7.766 1.00 95.19 384 ARG A C 1
ATOM 3058 O O . ARG A 1 384 ? 15.518 -4.440 -6.826 1.00 95.19 384 ARG A O 1
ATOM 3065 N N . VAL A 1 385 ? 14.316 -2.736 -7.676 1.00 95.25 385 VAL A N 1
ATOM 3066 C CA . VAL A 1 385 ? 14.204 -1.957 -6.441 1.00 95.25 385 VAL A CA 1
ATOM 3067 C C . VAL A 1 385 ? 12.730 -1.706 -6.173 1.00 95.25 385 VAL A C 1
ATOM 3069 O O . VAL A 1 385 ? 12.028 -1.110 -6.990 1.00 95.25 385 VAL A O 1
ATOM 3072 N N . TYR A 1 386 ? 12.262 -2.206 -5.034 1.00 92.56 386 TYR A N 1
ATOM 3073 C CA . TYR A 1 386 ? 10.870 -2.137 -4.617 1.00 92.56 386 TYR A CA 1
ATOM 3074 C C . TYR A 1 386 ? 10.726 -1.283 -3.360 1.00 92.56 386 TYR A C 1
ATOM 3076 O O . TYR A 1 386 ? 11.282 -1.617 -2.310 1.00 92.56 386 TYR A O 1
ATOM 3084 N N . TYR A 1 387 ? 9.906 -0.242 -3.472 1.00 92.00 387 TYR A N 1
ATOM 3085 C CA . TYR A 1 387 ? 9.275 0.462 -2.363 1.00 92.00 387 TYR A CA 1
ATOM 3086 C C . TYR A 1 387 ? 7.771 0.130 -2.321 1.00 92.00 387 TYR A C 1
ATOM 3088 O O . TYR A 1 387 ? 7.217 -0.403 -3.290 1.00 92.00 387 TYR A O 1
ATOM 3096 N N . PRO A 1 388 ? 7.058 0.451 -1.225 1.00 89.31 388 PRO A N 1
ATOM 3097 C CA . PRO A 1 388 ? 5.615 0.238 -1.137 1.00 89.31 388 PRO A CA 1
ATOM 3098 C C . PRO A 1 388 ? 4.784 1.071 -2.124 1.00 89.31 388 PRO A C 1
ATOM 3100 O O . PRO A 1 388 ? 3.647 0.698 -2.401 1.00 89.31 388 PRO A O 1
ATOM 3103 N N . SER A 1 389 ? 5.333 2.177 -2.641 1.00 94.81 389 SER A N 1
ATOM 3104 C CA . SER A 1 389 ? 4.629 3.108 -3.541 1.00 94.81 389 SER A CA 1
ATOM 3105 C C . SER A 1 389 ? 5.332 3.350 -4.883 1.00 94.81 389 SER A C 1
ATOM 3107 O O . SER A 1 389 ? 4.765 4.027 -5.738 1.00 94.81 389 SER A O 1
ATOM 3109 N N . CYS A 1 390 ? 6.536 2.807 -5.101 1.00 97.25 390 CYS A N 1
ATOM 3110 C CA . CYS A 1 390 ? 7.211 2.858 -6.398 1.00 97.25 390 CYS A CA 1
ATOM 3111 C C . CYS A 1 390 ? 8.137 1.656 -6.636 1.00 97.25 390 CYS A C 1
ATOM 3113 O O . CYS A 1 390 ? 8.605 1.015 -5.695 1.00 97.25 390 CYS A O 1
ATOM 3115 N N . ILE A 1 391 ? 8.372 1.331 -7.906 1.00 97.06 391 ILE A N 1
ATOM 3116 C CA . ILE A 1 391 ? 9.161 0.180 -8.350 1.00 97.06 391 ILE A CA 1
ATOM 3117 C C . ILE A 1 391 ? 10.007 0.597 -9.554 1.00 97.06 391 ILE A C 1
ATOM 3119 O O . ILE A 1 391 ? 9.492 1.211 -10.490 1.00 97.06 391 ILE A O 1
ATOM 3123 N N . VAL A 1 392 ? 11.278 0.201 -9.550 1.00 98.19 392 VAL A N 1
ATOM 3124 C CA . VAL A 1 392 ? 12.178 0.282 -10.707 1.00 98.19 392 VAL A CA 1
ATOM 3125 C C . VAL A 1 392 ? 12.715 -1.112 -11.003 1.00 98.19 392 VAL A C 1
ATOM 3127 O O . VAL A 1 392 ? 13.152 -1.821 -10.094 1.00 98.19 392 VAL A O 1
ATOM 3130 N N . ARG A 1 393 ? 12.699 -1.519 -12.273 1.00 97.69 393 ARG A N 1
ATOM 3131 C CA . ARG A 1 393 ? 13.330 -2.764 -12.723 1.00 97.69 393 ARG A CA 1
ATOM 3132 C C . ARG A 1 393 ? 13.972 -2.575 -14.084 1.00 97.69 393 ARG A C 1
ATOM 3134 O O . ARG A 1 393 ? 13.318 -2.064 -14.986 1.00 97.69 393 ARG A O 1
ATOM 3141 N N . TYR A 1 394 ? 15.186 -3.090 -14.252 1.00 97.94 394 TYR A N 1
ATOM 3142 C CA . TYR A 1 394 ? 15.778 -3.339 -15.567 1.00 97.94 394 TYR A CA 1
ATOM 3143 C C . TYR A 1 394 ? 16.433 -4.723 -15.627 1.00 97.94 394 TYR A C 1
ATOM 3145 O O . TYR A 1 394 ? 16.819 -5.274 -14.594 1.00 97.94 394 TYR A O 1
ATOM 3153 N N . GLU A 1 395 ? 16.534 -5.285 -16.829 1.00 96.12 395 GLU A N 1
ATOM 3154 C CA . GLU A 1 395 ? 17.197 -6.560 -17.138 1.00 96.12 395 GLU A CA 1
ATOM 3155 C C . GLU A 1 395 ? 17.733 -6.532 -18.592 1.00 96.12 395 GLU A C 1
ATOM 3157 O O . GLU A 1 395 ? 17.314 -5.702 -19.403 1.00 96.12 395 GLU A O 1
ATOM 3162 N N . ASP A 1 396 ? 18.609 -7.473 -18.959 1.00 94.00 396 ASP A N 1
ATOM 3163 C CA . ASP A 1 396 ? 19.144 -7.674 -20.322 1.00 94.00 396 ASP A CA 1
ATOM 3164 C C . ASP A 1 396 ? 18.251 -8.557 -21.229 1.00 94.00 396 ASP A C 1
ATOM 3166 O O . ASP A 1 396 ? 18.636 -8.948 -22.332 1.00 94.00 396 ASP A O 1
ATOM 3170 N N . TYR A 1 397 ? 17.025 -8.848 -20.785 1.00 94.00 397 TYR A N 1
ATOM 3171 C CA . TYR A 1 397 ? 15.987 -9.582 -21.517 1.00 94.00 397 TYR A CA 1
ATOM 3172 C C . TYR A 1 397 ? 14.635 -8.864 -21.403 1.00 94.00 397 TYR A C 1
ATOM 3174 O O . TYR A 1 397 ? 14.416 -8.081 -20.482 1.00 94.00 397 TYR A O 1
ATOM 3182 N N . ARG A 1 398 ? 13.697 -9.125 -22.324 1.00 95.69 398 ARG A N 1
ATOM 3183 C CA . ARG A 1 398 ? 12.346 -8.538 -22.276 1.00 95.69 398 ARG A CA 1
ATOM 3184 C C . ARG A 1 398 ? 11.481 -9.261 -21.234 1.00 95.69 398 ARG A C 1
ATOM 3186 O O . ARG A 1 398 ? 11.360 -10.481 -21.284 1.00 95.69 398 ARG A O 1
ATOM 3193 N N . PHE A 1 399 ? 10.845 -8.512 -20.330 1.00 94.62 399 PHE A N 1
ATOM 3194 C CA . PHE A 1 399 ? 9.972 -9.049 -19.265 1.00 94.62 399 PHE A CA 1
ATOM 3195 C C . PHE A 1 399 ? 8.607 -8.344 -19.141 1.00 94.62 399 PHE A C 1
ATOM 3197 O O . PHE A 1 399 ? 7.855 -8.636 -18.210 1.00 94.62 399 PHE A O 1
ATOM 3204 N N . PHE A 1 400 ? 8.278 -7.439 -20.068 1.00 94.56 400 PHE A N 1
ATOM 3205 C CA . PHE A 1 400 ? 7.000 -6.725 -20.138 1.00 94.56 400 PHE A CA 1
ATOM 3206 C C . PHE A 1 400 ? 6.397 -6.767 -21.551 1.00 94.56 400 PHE A C 1
ATOM 3208 O O . PHE A 1 400 ? 7.123 -6.849 -22.550 1.00 94.56 400 PHE A O 1
ATOM 3215 N N . ASN A 1 401 ? 5.069 -6.703 -21.620 1.00 92.50 401 ASN A N 1
ATOM 3216 C CA . ASN A 1 401 ? 4.288 -6.611 -22.855 1.00 92.50 401 ASN A CA 1
ATOM 3217 C C . ASN A 1 401 ? 4.151 -5.150 -23.315 1.00 92.50 401 ASN A C 1
ATOM 3219 O O . ASN A 1 401 ? 4.567 -4.233 -22.613 1.00 92.50 401 ASN A O 1
ATOM 3223 N N . ASP A 1 402 ? 3.594 -4.925 -24.504 1.00 86.62 402 ASP A N 1
ATOM 3224 C CA . ASP A 1 402 ? 3.303 -3.568 -24.977 1.00 86.62 402 ASP A CA 1
ATOM 3225 C C . ASP A 1 402 ? 2.111 -2.976 -24.205 1.00 86.62 402 ASP A C 1
ATOM 3227 O O . ASP A 1 402 ? 1.080 -3.623 -24.011 1.00 86.62 402 ASP A O 1
ATOM 3231 N N . THR A 1 403 ? 2.248 -1.737 -23.737 1.00 81.12 403 THR A N 1
ATOM 3232 C CA . THR A 1 403 ? 1.285 -1.111 -22.827 1.00 81.12 403 THR A CA 1
ATOM 3233 C C . THR A 1 403 ? 0.041 -0.618 -23.568 1.00 81.12 403 THR A C 1
ATOM 3235 O O . THR A 1 403 ? 0.125 0.267 -24.420 1.00 81.12 403 THR A O 1
ATOM 3238 N N . VAL A 1 404 ? -1.151 -1.094 -23.192 1.00 73.88 404 VAL A N 1
ATOM 3239 C CA . VAL A 1 404 ? -2.409 -0.537 -23.722 1.00 73.88 404 VAL A CA 1
ATOM 3240 C C . VAL A 1 404 ? -2.554 0.921 -23.275 1.00 73.88 404 VAL A C 1
ATOM 3242 O O . VAL A 1 404 ? -2.505 1.220 -22.075 1.00 73.88 404 VAL A O 1
ATOM 3245 N N . ASN A 1 405 ? -2.746 1.839 -24.226 1.00 68.75 405 ASN A N 1
ATOM 3246 C CA . ASN A 1 405 ? -3.025 3.245 -23.937 1.00 68.75 405 ASN A CA 1
ATOM 3247 C C . ASN A 1 405 ? -4.407 3.391 -23.291 1.00 68.75 405 ASN A C 1
ATOM 3249 O O . ASN A 1 405 ? -5.429 3.052 -23.886 1.00 68.75 405 ASN A O 1
ATOM 3253 N N . LEU A 1 406 ? -4.435 3.911 -22.064 1.00 68.75 406 LEU A N 1
ATOM 3254 C CA . LEU A 1 406 ? -5.678 4.237 -21.376 1.00 68.75 406 LEU A CA 1
ATOM 3255 C C . LEU A 1 406 ? -6.246 5.520 -21.986 1.00 68.75 406 LEU A C 1
ATOM 3257 O O . LEU A 1 406 ? -5.546 6.530 -22.060 1.00 68.75 406 LEU A O 1
ATOM 3261 N N . ALA A 1 407 ? -7.514 5.490 -22.396 1.00 57.03 407 ALA A N 1
ATOM 3262 C CA . ALA A 1 407 ? -8.213 6.708 -22.783 1.00 57.03 407 ALA A CA 1
ATOM 3263 C C . ALA A 1 407 ? -8.232 7.696 -21.596 1.00 57.03 407 ALA A C 1
ATOM 3265 O O . ALA A 1 407 ? -8.405 7.256 -20.452 1.00 57.03 407 ALA A O 1
ATOM 3266 N N . PRO A 1 408 ? -8.078 9.014 -21.831 1.00 57.00 408 PRO A N 1
ATOM 3267 C CA . PRO A 1 408 ? -8.249 10.009 -20.779 1.00 57.00 408 PRO A CA 1
ATOM 3268 C C . PRO A 1 408 ? -9.627 9.861 -20.117 1.00 57.00 408 PRO A C 1
ATOM 3270 O O . PRO A 1 408 ? -10.601 9.581 -20.823 1.00 57.00 408 PRO A O 1
ATOM 3273 N N . PRO A 1 409 ? -9.750 10.061 -18.791 1.00 54.69 409 PRO A N 1
ATOM 3274 C CA . PRO A 1 409 ? -11.056 10.074 -18.147 1.00 54.69 409 PRO A CA 1
ATOM 3275 C C . PRO A 1 409 ? -11.924 11.157 -18.795 1.00 54.69 409 PRO A C 1
ATOM 3277 O O . PRO A 1 409 ? -11.526 12.322 -18.863 1.00 54.69 409 PRO A O 1
ATOM 3280 N N . THR A 1 410 ? -13.103 10.774 -19.291 1.00 42.47 410 THR A N 1
ATOM 3281 C CA . THR A 1 410 ? -14.063 11.722 -19.868 1.00 42.47 410 THR A CA 1
ATOM 3282 C C . THR A 1 410 ? -14.393 12.814 -18.851 1.00 42.47 410 THR A C 1
ATOM 3284 O O . THR A 1 410 ? -14.656 12.480 -17.690 1.00 42.47 410 THR A O 1
ATOM 3287 N N . PRO A 1 411 ? -14.400 14.100 -19.251 1.00 50.84 411 PRO A N 1
ATOM 3288 C CA . PRO A 1 411 ? -14.747 15.182 -18.340 1.00 50.84 411 PRO A CA 1
ATOM 3289 C C . PRO A 1 411 ? -16.165 14.975 -17.781 1.00 50.84 411 PRO A C 1
ATOM 3291 O O . PRO A 1 411 ? -17.016 14.416 -18.482 1.00 50.84 411 PRO A O 1
ATOM 3294 N N . PRO A 1 412 ? -16.447 15.423 -16.542 1.00 52.34 412 PRO A N 1
ATOM 3295 C CA . PRO A 1 412 ? -17.797 15.378 -15.994 1.00 52.34 412 PRO A CA 1
ATOM 3296 C C . PRO A 1 412 ? -18.782 16.065 -16.949 1.00 52.34 412 PRO A C 1
ATOM 3298 O O . PRO A 1 412 ? -18.422 17.097 -17.524 1.00 52.34 412 PRO A O 1
ATOM 3301 N N . PRO A 1 413 ? -20.014 15.548 -17.119 1.00 48.31 413 PRO A N 1
ATOM 3302 C CA . PRO A 1 413 ? -21.007 16.203 -17.957 1.00 48.31 413 PRO A CA 1
ATOM 3303 C C . PRO A 1 413 ? -21.244 17.619 -17.433 1.00 48.31 413 PRO A C 1
ATOM 3305 O O . PRO A 1 413 ? -21.671 17.810 -16.291 1.00 48.31 413 PRO A O 1
ATOM 3308 N N . THR A 1 414 ? -20.932 18.611 -18.265 1.00 41.69 414 THR A N 1
ATOM 3309 C CA . THR A 1 414 ? -21.080 20.024 -17.931 1.00 41.69 414 THR A CA 1
ATOM 3310 C C . THR A 1 414 ? -22.540 20.280 -17.582 1.00 41.69 414 THR A C 1
ATOM 3312 O O . THR A 1 414 ? -23.409 20.153 -18.446 1.00 41.69 414 THR A O 1
ATOM 3315 N N . GLN A 1 415 ? -22.830 20.631 -16.327 1.00 45.09 415 GLN A N 1
ATOM 3316 C CA . GLN A 1 415 ? -24.173 21.078 -15.969 1.00 45.09 415 GLN A CA 1
ATOM 3317 C C . GLN A 1 415 ? -24.471 22.329 -16.792 1.00 45.09 415 GLN A C 1
ATOM 3319 O O . GLN A 1 415 ? -23.796 23.349 -16.651 1.00 45.09 415 GLN A O 1
ATOM 3324 N N . SER A 1 416 ? -25.457 22.230 -17.683 1.00 41.75 416 SER A N 1
ATOM 3325 C CA . SER A 1 416 ? -25.944 23.362 -18.461 1.00 41.75 416 SER A CA 1
ATOM 3326 C C . SER A 1 416 ? -26.393 24.452 -17.494 1.00 41.75 416 SER A C 1
ATOM 3328 O O . SER A 1 416 ? -27.312 24.233 -16.701 1.00 41.75 416 SER A O 1
ATOM 3330 N N . SER A 1 417 ? -25.744 25.613 -17.551 1.00 44.47 417 SER A N 1
ATOM 3331 C CA . SER A 1 417 ? -26.125 26.772 -16.748 1.00 44.47 417 SER A CA 1
ATOM 3332 C C . SER A 1 417 ? -27.601 27.126 -16.991 1.00 44.47 417 SER A C 1
ATOM 3334 O O . SER A 1 417 ? -28.029 27.089 -18.150 1.00 44.47 417 SER A O 1
ATOM 3336 N N . PRO A 1 418 ? -28.377 27.491 -15.951 1.00 53.84 418 PRO A N 1
ATOM 3337 C CA . PRO A 1 418 ? -29.761 27.920 -16.127 1.00 53.84 418 PRO A CA 1
ATOM 3338 C C . PRO A 1 418 ? -29.850 29.115 -17.090 1.00 53.84 418 PRO A C 1
ATOM 3340 O O . PRO A 1 418 ? -28.945 29.955 -17.085 1.00 53.84 418 PRO A O 1
ATOM 3343 N N . PRO A 1 419 ? -30.918 29.228 -17.901 1.00 45.59 419 PRO A N 1
ATOM 3344 C CA . PRO A 1 419 ? -31.082 30.359 -18.805 1.00 45.59 419 PRO A CA 1
ATOM 3345 C C . PRO A 1 419 ? -31.177 31.671 -18.019 1.00 45.59 419 PRO A C 1
ATOM 3347 O O . PRO A 1 419 ? -31.928 31.783 -17.049 1.00 45.59 419 PRO A O 1
ATOM 3350 N N . THR A 1 420 ? -30.407 32.667 -18.454 1.00 46.06 420 THR A N 1
ATOM 3351 C CA . THR A 1 420 ? -30.320 33.984 -17.820 1.00 46.06 420 THR A CA 1
ATOM 3352 C C . THR A 1 420 ? -31.682 34.682 -17.817 1.00 46.06 420 THR A C 1
ATOM 3354 O O . THR A 1 420 ? -32.301 34.853 -18.868 1.00 46.06 420 THR A O 1
ATOM 3357 N N . SER A 1 421 ? -32.144 35.119 -16.645 1.00 49.75 421 SER A N 1
ATOM 3358 C CA . SER A 1 421 ? -33.377 35.901 -16.507 1.00 49.75 421 SER A CA 1
ATOM 3359 C C . SER A 1 421 ? -33.260 37.282 -17.183 1.00 49.75 421 SER A C 1
ATOM 3361 O O . SER A 1 421 ? -32.171 37.864 -17.153 1.00 49.75 421 SER A O 1
ATOM 3363 N N . PRO A 1 422 ? -34.349 37.851 -17.743 1.00 53.47 422 PRO A N 1
ATOM 3364 C CA . PRO A 1 422 ? -34.312 39.163 -18.395 1.00 53.47 422 PRO A CA 1
ATOM 3365 C C . PRO A 1 422 ? -33.957 40.310 -17.427 1.00 53.47 422 PRO A C 1
ATOM 3367 O O . PRO A 1 422 ? -34.214 40.195 -16.225 1.00 53.47 422 PRO A O 1
ATOM 3370 N N . PRO A 1 423 ? -33.407 41.435 -17.923 1.00 44.75 423 PRO A N 1
ATOM 3371 C CA . PRO A 1 423 ? -33.089 42.591 -17.088 1.00 44.75 423 PRO A CA 1
ATOM 3372 C C . PRO A 1 423 ? -34.356 43.269 -16.545 1.00 44.75 423 PRO A C 1
ATOM 3374 O O . PRO A 1 423 ? -35.317 43.502 -17.279 1.00 44.75 423 PRO A O 1
ATOM 3377 N N . SER A 1 424 ? -34.334 43.620 -15.257 1.00 38.16 424 SER A N 1
ATOM 3378 C CA . SER A 1 424 ? -35.422 44.354 -14.596 1.00 38.16 424 SER A CA 1
ATOM 3379 C C . SER A 1 424 ? -35.363 45.860 -14.924 1.00 38.16 424 SER A C 1
ATOM 3381 O O . SER A 1 424 ? -34.254 46.387 -15.064 1.00 38.16 424 SER A O 1
ATOM 3383 N N . PRO A 1 425 ? -36.497 46.582 -15.045 1.00 43.88 425 PRO A N 1
ATOM 3384 C CA . PRO A 1 425 ? -36.499 47.994 -15.431 1.00 43.88 425 PRO A CA 1
ATOM 3385 C C . PRO A 1 425 ? -35.958 48.932 -14.342 1.00 43.88 425 PRO A C 1
ATOM 3387 O O . PRO A 1 425 ? -36.137 48.701 -13.146 1.00 43.88 425 PRO A O 1
ATOM 3390 N N . SER A 1 426 ? -35.354 50.041 -14.774 1.00 38.78 426 SER A N 1
ATOM 3391 C CA . SER A 1 426 ? -34.892 51.128 -13.903 1.00 38.78 426 SER A CA 1
ATOM 3392 C C . SER A 1 426 ? -36.024 51.715 -13.054 1.00 38.78 426 SER A C 1
ATOM 3394 O O . SER A 1 426 ? -37.116 51.982 -13.556 1.00 38.78 426 SER A O 1
ATOM 3396 N N . GLY A 1 427 ? -35.744 51.963 -11.774 1.00 33.75 427 GLY A N 1
ATOM 3397 C CA . GLY A 1 427 ? -36.731 52.488 -10.834 1.00 33.75 427 GLY A CA 1
ATOM 3398 C C . GLY A 1 427 ? -37.175 53.921 -11.140 1.00 33.75 427 GLY A C 1
ATOM 3399 O O . GLY A 1 427 ? -36.356 54.792 -11.432 1.00 33.75 427 GLY A O 1
ATOM 3400 N N . ILE A 1 428 ? -38.475 54.169 -10.978 1.00 37.50 428 ILE A N 1
ATOM 3401 C CA . ILE A 1 428 ? -39.046 55.505 -10.788 1.00 37.50 428 ILE A CA 1
ATOM 3402 C C . ILE A 1 428 ? -39.436 55.616 -9.313 1.00 37.50 428 ILE A C 1
ATOM 3404 O O . ILE A 1 428 ? -40.053 54.715 -8.748 1.00 37.50 428 ILE A O 1
ATOM 3408 N N . HIS A 1 429 ? -39.012 56.706 -8.683 1.00 33.56 429 HIS A N 1
ATOM 3409 C CA . HIS A 1 429 ? -39.238 56.997 -7.270 1.00 33.56 429 HIS A CA 1
ATOM 3410 C C . HIS A 1 429 ? -40.538 57.804 -7.090 1.00 33.56 429 HIS A C 1
ATOM 3412 O O . HIS A 1 429 ? -40.956 58.478 -8.029 1.00 33.56 429 HIS A O 1
ATOM 3418 N N . LEU A 1 430 ? -41.051 57.843 -5.848 1.00 33.09 430 LEU A N 1
ATOM 3419 C CA . LEU A 1 430 ? -42.227 58.594 -5.345 1.00 33.09 430 LEU A CA 1
ATOM 3420 C C . LEU A 1 430 ? -43.574 57.842 -5.456 1.00 33.09 430 LEU A C 1
ATOM 3422 O O . LEU A 1 430 ? -43.855 57.240 -6.481 1.00 33.09 430 LEU A O 1
ATOM 3426 N N . ALA A 1 431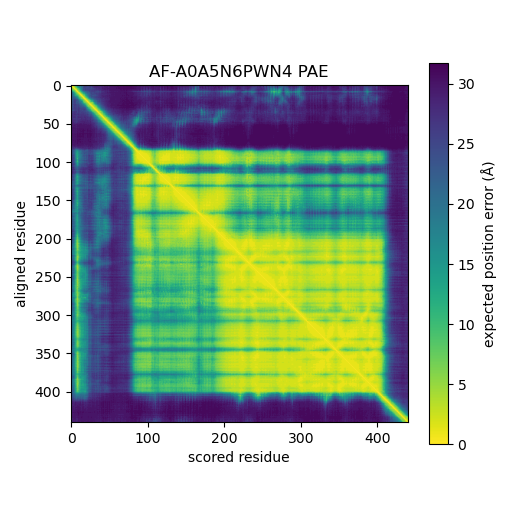 ? -44.475 57.896 -4.467 1.00 31.19 431 ALA A N 1
ATOM 3427 C CA . ALA A 1 431 ? -44.348 58.276 -3.049 1.00 31.19 431 ALA A CA 1
ATOM 3428 C C . ALA A 1 431 ? -45.628 57.874 -2.283 1.00 31.19 431 ALA A C 1
ATOM 3430 O O . ALA A 1 431 ? -46.700 58.031 -2.847 1.00 31.19 431 ALA A O 1
ATOM 3431 N N . HIS A 1 432 ? -45.486 57.519 -0.993 1.00 31.30 432 HIS A N 1
ATOM 3432 C CA . HIS A 1 432 ? -46.504 57.582 0.086 1.00 31.30 432 HIS A CA 1
ATOM 3433 C C . HIS A 1 432 ? -47.832 56.802 -0.081 1.00 31.30 432 HIS A C 1
ATOM 3435 O O . HIS A 1 432 ? -48.469 56.833 -1.124 1.00 31.30 432 HIS A O 1
ATOM 3441 N N . GLY A 1 433 ? -48.306 56.188 1.011 1.00 29.56 433 GLY A N 1
ATOM 3442 C CA . GLY A 1 433 ? -49.664 55.628 1.085 1.00 29.56 433 GLY A CA 1
ATOM 3443 C C . GLY A 1 433 ? -49.778 54.348 1.911 1.00 29.56 433 GLY A C 1
ATOM 3444 O O . GLY A 1 433 ? -49.892 53.275 1.340 1.00 29.56 433 GLY A O 1
ATOM 3445 N N . ASP A 1 434 ? -49.675 54.517 3.228 1.00 31.80 434 ASP A N 1
ATOM 3446 C CA . ASP A 1 434 ? -50.266 53.775 4.357 1.00 31.80 434 ASP A CA 1
ATOM 3447 C C . ASP A 1 434 ? -50.894 52.360 4.232 1.00 31.80 434 ASP A C 1
ATOM 3449 O O . ASP A 1 434 ? -51.564 51.985 3.278 1.00 31.80 434 ASP A O 1
ATOM 3453 N N . ASP A 1 435 ? -50.787 51.674 5.377 1.00 35.44 435 ASP A N 1
ATOM 3454 C CA . ASP A 1 435 ? -51.729 50.712 5.975 1.00 35.44 435 ASP A CA 1
ATOM 3455 C C . ASP A 1 435 ? -51.906 49.264 5.444 1.00 35.44 435 ASP A C 1
ATOM 3457 O O . ASP A 1 435 ? -52.661 48.966 4.528 1.00 35.44 435 ASP A O 1
ATOM 3461 N N . GLN A 1 436 ? -51.318 48.351 6.238 1.00 30.66 436 GLN A N 1
ATOM 3462 C CA . GLN A 1 436 ? -52.014 47.350 7.079 1.00 30.66 436 GLN A CA 1
ATOM 3463 C C . GLN A 1 436 ? -52.742 46.101 6.509 1.00 30.66 436 GLN A C 1
ATOM 3465 O O . GLN A 1 436 ? -53.352 46.094 5.452 1.00 30.66 436 GLN A O 1
ATOM 3470 N N . LEU A 1 437 ? -52.738 45.069 7.382 1.00 29.47 437 LEU A N 1
ATOM 3471 C CA . LEU A 1 437 ? -53.383 43.736 7.346 1.00 29.47 437 LEU A CA 1
ATOM 3472 C C . LEU A 1 437 ? -52.855 42.755 6.264 1.00 29.47 437 LEU A C 1
ATOM 3474 O O . LEU A 1 437 ? -52.882 43.058 5.082 1.00 29.47 437 LEU A O 1
ATOM 3478 N N . ILE A 1 438 ? -52.206 41.620 6.589 1.00 25.47 438 ILE A N 1
ATOM 3479 C CA . ILE A 1 438 ? -52.561 40.430 7.423 1.00 25.47 438 ILE A CA 1
ATOM 3480 C C . ILE A 1 438 ? -53.502 39.450 6.677 1.00 25.47 438 ILE A C 1
ATOM 3482 O O . ILE A 1 438 ? -54.388 39.884 5.952 1.00 25.47 438 ILE A O 1
ATOM 3486 N N . ILE A 1 439 ? -53.340 38.141 6.963 1.00 27.88 439 ILE A N 1
ATOM 3487 C CA . ILE A 1 439 ? -54.089 36.954 6.474 1.00 27.88 439 ILE A CA 1
ATOM 3488 C C . ILE A 1 439 ? -53.574 36.456 5.099 1.00 27.88 439 ILE A C 1
ATOM 3490 O O . ILE A 1 439 ? -53.741 37.15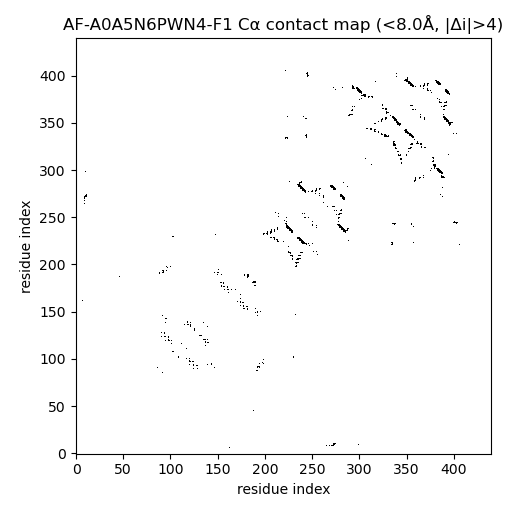0 4.104 1.00 27.88 439 ILE A O 1
ATOM 3494 N N . LEU A 1 440 ? -52.960 35.269 4.954 1.00 34.62 440 LEU A N 1
ATOM 3495 C CA . LEU A 1 440 ? -52.671 34.158 5.888 1.00 34.62 440 LEU A CA 1
ATOM 3496 C C . LEU A 1 440 ? -51.334 33.484 5.513 1.00 34.62 440 LEU A C 1
ATOM 3498 O O . LEU A 1 440 ? -51.047 33.428 4.297 1.00 34.62 440 LEU A O 1
#

Solvent-accessible surface area (backbone atoms only — not comparable to full-atom values): 27179 Å² total; per-residue (Å²): 132,83,89,87,86,77,74,63,47,71,52,73,87,73,81,90,78,86,84,84,90,88,85,80,90,80,90,82,83,87,82,85,88,80,79,87,77,90,74,82,82,90,83,92,78,88,85,82,81,88,82,88,85,84,83,86,89,86,86,92,83,89,80,89,82,93,85,87,82,82,90,79,91,74,79,88,74,78,83,73,76,79,71,83,80,76,83,49,70,64,56,55,38,40,48,46,49,23,45,48,61,63,53,59,29,86,88,65,53,90,78,64,55,70,72,61,48,38,49,53,26,49,52,46,30,32,64,73,68,74,50,78,95,84,74,53,56,66,56,53,56,51,49,48,54,53,50,55,51,54,48,51,52,48,49,52,44,34,52,50,41,59,66,69,54,58,93,88,63,54,68,77,54,37,50,50,56,24,43,50,51,42,25,69,78,65,76,41,78,84,80,51,63,74,41,46,51,52,48,49,55,49,22,52,53,22,34,54,49,18,65,66,53,36,69,65,66,74,81,65,67,57,42,68,37,65,28,75,24,65,41,90,84,29,20,17,30,32,40,37,42,28,42,71,44,49,54,60,66,59,33,48,52,44,51,57,51,47,52,54,52,47,46,72,71,37,73,84,58,65,44,39,45,46,83,52,99,53,27,34,40,37,39,25,53,54,90,75,77,70,52,81,75,56,82,88,54,75,49,76,49,67,41,94,50,65,44,93,52,38,71,55,33,44,54,41,50,50,57,51,50,58,50,23,33,54,50,10,20,72,34,52,74,62,44,13,50,27,73,55,72,49,71,30,61,94,73,38,51,38,28,37,40,21,36,34,52,34,63,47,53,43,69,57,34,33,51,48,41,49,57,38,56,74,67,57,71,82,35,39,45,21,36,35,28,39,41,87,42,27,40,37,37,39,27,64,55,87,88,76,61,81,62,77,83,77,77,77,82,77,76,77,83,76,78,78,76,77,83,82,77,81,85,79,80,85,86,82,83,87,79,91,83,83,82,84,83,87,90,135

Foldseek 3Di:
DDDDDDPDQADDDDDDDDDDDDDDDDDDDDDDDDDDDDDDDDDDDDDDDDDDDDDYDDDDDDDDDDDDDDDDDDDPDPPPPPDPDDDDLVLLLLLLVLLQCLQQPPVCHPPDDLVRSLVSSQVSSCVVVVDDDDADSCRSVVVVVVLLVLLVQLVVLLVVLVRVDDVPDDSVVSSVSSQVVSCVVPVDGDSCPSSSVVLQVLLLVQQVCQLVCQLVPLVQFQAWTWGWHTDPQSIKIKIKGFARQDGSVVSVVVSNVQSVVSCVSPVRDQWHWDDDLGMIMIMHSDDDFLDFFDPVRKDKDFAPDFDPDFPQVQVQVVVQLLVQLQQLLPDALSFRKDWDWDQTPPRQIKIKMKGFNSSDHSVSSSVVSVVQVVPHDTGTQKMWMDTPTMIIIMHSDDSGDDGDDDDPPDDDDPDDDPDDDDDDDDDDDDDDDDDDDDDD

Organism: NCBI:txid192012

Nearest PDB structures (foldseek):
  6grf-assembly3_C  TM=8.873E-01  e=5.310E-13  Arabidopsis thaliana
  6grf-assembly2_B  TM=8.513E-01  e=7.450E-13  Arabidopsis thaliana
  6gre-assembly1_A  TM=8.374E-01  e=3.055E-12  Arabidopsis thaliana
  6gre-assembly2_B  TM=7.906E-01  e=1.838E-12  Arabidopsis thaliana
  3a2e-assembly2_B  TM=8.331E-01  e=1.992E-05  Ginkgo biloba

pLDDT: mean 74.26, std 26.17, range [21.62, 98.69]

Mean predicted aligned error: 15.58 Å

Secondary structure (DSSP, 8-state):
-------TTSS-------S------------PPP----------PPPPPPP----------------------------------PPPHHHHHHHHHHHHHHHS-TTTTT---HHHHHHHHHHHHHHHHTS-S-S-HHHHHHHHHHHHHHHHHHHHHHHHHHHTPPTT--HHHHHHHHHHHHHHHHSS----HHHHHHHHHHHHHHHHHHHHSTT--TT--SSEEEEEES-TTS-EEEEEEE-TTS-HHHHHHHHHHHHHHHHHH-SS-SEEEEE-SSEEEEEESS--SSPPP--S--EEEE-SSBPSSHHHHHHHHHHHHHHHHHHHHH--TT-EEEEEEEE-GGG-EEEEEEEE-TTS-HHHHHHHHHHHHHTPPTTBS-EEEE-SSEEEEEESS---PPPPPPPPPPPPP--PPPPPPPPPPPP-------------

Radius of gyration: 31.51 Å; Cα contacts (8 Å, |Δi|>4): 533; chains: 1; bounding box: 86×96×78 Å

InterPro domains:
  IPR002902 Gnk2-homologous domain [PF01657] (201-285)
  IPR002902 Gnk2-homologous domain [PF01657] (306-397)
  IPR002902 Gnk2-homologous domain [PS51473] (185-288)
  IPR002902 Gnk2-homologous domain [PS51473] (295-399)
  IPR038408 Gnk2-homologous domain superfamily [G3DSA:3.30.430.20] (198-287)
  IPR038408 Gnk2-homologous domain superfamily [G3DSA:3.30.430.20] (294-399)

Sequence (440 aa):
MNPFFDSNCYRPNFDSSPQGFYTFADYGSSPQPHGFTQLSQDEVVPETQPTTNAGPSTQPKQKRRHRRKQAADTEPAVGGSSRIEKWTTEEEFQLTKAWIDVSEDPIVGRNQKGPDFWSKIRNQFFQAMGRGEYRTNDMLSSKWRDMNLKVRKFNGIYSQKWQTRRSGQSDAIIEREAEEQYREEFNAHFSLQRSMLVLFNTYQTNLDDALSSLTSDTSIRYGFYNRSVGQIPNQANAIGLCRGDVEPADCRGCLNEARRRLREICPDQKGAIGWYDNCMLRYSNVTILGTAPDTTLTRILPNPNNASNIDQFIQAVNQLLDQLRTDASSGGSLRKYASDNTTGPGSTRIFGYAQCTPDLTENQCYNCLNTAIDFIPDGRRGARVYYPSCIVRYEDYRFFNDTVNLAPPTPPPTQSSPPTSPPSPSGIHLAHGDDQLIIL